Protein AF-0000000084723612 (afdb_homodimer)

pLDDT: mean 77.65, std 19.72, range [18.98, 98.19]

Structure (mmCIF, N/CA/C/O backbone):
data_AF-0000000084723612-model_v1
#
loop_
_entity.id
_entity.type
_entity.pdbx_description
1 polymer 'Transcriptional regulator, LysR family'
#
loop_
_atom_site.group_PDB
_atom_site.id
_atom_site.type_symbol
_atom_site.label_atom_id
_atom_site.label_alt_id
_atom_site.label_comp_id
_atom_site.label_asym_id
_atom_site.label_entity_id
_atom_site.label_seq_id
_atom_site.pdbx_PDB_ins_code
_atom_site.Cartn_x
_atom_site.Cartn_y
_atom_site.Cartn_z
_atom_site.occupancy
_atom_site.B_iso_or_equiv
_atom_site.auth_seq_id
_atom_site.auth_comp_id
_atom_site.auth_asym_id
_atom_site.auth_atom_id
_atom_site.pdbx_PDB_model_num
ATOM 1 N N . MET A 1 1 ? -15.656 -21.141 8.32 1 31.03 1 MET A N 1
ATOM 2 C CA . MET A 1 1 ? -15.977 -21.297 9.734 1 31.03 1 MET A CA 1
ATOM 3 C C . MET A 1 1 ? -16.844 -20.125 10.227 1 31.03 1 MET A C 1
ATOM 5 O O . MET A 1 1 ? -17.078 -20 11.422 1 31.03 1 MET A O 1
ATOM 9 N N . ASP A 1 2 ? -16.906 -19.328 9.391 1 34.5 2 ASP A N 1
ATOM 10 C CA . ASP A 1 2 ? -17.656 -18.125 9.789 1 34.5 2 ASP A CA 1
ATOM 11 C C . ASP A 1 2 ? -19.125 -18.453 10 1 34.5 2 ASP A C 1
ATOM 13 O O . ASP A 1 2 ? -19.969 -17.547 10.086 1 34.5 2 ASP A O 1
ATOM 17 N N . HIS A 1 3 ? -19.531 -19.703 9.625 1 41.72 3 HIS A N 1
ATOM 18 C CA . HIS A 1 3 ? -20.984 -19.734 9.727 1 41.72 3 HIS A CA 1
ATOM 19 C C . HIS A 1 3 ? -21.422 -19.938 11.172 1 41.72 3 HIS A C 1
ATOM 21 O O . HIS A 1 3 ? -21 -20.891 11.828 1 41.72 3 HIS A O 1
ATOM 27 N N . GLY A 1 4 ? -21.672 -19 11.992 1 46.34 4 GLY A N 1
ATOM 28 C CA . GLY A 1 4 ? -22.203 -18.797 13.336 1 46.34 4 GLY A CA 1
ATOM 29 C C . GLY A 1 4 ? -23.156 -19.906 13.773 1 46.34 4 GLY A C 1
ATOM 30 O O . GLY A 1 4 ? -23.406 -20.062 14.969 1 46.34 4 GLY A O 1
ATOM 31 N N . SER A 1 5 ? -23.891 -20.375 12.766 1 56.06 5 SER A N 1
ATOM 32 C CA . SER A 1 5 ? -24.812 -21.406 13.242 1 56.06 5 SER A CA 1
ATOM 33 C C . SER A 1 5 ? -24.609 -22.719 12.469 1 56.06 5 SER A C 1
ATOM 35 O O . SER A 1 5 ? -24.109 -22.703 11.352 1 56.06 5 SER A O 1
ATOM 37 N N . LEU A 1 6 ? -24.766 -23.875 13.117 1 58.19 6 LEU A N 1
ATOM 38 C CA . LEU A 1 6 ? -24.766 -25.203 12.516 1 58.19 6 LEU A CA 1
ATOM 39 C C . LEU A 1 6 ? -25.703 -25.266 11.32 1 58.19 6 LEU A C 1
ATOM 41 O O . LEU A 1 6 ? -25.438 -25.953 10.336 1 58.19 6 LEU A O 1
ATOM 45 N N . THR A 1 7 ? -26.609 -24.375 11.516 1 57.94 7 THR A N 1
ATOM 46 C CA . THR A 1 7 ? -27.578 -24.312 10.43 1 57.94 7 THR A CA 1
ATOM 47 C C . THR A 1 7 ? -26.969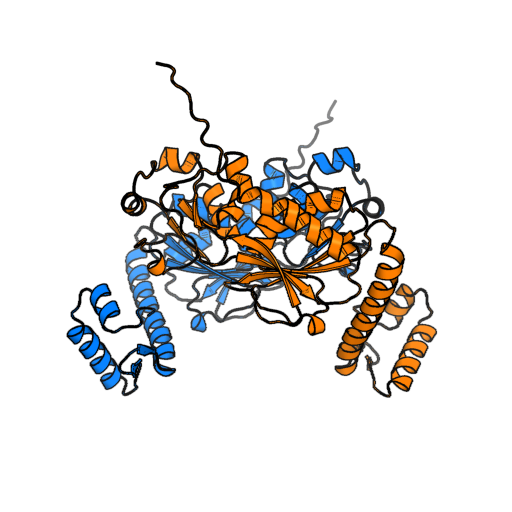 -23.688 9.188 1 57.94 7 THR A C 1
ATOM 49 O O . THR A 1 7 ? -27.172 -24.156 8.07 1 57.94 7 THR A O 1
ATOM 52 N N . ALA A 1 8 ? -26.266 -22.734 9.383 1 56.62 8 ALA A N 1
ATOM 53 C CA . ALA A 1 8 ? -25.641 -22.047 8.258 1 56.62 8 ALA A CA 1
ATOM 54 C C . ALA A 1 8 ? -24.562 -22.891 7.621 1 56.62 8 ALA A C 1
ATOM 56 O O . ALA A 1 8 ? -24.438 -22.953 6.395 1 56.62 8 ALA A O 1
ATOM 57 N N . ALA A 1 9 ? -23.828 -23.547 8.383 1 58.28 9 ALA A N 1
ATOM 58 C CA . ALA A 1 9 ? -22.812 -24.484 7.898 1 58.28 9 ALA A CA 1
ATOM 59 C C . ALA A 1 9 ? -23.453 -25.625 7.121 1 58.28 9 ALA A C 1
ATOM 61 O O . ALA A 1 9 ? -22.938 -26.047 6.078 1 58.28 9 ALA A O 1
ATOM 62 N N . ALA A 1 10 ? -24.531 -26.094 7.598 1 54.84 10 ALA A N 1
ATOM 63 C CA . ALA A 1 10 ? -25.25 -27.172 6.941 1 54.84 10 ALA A CA 1
ATOM 64 C C . ALA A 1 10 ? -25.734 -26.75 5.559 1 54.84 10 ALA A C 1
ATOM 66 O O . ALA A 1 10 ? -25.625 -27.516 4.59 1 54.84 10 ALA A O 1
ATOM 67 N N . ARG A 1 11 ? -26.141 -25.625 5.5 1 54.75 11 ARG A N 1
ATOM 68 C CA . ARG A 1 11 ? -26.625 -25.094 4.238 1 54.75 11 ARG A CA 1
ATOM 69 C C . ARG A 1 11 ? -25.5 -24.938 3.227 1 54.75 11 ARG A C 1
ATOM 71 O O . ARG A 1 11 ? -25.672 -25.25 2.047 1 54.75 11 ARG A O 1
ATOM 78 N N . LEU A 1 12 ? -24.422 -24.672 3.762 1 50.75 12 LEU A N 1
ATOM 79 C CA . LEU A 1 12 ? -23.266 -24.453 2.9 1 50.75 12 LEU A CA 1
ATOM 80 C C . LEU A 1 12 ? -22.703 -25.766 2.389 1 50.75 12 LEU A C 1
ATOM 82 O O . LEU A 1 12 ? -22.203 -25.844 1.268 1 50.75 12 LEU A O 1
ATOM 86 N N . LEU A 1 13 ? -22.891 -26.734 3.145 1 52.38 13 LEU A N 1
ATOM 87 C CA . LEU A 1 13 ? -22.344 -28.047 2.828 1 52.38 13 LEU A CA 1
ATOM 88 C C . LEU A 1 13 ? -23.391 -28.906 2.121 1 52.38 13 LEU A C 1
ATOM 90 O O . LEU A 1 13 ? -23.109 -30.031 1.696 1 52.38 13 LEU A O 1
ATOM 94 N N . GLY A 1 14 ? -24.578 -28.156 1.972 1 54.78 14 GLY A N 1
ATOM 95 C CA . GLY A 1 14 ? -25.672 -28.922 1.388 1 54.78 14 GLY A CA 1
ATOM 96 C C . GLY A 1 14 ? -26.078 -30.109 2.23 1 54.78 14 GLY A C 1
ATOM 97 O O . GLY A 1 14 ? -26.484 -31.141 1.695 1 54.78 14 GLY A O 1
ATOM 98 N N . GLU A 1 15 ? -25.828 -29.984 3.377 1 56.5 15 GLU A N 1
ATOM 99 C CA . GLU A 1 15 ? -26.203 -31.031 4.312 1 56.5 15 GLU A CA 1
ATOM 100 C C . GLU A 1 15 ? -27.219 -30.531 5.332 1 56.5 15 GLU A C 1
ATOM 102 O O . GLU A 1 15 ? -27.5 -29.344 5.402 1 56.5 15 GLU A O 1
ATOM 107 N N . THR A 1 16 ? -28.016 -31.375 5.859 1 59.84 16 THR A N 1
ATOM 108 C CA . THR A 1 16 ? -28.969 -31.016 6.906 1 59.84 16 THR A CA 1
ATOM 109 C C . THR A 1 16 ? -28.234 -30.609 8.18 1 59.84 16 THR A C 1
ATOM 111 O O . THR A 1 16 ? -27.094 -31.016 8.406 1 59.84 16 THR A O 1
ATOM 114 N N . LYS A 1 17 ? -28.75 -29.703 8.914 1 64.5 17 LYS A N 1
ATOM 115 C CA . LYS A 1 17 ? -28.203 -29.328 10.211 1 64.5 17 LYS A CA 1
ATOM 116 C C . LYS A 1 17 ? -27.875 -30.562 11.047 1 64.5 17 LYS A C 1
ATOM 118 O O . LYS A 1 17 ? -26.844 -30.609 11.734 1 64.5 17 LYS A O 1
ATOM 123 N N . GLY A 1 18 ? -28.719 -31.438 11.016 1 66.62 18 GLY A N 1
ATOM 124 C CA . GLY A 1 18 ? -28.484 -32.688 11.719 1 66.62 18 GLY A CA 1
ATOM 125 C C . GLY A 1 18 ? -27.25 -33.438 11.219 1 66.62 18 GLY A C 1
ATOM 126 O O . GLY A 1 18 ? -26.469 -33.938 12.016 1 66.62 18 GLY A O 1
ATOM 127 N N . SER A 1 19 ? -27.078 -33.438 9.992 1 59.12 19 SER A N 1
ATOM 128 C CA . SER A 1 19 ? -25.938 -34.125 9.406 1 59.12 19 SER A CA 1
ATOM 129 C C . SER A 1 19 ? -24.625 -33.406 9.742 1 59.12 19 SER A C 1
ATOM 131 O O . SER A 1 19 ? -23.641 -34.031 10.102 1 59.12 19 SER A O 1
ATOM 133 N N . VAL A 1 20 ? -24.688 -32.156 9.648 1 63.53 20 VAL A N 1
ATOM 134 C CA . VAL A 1 20 ? -23.5 -31.375 9.977 1 63.53 20 VAL A CA 1
ATOM 135 C C . VAL A 1 20 ? -23.203 -31.484 11.469 1 63.53 20 VAL A C 1
ATOM 137 O O . VAL A 1 20 ? -22.047 -31.609 11.867 1 63.53 20 VAL A O 1
ATOM 140 N N . SER A 1 21 ? -24.203 -31.391 12.188 1 66.12 21 SER A N 1
ATOM 141 C CA . SER A 1 21 ? -24.047 -31.547 13.633 1 66.12 21 SER A CA 1
ATOM 142 C C . SER A 1 21 ? -23.531 -32.938 13.992 1 66.12 21 SER A C 1
ATOM 144 O O . SER A 1 21 ? -22.641 -33.062 14.844 1 66.12 21 SER A O 1
ATOM 146 N N . ARG A 1 22 ? -24.031 -33.906 13.344 1 63.03 22 ARG A N 1
ATOM 147 C CA . ARG A 1 22 ? -23.578 -35.281 13.586 1 63.03 22 ARG A CA 1
ATOM 148 C C . ARG A 1 22 ? -22.125 -35.469 13.133 1 63.03 22 ARG A C 1
ATOM 150 O O . ARG A 1 22 ? -21.344 -36.094 13.82 1 63.03 22 ARG A O 1
ATOM 157 N N . ARG A 1 23 ? -21.812 -34.906 12.039 1 61.91 23 ARG A N 1
ATOM 158 C CA . ARG A 1 23 ? -20.438 -34.969 11.539 1 61.91 23 ARG A CA 1
ATOM 159 C C . ARG A 1 23 ? -19.469 -34.25 12.477 1 61.91 23 ARG A C 1
ATOM 161 O O . ARG A 1 23 ? -18.375 -34.75 12.734 1 61.91 23 ARG A O 1
ATOM 168 N N . LEU A 1 24 ? -19.969 -33.156 12.883 1 65.12 24 LEU A N 1
ATOM 169 C CA . LEU A 1 24 ? -19.156 -32.406 13.844 1 65.12 24 LEU A CA 1
ATOM 170 C C . LEU A 1 24 ? -19.031 -33.188 15.148 1 65.12 24 LEU A C 1
ATOM 172 O O . LEU A 1 24 ? -17.938 -33.25 15.727 1 65.12 24 LEU A O 1
ATOM 176 N N . ALA A 1 25 ? -20.125 -33.625 15.578 1 66.69 25 ALA A N 1
ATOM 177 C CA . ALA A 1 25 ? -20.125 -34.438 16.797 1 66.69 25 ALA A CA 1
ATOM 178 C C . ALA A 1 25 ? -19.25 -35.656 16.625 1 66.69 25 ALA A C 1
ATOM 180 O O . ALA A 1 25 ? -18.5 -36.031 17.547 1 66.69 25 ALA A O 1
ATOM 181 N N . ARG A 1 26 ? -19.359 -36.344 15.531 1 58.44 26 ARG A N 1
ATOM 182 C CA . ARG A 1 26 ? -18.516 -37.5 15.258 1 58.44 26 ARG A CA 1
ATOM 183 C C . ARG A 1 26 ? -17.047 -37.125 15.227 1 58.44 26 ARG A C 1
ATOM 185 O O . ARG A 1 26 ? -16.188 -37.844 15.758 1 58.44 26 ARG A O 1
ATOM 192 N N . LEU A 1 27 ? -16.797 -36.031 14.633 1 60.03 27 LEU A N 1
ATOM 193 C CA . LEU A 1 27 ? -15.422 -35.531 14.586 1 60.03 27 LEU A CA 1
ATOM 194 C C . LEU A 1 27 ? -14.914 -35.188 15.984 1 60.03 27 LEU A C 1
ATOM 196 O O . LEU A 1 27 ? -13.789 -35.531 16.344 1 60.03 27 LEU A O 1
ATOM 200 N N . GLU A 1 28 ? -15.781 -34.531 16.703 1 64.06 28 GLU A N 1
ATOM 201 C CA . GLU A 1 28 ? -15.414 -34.188 18.078 1 64.06 28 GLU A CA 1
ATOM 202 C C . GLU A 1 28 ? -15.242 -35.438 18.922 1 64.06 28 GLU A C 1
ATOM 204 O O . GLU A 1 28 ? -14.328 -35.5 19.75 1 64.06 28 GLU A O 1
ATOM 209 N N . SER A 1 29 ? -16.109 -36.375 18.688 1 62.06 29 SER A N 1
ATOM 210 C CA . SER A 1 29 ? -15.992 -37.656 19.375 1 62.06 29 SER A CA 1
ATOM 211 C C . SER A 1 29 ? -14.727 -38.406 18.969 1 62.06 29 SER A C 1
ATOM 213 O O . SER A 1 29 ? -14.047 -39 19.812 1 62.06 29 SER A O 1
ATOM 215 N N . HIS A 1 30 ? -14.438 -38.344 17.766 1 56.78 30 HIS A N 1
ATOM 216 C CA . HIS A 1 30 ? -13.227 -39 17.297 1 56.78 30 HIS A CA 1
ATOM 217 C C . HIS A 1 30 ? -11.977 -38.312 17.844 1 56.78 30 HIS A C 1
ATOM 219 O O . HIS A 1 30 ? -11.008 -39 18.219 1 56.78 30 HIS A O 1
ATOM 225 N N . LEU A 1 31 ? -12.109 -37.031 18 1 57.97 31 LEU A N 1
ATOM 226 C CA . LEU A 1 31 ? -10.969 -36.25 18.422 1 57.97 31 LEU A CA 1
ATOM 227 C C . LEU A 1 31 ? -10.945 -36.125 19.953 1 57.97 31 LEU A C 1
ATOM 229 O O . LEU A 1 31 ? -9.938 -35.688 20.516 1 57.97 31 LEU A O 1
ATOM 233 N N . GLN A 1 32 ? -12.047 -36.562 20.484 1 62.72 32 GLN A N 1
ATOM 234 C CA . GLN A 1 32 ? -12.258 -36.469 21.922 1 62.72 32 GLN A CA 1
ATOM 235 C C . GLN A 1 32 ? -12.055 -35.062 22.453 1 62.72 32 GLN A C 1
ATOM 237 O O . GLN A 1 32 ? -11.523 -34.875 23.547 1 62.72 32 GLN A O 1
ATOM 242 N N . VAL A 1 33 ? -12.258 -34.156 21.609 1 64.88 33 VAL A N 1
ATOM 243 C CA . VAL A 1 33 ? -12.227 -32.75 22 1 64.88 33 VAL A CA 1
ATOM 244 C C . VAL A 1 33 ? -13.414 -32 21.391 1 64.88 33 VAL A C 1
ATOM 246 O O . VAL A 1 33 ? -13.867 -32.344 20.297 1 64.88 33 VAL A O 1
ATOM 249 N N . ALA A 1 34 ? -13.906 -31.031 22.125 1 69.81 34 ALA A N 1
ATOM 250 C CA . ALA A 1 34 ? -14.969 -30.172 21.594 1 69.81 34 ALA A CA 1
ATOM 251 C C . ALA A 1 34 ? -14.398 -29.094 20.688 1 69.81 34 ALA A C 1
ATOM 253 O O . ALA A 1 34 ? -13.477 -28.359 21.078 1 69.81 34 ALA A O 1
ATOM 254 N N . LEU A 1 35 ? -14.828 -29.109 19.469 1 63.88 35 LEU A N 1
ATOM 255 C CA . LEU A 1 35 ? -14.344 -28.141 18.5 1 63.88 35 LEU A CA 1
ATOM 256 C C . LEU A 1 35 ? -15.219 -26.891 18.5 1 63.88 35 LEU A C 1
ATOM 258 O O . LEU A 1 35 ? -14.781 -25.828 18.078 1 63.88 35 LEU A O 1
ATOM 262 N N . VAL A 1 36 ? -16.484 -27.094 18.953 1 66.94 36 VAL A N 1
ATOM 263 C CA . VAL A 1 36 ? -17.422 -25.969 19 1 66.94 36 VAL A CA 1
ATOM 264 C C . VAL A 1 36 ? -18.156 -25.969 20.344 1 66.94 36 VAL A C 1
ATOM 266 O O . VAL A 1 36 ? -18.375 -27.016 20.938 1 66.94 36 VAL A O 1
ATOM 269 N N . ARG A 1 37 ? -18.234 -24.719 20.922 1 68.75 37 ARG A N 1
ATOM 270 C CA . ARG A 1 37 ? -19.109 -24.547 22.078 1 68.75 37 ARG A CA 1
ATOM 271 C C . ARG A 1 37 ? -20.516 -24.156 21.641 1 68.75 37 ARG A C 1
ATOM 273 O O . ARG A 1 37 ? -20.703 -23.234 20.828 1 68.75 37 ARG A O 1
ATOM 280 N N . ARG A 1 38 ? -21.375 -25.062 21.938 1 57.56 38 ARG A N 1
ATOM 281 C CA . ARG A 1 38 ? -22.766 -24.828 21.562 1 57.56 38 ARG A CA 1
ATOM 282 C C . ARG A 1 38 ? -23.516 -24.094 22.672 1 57.56 38 ARG A C 1
ATOM 284 O O . ARG A 1 38 ? -23.391 -24.438 23.844 1 57.56 38 ARG A O 1
ATOM 291 N N . SER A 1 39 ? -23.734 -22.859 22.484 1 56.78 39 SER A N 1
ATOM 292 C CA . SER A 1 39 ? -24.75 -22.203 23.297 1 56.78 39 SER A CA 1
ATOM 293 C C . SER A 1 39 ? -26.047 -22.047 22.516 1 56.78 39 SER A C 1
ATOM 295 O O . SER A 1 39 ? -26.062 -22.141 21.281 1 56.78 39 SER A O 1
ATOM 297 N N . PRO A 1 40 ? -27.25 -22.094 23.172 1 54.41 40 PRO A N 1
ATOM 298 C CA . PRO A 1 40 ? -28.547 -22 22.5 1 54.41 40 PRO A CA 1
ATOM 299 C C . PRO A 1 40 ? -28.578 -20.984 21.375 1 54.41 40 PRO A C 1
ATOM 301 O O . PRO A 1 40 ? -29.328 -21.125 20.406 1 54.41 40 PRO A O 1
ATOM 304 N N . ARG A 1 41 ? -27.781 -20 21.453 1 50.94 41 ARG A N 1
ATOM 305 C CA . ARG A 1 41 ? -27.906 -18.922 20.484 1 50.94 41 ARG A CA 1
ATOM 306 C C . ARG A 1 41 ? -26.688 -18.875 19.547 1 50.94 41 ARG A C 1
ATOM 308 O O . ARG A 1 41 ? -26.734 -18.266 18.484 1 50.94 41 ARG A O 1
ATOM 315 N N . LEU A 1 42 ? -25.578 -19.406 19.891 1 54.28 42 LEU A N 1
ATOM 316 C CA . LEU A 1 42 ? -24.391 -19.203 19.047 1 54.28 42 LEU A CA 1
ATOM 317 C C . LEU A 1 42 ? -23.469 -20.422 19.109 1 54.28 42 LEU A C 1
ATOM 319 O O . LEU A 1 42 ? -23.266 -21 20.172 1 54.28 42 LEU A O 1
ATOM 323 N N . VAL A 1 43 ? -23.125 -20.938 17.938 1 59.25 43 VAL A N 1
ATOM 324 C CA . VAL A 1 43 ? -22.062 -21.938 17.844 1 59.25 43 VAL A CA 1
ATOM 325 C C . VAL A 1 43 ? -20.719 -21.25 17.641 1 59.25 43 VAL A C 1
ATOM 327 O O . VAL A 1 43 ? -20.516 -20.531 16.656 1 59.25 43 VAL A O 1
ATOM 330 N N . GLN A 1 44 ? -19.875 -21.281 18.688 1 64.25 44 GLN A N 1
ATOM 331 C CA . GLN A 1 44 ? -18.547 -20.672 18.641 1 64.25 44 GLN A CA 1
ATOM 332 C C . GLN A 1 44 ? -17.453 -21.734 18.688 1 64.25 44 GLN A C 1
ATOM 334 O O . GLN A 1 44 ? -17.594 -22.734 19.391 1 64.25 44 GLN A O 1
ATOM 339 N N . PRO A 1 45 ? -16.422 -21.547 17.828 1 64.88 45 PRO A N 1
ATOM 340 C CA . PRO A 1 45 ? -15.312 -22.5 17.938 1 64.88 45 PRO A CA 1
ATOM 341 C C . PRO A 1 45 ? -14.602 -22.422 19.297 1 64.88 45 PRO A C 1
ATOM 343 O O . PRO A 1 45 ? -14.477 -21.328 19.859 1 64.88 45 PRO A O 1
ATOM 346 N N . THR A 1 46 ? -14.281 -23.594 19.844 1 64.5 46 THR A N 1
ATOM 347 C CA . THR A 1 46 ? -13.391 -23.656 21 1 64.5 46 THR A CA 1
ATOM 348 C C . THR A 1 46 ? -11.953 -23.328 20.594 1 64.5 46 THR A C 1
ATOM 350 O O . THR A 1 46 ? -11.656 -23.203 19.406 1 64.5 46 THR A O 1
ATOM 353 N N . GLU A 1 47 ? -11.086 -23.141 21.516 1 58.47 47 GLU A N 1
ATOM 354 C CA . GLU A 1 47 ? -9.664 -22.984 21.219 1 58.47 47 GLU A CA 1
ATOM 355 C C . GLU A 1 47 ? -9.133 -24.172 20.422 1 58.47 47 GLU A C 1
ATOM 357 O O . GLU A 1 47 ? -8.359 -23.984 19.469 1 58.47 47 GLU A O 1
ATOM 362 N N . ASP A 1 48 ? -9.562 -25.312 20.766 1 57.94 48 ASP A N 1
ATOM 363 C CA . ASP A 1 48 ? -9.195 -26.531 20.062 1 57.94 48 ASP A CA 1
ATOM 364 C C . ASP A 1 48 ? -9.805 -26.562 18.672 1 57.94 48 ASP A C 1
ATOM 366 O O . ASP A 1 48 ? -9.188 -27.062 17.719 1 57.94 48 ASP A O 1
ATOM 370 N N . GLY A 1 49 ? -10.945 -26.016 18.625 1 57 49 GLY A N 1
ATOM 371 C CA . GLY A 1 49 ? -11.609 -25.922 17.328 1 57 49 GLY A CA 1
ATOM 372 C C . GLY A 1 49 ? -10.883 -25.016 16.344 1 57 49 GLY A C 1
ATOM 373 O O . GLY A 1 49 ? -10.734 -25.359 15.172 1 57 49 GLY A O 1
ATOM 374 N N . VAL A 1 50 ? -10.555 -24.047 16.906 1 55.62 50 VAL A N 1
ATOM 375 C CA . VAL A 1 50 ? -9.789 -23.125 16.078 1 55.62 50 VAL A CA 1
ATOM 376 C C . VAL A 1 50 ? -8.477 -23.781 15.648 1 55.62 50 VAL A C 1
ATOM 378 O O . VAL A 1 50 ? -8.094 -23.703 14.484 1 55.62 50 VAL A O 1
ATOM 381 N N . LEU A 1 51 ? -7.871 -24.438 16.562 1 53.22 51 LEU A N 1
ATOM 382 C CA . LEU A 1 51 ? -6.633 -25.156 16.281 1 53.22 51 LEU A CA 1
ATOM 383 C C . LEU A 1 51 ? -6.871 -26.281 15.281 1 53.22 51 LEU A C 1
ATOM 385 O O . LEU A 1 51 ? -6.082 -26.453 14.344 1 53.22 51 LEU A O 1
ATOM 389 N N . TYR A 1 52 ? -7.902 -27 15.57 1 55 52 TYR A N 1
ATOM 390 C CA . TYR A 1 52 ? -8.234 -28.125 14.688 1 55 52 TYR A CA 1
ATOM 391 C C . TYR A 1 52 ? -8.555 -27.625 13.281 1 55 52 TYR A C 1
ATOM 393 O O . TYR A 1 52 ? -8.094 -28.203 12.297 1 55 52 TYR A O 1
ATOM 401 N N . ARG A 1 53 ? -9.352 -26.641 13.242 1 54.59 53 ARG A N 1
ATOM 402 C CA . ARG A 1 53 ? -9.68 -26.062 11.945 1 54.59 53 ARG A CA 1
ATOM 403 C C . ARG A 1 53 ? -8.422 -25.609 11.219 1 54.59 53 ARG A C 1
ATOM 405 O O . ARG A 1 53 ? -8.281 -25.828 10.008 1 54.59 53 ARG A O 1
ATOM 412 N N . ARG A 1 54 ? -7.664 -25.078 11.953 1 51.16 54 ARG A N 1
ATOM 413 C CA . ARG A 1 54 ? -6.387 -24.656 11.383 1 51.16 54 ARG A CA 1
ATOM 414 C C . ARG A 1 54 ? -5.582 -25.859 10.898 1 51.16 54 ARG A C 1
ATOM 416 O O . ARG A 1 54 ? -5.059 -25.844 9.781 1 51.16 54 ARG A O 1
ATOM 423 N N . ARG A 1 55 ? -5.551 -26.828 11.734 1 49.94 55 ARG A N 1
ATOM 424 C CA . ARG A 1 55 ? -4.77 -28.016 11.422 1 49.94 55 ARG A CA 1
ATOM 425 C C . ARG A 1 55 ? -5.41 -28.797 10.281 1 49.94 55 ARG A C 1
ATOM 427 O O . ARG A 1 55 ? -4.711 -29.297 9.398 1 49.94 55 ARG A O 1
ATOM 434 N N . VAL A 1 56 ? -6.695 -28.984 10.383 1 52.03 56 VAL A N 1
ATOM 435 C CA . VAL A 1 56 ? -7.402 -29.688 9.328 1 52.03 56 VAL A CA 1
ATOM 436 C C . VAL A 1 56 ? -7.309 -28.906 8.016 1 52.03 56 VAL A C 1
ATOM 438 O O . VAL A 1 56 ? -7.117 -29.5 6.949 1 52.03 56 VAL A O 1
ATOM 441 N N . GLY A 1 57 ? -7.559 -27.641 8.172 1 49.88 57 GLY A N 1
ATOM 442 C CA . GLY A 1 57 ? -7.328 -26.828 6.984 1 49.88 57 GLY A CA 1
ATOM 443 C C . GLY A 1 57 ? -5.957 -27.047 6.371 1 49.88 57 GLY A C 1
ATOM 444 O O . GLY A 1 57 ? -5.832 -27.188 5.152 1 49.88 57 GLY A O 1
ATOM 445 N N . GLN A 1 58 ? -5.082 -27.219 7.27 1 48.28 58 GLN A N 1
ATOM 446 C CA . GLN A 1 58 ? -3.725 -27.516 6.824 1 48.28 58 GLN A CA 1
ATOM 447 C C . GLN A 1 58 ? -3.645 -28.891 6.168 1 48.28 58 GLN A C 1
ATOM 449 O O . GLN A 1 58 ? -2.986 -29.047 5.137 1 48.28 58 GLN A O 1
ATOM 454 N N . ALA A 1 59 ? -4.195 -29.781 6.867 1 49.34 59 ALA A N 1
ATOM 455 C CA . ALA A 1 59 ? -4.176 -31.156 6.344 1 49.34 59 ALA A CA 1
ATOM 456 C C . ALA A 1 59 ? -4.891 -31.234 4.996 1 49.34 59 ALA A C 1
ATOM 458 O O . ALA A 1 59 ? -4.402 -31.875 4.066 1 49.34 59 ALA A O 1
ATOM 459 N N . LEU A 1 60 ? -5.996 -30.594 4.961 1 48.62 60 LEU A N 1
ATOM 460 C CA . LEU A 1 60 ? -6.734 -30.609 3.699 1 48.62 60 LEU A CA 1
ATOM 461 C C . LEU A 1 60 ? -5.961 -29.875 2.607 1 48.62 60 LEU A C 1
ATOM 463 O O . LEU A 1 60 ? -5.957 -30.312 1.451 1 48.62 60 LEU A O 1
ATOM 467 N N . GLU A 1 61 ? -5.402 -28.844 2.982 1 48.78 61 GLU A N 1
ATOM 468 C CA . GLU A 1 61 ? -4.543 -28.141 2.033 1 48.78 61 GLU A CA 1
ATOM 469 C C . GLU A 1 61 ? -3.363 -29.016 1.607 1 48.78 61 GLU A C 1
ATOM 471 O O . GLU A 1 61 ? -2.973 -29 0.438 1 48.78 61 GLU A O 1
ATOM 476 N N . LEU A 1 62 ? -2.854 -29.703 2.582 1 49.56 62 LEU A N 1
ATOM 477 C CA . LEU A 1 62 ? -1.778 -30.641 2.268 1 49.56 62 LEU A CA 1
ATOM 478 C C . LEU A 1 62 ? -2.264 -31.719 1.312 1 49.56 62 LEU A C 1
ATOM 480 O O . LEU A 1 62 ? -1.546 -32.094 0.385 1 49.56 62 LEU A O 1
ATOM 484 N N . LEU A 1 63 ? -3.385 -32.219 1.581 1 47.09 63 LEU A N 1
ATOM 485 C CA . LEU A 1 63 ? -3.955 -33.219 0.693 1 47.09 63 LEU A CA 1
ATOM 486 C C . LEU A 1 63 ? -4.211 -32.656 -0.694 1 47.09 63 LEU A C 1
ATOM 488 O O . LEU A 1 63 ? -3.934 -33.312 -1.704 1 47.09 63 LEU A O 1
ATOM 492 N N . ASP A 1 64 ? -4.793 -31.516 -0.688 1 48.91 64 ASP A N 1
ATOM 493 C CA . ASP A 1 64 ? -5.023 -30.859 -1.971 1 48.91 64 ASP A CA 1
ATOM 494 C C . ASP A 1 64 ? -3.709 -30.609 -2.709 1 48.91 64 ASP A C 1
ATOM 496 O O . ASP A 1 64 ? -3.625 -30.812 -3.922 1 48.91 64 ASP A O 1
ATOM 500 N N . ASN A 1 65 ? -2.824 -30.25 -1.929 1 50.16 65 ASN A N 1
ATOM 501 C CA . ASN A 1 65 ? -1.504 -30.031 -2.51 1 50.16 65 ASN A CA 1
ATOM 502 C C . ASN A 1 65 ? -0.913 -31.328 -3.051 1 50.16 65 ASN A C 1
ATOM 504 O O . ASN A 1 65 ? -0.304 -31.344 -4.125 1 50.16 65 ASN A O 1
ATOM 508 N N . ALA A 1 66 ? -1.04 -32.281 -2.277 1 47.78 66 ALA A N 1
ATOM 509 C CA . ALA A 1 66 ? -0.554 -33.594 -2.711 1 47.78 66 ALA A CA 1
ATOM 510 C C . ALA A 1 66 ? -1.286 -34.062 -3.965 1 47.78 66 ALA A C 1
ATOM 512 O O . ALA A 1 66 ? -0.667 -34.594 -4.895 1 47.78 66 ALA A O 1
ATOM 513 N N . THR A 1 67 ? -2.568 -33.938 -3.877 1 46.22 67 THR A N 1
ATOM 514 C CA . THR A 1 67 ? -3.373 -34.312 -5.027 1 46.22 67 THR A CA 1
ATOM 515 C C . THR A 1 67 ? -3.033 -33.469 -6.246 1 46.22 67 THR A C 1
ATOM 517 O O . THR A 1 67 ? -2.926 -33.969 -7.359 1 46.22 67 THR A O 1
ATOM 520 N N . SER A 1 68 ? -2.969 -32.156 -6 1 49.62 68 SER A N 1
ATOM 521 C CA . SER A 1 68 ? -2.637 -31.25 -7.098 1 49.62 68 SER A CA 1
ATOM 522 C C . SER A 1 68 ? -1.262 -31.562 -7.676 1 49.62 68 SER A C 1
ATOM 524 O O . SER A 1 68 ? -1.068 -31.516 -8.891 1 49.62 68 SER A O 1
ATOM 526 N N . ALA A 1 69 ? -0.383 -31.844 -6.82 1 49.38 69 ALA A N 1
ATOM 527 C CA . ALA A 1 69 ? 0.958 -32.188 -7.277 1 49.38 69 ALA A CA 1
ATOM 528 C C . ALA A 1 69 ? 0.926 -33.438 -8.164 1 49.38 69 ALA A C 1
ATOM 530 O O . ALA A 1 69 ? 1.664 -33.531 -9.148 1 49.38 69 ALA A O 1
ATOM 531 N N . LEU A 1 70 ? 0.17 -34.312 -7.766 1 45.81 70 LEU A N 1
ATOM 532 C CA . LEU A 1 70 ? 0.05 -35.531 -8.555 1 45.81 70 LEU A CA 1
ATOM 533 C C . LEU A 1 70 ? -0.625 -35.25 -9.891 1 45.81 70 LEU A C 1
ATOM 535 O O . LEU A 1 70 ? -0.249 -35.844 -10.914 1 45.81 70 LEU A O 1
ATOM 539 N N . HIS A 1 71 ? -1.673 -34.5 -9.773 1 46.41 71 HIS A N 1
ATOM 540 C CA . HIS A 1 71 ? -2.359 -34.188 -11.023 1 46.41 71 HIS A CA 1
ATOM 541 C C . HIS A 1 71 ? -1.529 -33.25 -11.883 1 46.41 71 HIS A C 1
ATOM 543 O O . HIS A 1 71 ? -1.594 -33.312 -13.117 1 46.41 71 HIS A O 1
ATOM 549 N N . GLU A 1 72 ? -0.814 -32.281 -11.273 1 49.06 72 GLU A N 1
ATOM 550 C CA . GLU A 1 72 ? -0.135 -31.172 -11.953 1 49.06 72 GLU A CA 1
ATOM 551 C C . GLU A 1 72 ? 1.153 -31.641 -12.625 1 49.06 72 GLU A C 1
ATOM 553 O O . GLU A 1 72 ? 1.787 -30.891 -13.367 1 49.06 72 GLU A O 1
ATOM 558 N N . ALA A 1 73 ? 1.732 -32.719 -12.25 1 46.97 73 ALA A N 1
ATOM 559 C CA . ALA A 1 73 ? 2.92 -33.125 -13.008 1 46.97 73 ALA A CA 1
ATOM 560 C C . ALA A 1 73 ? 2.74 -32.812 -14.492 1 46.97 73 ALA A C 1
ATOM 562 O O . ALA A 1 73 ? 3.668 -32.344 -15.156 1 46.97 73 ALA A O 1
ATOM 563 N N . ARG A 1 74 ? 1.833 -33.469 -15.203 1 48.38 74 ARG A N 1
ATOM 564 C CA . ARG A 1 74 ? 1.694 -33.25 -16.641 1 48.38 74 ARG A CA 1
ATOM 565 C C . ARG A 1 74 ? 0.742 -32.125 -16.953 1 48.38 74 ARG A C 1
ATOM 567 O O . ARG A 1 74 ? 0.545 -31.766 -18.125 1 48.38 74 ARG A O 1
ATOM 574 N N . GLY A 1 75 ? 0.021 -31.391 -15.977 1 58.19 75 GLY A N 1
ATOM 575 C CA . GLY A 1 75 ? -1.143 -30.609 -16.375 1 58.19 75 GLY A CA 1
ATOM 576 C C . GLY A 1 75 ? -1.015 -29.141 -16.031 1 58.19 75 GLY A C 1
ATOM 577 O O . GLY A 1 75 ? 0.059 -28.672 -15.641 1 58.19 75 GLY A O 1
ATOM 578 N N . HIS A 1 76 ? -2.104 -28.219 -16.328 1 76 76 HIS A N 1
ATOM 579 C CA . HIS A 1 76 ? -2.336 -26.781 -16.219 1 76 76 HIS A CA 1
ATOM 580 C C . HIS A 1 76 ? -2.439 -26.359 -14.758 1 76 76 HIS A C 1
ATOM 582 O O . HIS A 1 76 ? -3.176 -26.953 -13.977 1 76 76 HIS A O 1
ATOM 588 N N . PRO A 1 77 ? -1.423 -25.516 -14.203 1 87.38 77 PRO A N 1
ATOM 589 C CA . PRO A 1 77 ? -1.474 -25.016 -12.82 1 87.38 77 PRO A CA 1
ATOM 590 C C . PRO A 1 77 ? -2.867 -24.547 -12.414 1 87.38 77 PRO A C 1
ATOM 592 O O . PRO A 1 77 ? -3.541 -23.859 -13.188 1 87.38 77 PRO A O 1
ATOM 595 N N . ARG A 1 78 ? -3.311 -25.078 -11.266 1 87.81 78 ARG A N 1
ATOM 596 C CA . ARG A 1 78 ? -4.605 -24.672 -10.727 1 87.81 78 ARG A CA 1
ATOM 597 C C . ARG A 1 78 ? -4.582 -24.641 -9.203 1 87.81 78 ARG A C 1
ATOM 599 O O . ARG A 1 78 ? -3.715 -25.266 -8.578 1 87.81 78 ARG A O 1
ATOM 606 N N . GLY A 1 79 ? -5.535 -23.844 -8.641 1 90.19 79 GLY A N 1
ATOM 607 C CA . GLY A 1 79 ? -5.672 -23.812 -7.195 1 90.19 79 GLY A CA 1
ATOM 608 C C . GLY A 1 79 ? -5.219 -22.5 -6.582 1 90.19 79 GLY A C 1
ATOM 609 O O . GLY A 1 79 ? -4.961 -21.531 -7.297 1 90.19 79 GLY A O 1
ATOM 610 N N . ARG A 1 80 ? -5.156 -22.531 -5.203 1 91.75 80 ARG A N 1
ATOM 611 C CA . ARG A 1 80 ? -4.883 -21.297 -4.465 1 91.75 80 ARG A CA 1
ATOM 612 C C . ARG A 1 80 ? -3.418 -21.234 -4.047 1 91.75 80 ARG A C 1
ATOM 614 O O . ARG A 1 80 ? -2.84 -22.234 -3.613 1 91.75 80 ARG A O 1
ATOM 621 N N . ILE A 1 81 ? -2.832 -20.094 -4.293 1 94.88 81 ILE A N 1
ATOM 622 C CA . ILE A 1 81 ? -1.534 -19.781 -3.709 1 94.88 81 ILE A CA 1
ATOM 623 C C . ILE A 1 81 ? -1.715 -18.797 -2.559 1 94.88 81 ILE A C 1
ATOM 625 O O . ILE A 1 81 ? -2.258 -17.703 -2.748 1 94.88 81 ILE A O 1
ATOM 629 N N . ARG A 1 82 ? -1.334 -19.25 -1.381 1 95.38 82 ARG A N 1
ATOM 630 C CA . ARG A 1 82 ? -1.31 -18.328 -0.239 1 95.38 82 ARG A CA 1
ATOM 631 C C . ARG A 1 82 ? 0.07 -17.703 -0.067 1 95.38 82 ARG A C 1
ATOM 633 O O . ARG A 1 82 ? 1.052 -18.406 0.174 1 95.38 82 ARG A O 1
ATOM 640 N N . LEU A 1 83 ? 0.106 -16.375 -0.177 1 96.81 83 LEU A N 1
ATOM 641 C CA . LEU A 1 83 ? 1.367 -15.641 -0.292 1 96.81 83 LEU A CA 1
ATOM 642 C C . LEU A 1 83 ? 1.426 -14.492 0.706 1 96.81 83 LEU A C 1
ATOM 644 O O . LEU A 1 83 ? 0.419 -13.82 0.947 1 96.81 83 LEU A O 1
ATOM 648 N N . THR A 1 84 ? 2.611 -14.312 1.365 1 96.31 84 THR A N 1
ATOM 649 C CA . THR A 1 84 ? 2.82 -13.141 2.207 1 96.31 84 THR A CA 1
ATOM 650 C C . THR A 1 84 ? 3.92 -12.25 1.634 1 96.31 84 THR A C 1
ATOM 652 O O . THR A 1 84 ? 4.875 -12.742 1.032 1 96.31 84 THR A O 1
ATOM 655 N N . ALA A 1 85 ? 3.758 -10.984 1.771 1 95 85 ALA A N 1
ATOM 656 C CA . ALA A 1 85 ? 4.711 -9.977 1.308 1 95 85 ALA A CA 1
ATOM 657 C C . ALA A 1 85 ? 4.504 -8.656 2.035 1 95 85 ALA A C 1
ATOM 659 O O . ALA A 1 85 ? 3.432 -8.398 2.588 1 95 85 ALA A O 1
ATOM 660 N N . PRO A 1 86 ? 5.617 -7.832 2.043 1 93.25 86 PRO A N 1
ATOM 661 C CA . PRO A 1 86 ? 5.375 -6.445 2.451 1 93.25 86 PRO A CA 1
ATOM 662 C C . PRO A 1 86 ? 4.371 -5.734 1.546 1 93.25 86 PRO A C 1
ATOM 664 O O . PRO A 1 86 ? 4.367 -5.949 0.332 1 93.25 86 PRO A O 1
ATOM 667 N N . PRO A 1 87 ? 3.537 -4.832 2.143 1 92.5 87 PRO A N 1
ATOM 668 C CA . PRO A 1 87 ? 2.506 -4.16 1.352 1 92.5 87 PRO A CA 1
ATOM 669 C C . PRO A 1 87 ? 3.08 -3.387 0.167 1 92.5 87 PRO A C 1
ATOM 671 O O . PRO A 1 87 ? 2.514 -3.42 -0.929 1 92.5 87 PRO A O 1
ATOM 674 N N . ASP A 1 88 ? 4.168 -2.709 0.375 1 92.12 88 ASP A N 1
ATOM 675 C CA . ASP A 1 88 ? 4.703 -1.886 -0.705 1 92.12 88 ASP A CA 1
ATOM 676 C C . ASP A 1 88 ? 5.227 -2.752 -1.849 1 92.12 88 ASP A C 1
ATOM 678 O O . ASP A 1 88 ? 5.059 -2.408 -3.021 1 92.12 88 ASP A O 1
ATOM 682 N N . ILE A 1 89 ? 5.777 -3.926 -1.564 1 92.19 89 ILE A N 1
ATOM 683 C CA . ILE A 1 89 ? 6.207 -4.887 -2.576 1 92.19 89 ILE A CA 1
ATOM 684 C C . ILE A 1 89 ? 4.992 -5.426 -3.328 1 92.19 89 ILE A C 1
ATOM 686 O O . ILE A 1 89 ? 5.008 -5.523 -4.559 1 92.19 89 ILE A O 1
ATOM 690 N N . ALA A 1 90 ? 4.016 -5.742 -2.613 1 93.5 90 ALA A N 1
ATOM 691 C CA . ALA A 1 90 ? 2.801 -6.289 -3.213 1 93.5 90 ALA A CA 1
ATOM 692 C C . ALA A 1 90 ? 2.174 -5.293 -4.184 1 93.5 90 ALA A C 1
ATOM 694 O O . ALA A 1 90 ? 1.828 -5.648 -5.312 1 93.5 90 ALA A O 1
ATOM 695 N N . ASN A 1 91 ? 2.084 -4.082 -3.787 1 91.31 91 ASN A N 1
ATOM 696 C CA . ASN A 1 91 ? 1.394 -3.057 -4.562 1 91.31 91 ASN A CA 1
ATOM 697 C C . ASN A 1 91 ? 2.186 -2.67 -5.809 1 91.31 91 ASN A C 1
ATOM 699 O O . ASN A 1 91 ? 1.602 -2.406 -6.863 1 91.31 91 ASN A O 1
ATOM 703 N N . THR A 1 92 ? 3.471 -2.711 -5.73 1 89.56 92 THR A N 1
ATOM 704 C CA . THR A 1 92 ? 4.27 -2.135 -6.805 1 89.56 92 THR A CA 1
ATOM 705 C C . THR A 1 92 ? 4.824 -3.229 -7.715 1 89.56 92 THR A C 1
ATOM 707 O O . THR A 1 92 ? 5 -3.014 -8.914 1 89.56 92 THR A O 1
ATOM 710 N N . LEU A 1 93 ? 5.086 -4.391 -7.156 1 89.44 93 LEU A N 1
ATOM 711 C CA . LEU A 1 93 ? 5.773 -5.414 -7.938 1 89.44 93 LEU A CA 1
ATOM 712 C C . LEU A 1 93 ? 4.871 -6.621 -8.164 1 89.44 93 LEU A C 1
ATOM 714 O O . LEU A 1 93 ? 4.75 -7.109 -9.289 1 89.44 93 LEU A O 1
ATOM 718 N N . LEU A 1 94 ? 4.215 -7.008 -7.148 1 91.88 94 LEU A N 1
ATOM 719 C CA . LEU A 1 94 ? 3.449 -8.25 -7.223 1 91.88 94 LEU A CA 1
ATOM 720 C C . LEU A 1 94 ? 2.17 -8.055 -8.031 1 91.88 94 LEU A C 1
ATOM 722 O O . LEU A 1 94 ? 1.778 -8.93 -8.805 1 91.88 94 LEU A O 1
ATOM 726 N N . ALA A 1 95 ? 1.48 -6.949 -7.852 1 91.44 95 ALA A N 1
ATOM 727 C CA . ALA A 1 95 ? 0.191 -6.723 -8.5 1 91.44 95 ALA A CA 1
ATOM 728 C C . ALA A 1 95 ? 0.32 -6.793 -10.016 1 91.44 95 ALA A C 1
ATOM 730 O O . ALA A 1 95 ? -0.355 -7.594 -10.672 1 91.44 95 ALA A O 1
ATOM 731 N N . PRO A 1 96 ? 1.251 -6.051 -10.633 1 87.25 96 PRO A N 1
ATOM 732 C CA . PRO A 1 96 ? 1.389 -6.16 -12.094 1 87.25 96 PRO A CA 1
ATOM 733 C C . PRO A 1 96 ? 1.85 -7.547 -12.539 1 87.25 96 PRO A C 1
ATOM 735 O O . PRO A 1 96 ? 1.414 -8.039 -13.578 1 87.25 96 PRO A O 1
ATOM 738 N N . ALA A 1 97 ? 2.719 -8.117 -11.781 1 89.31 97 ALA A N 1
ATOM 739 C CA . ALA A 1 97 ? 3.207 -9.453 -12.125 1 89.31 97 ALA A CA 1
ATOM 740 C C . ALA A 1 97 ? 2.074 -10.477 -12.102 1 89.31 97 ALA A C 1
ATOM 742 O O . ALA A 1 97 ? 1.945 -11.289 -13.016 1 89.31 97 ALA A O 1
ATOM 743 N N . PHE A 1 98 ? 1.29 -10.375 -11.086 1 91.38 98 PHE A N 1
ATOM 744 C CA . PHE A 1 98 ? 0.216 -11.352 -10.953 1 91.38 98 PHE A CA 1
ATOM 745 C C . PHE A 1 98 ? -0.846 -11.133 -12.023 1 91.38 98 PHE A C 1
ATOM 747 O O . PHE A 1 98 ? -1.467 -12.086 -12.5 1 91.38 98 PHE A O 1
ATOM 754 N N . ALA A 1 99 ? -1.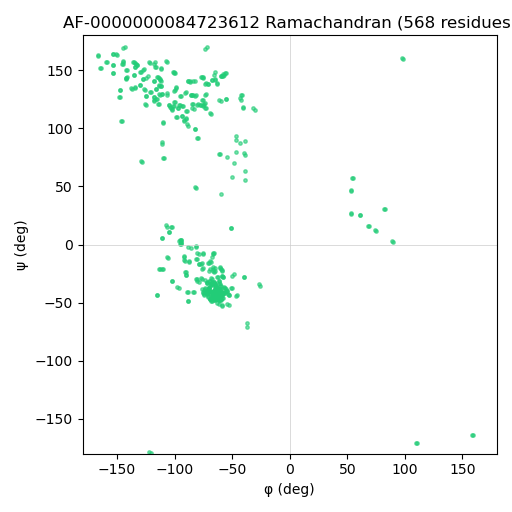124 -9.898 -12.344 1 89.44 99 ALA A N 1
ATOM 755 C CA . ALA A 1 99 ? -2.068 -9.625 -13.422 1 89.44 99 ALA A CA 1
ATOM 756 C C . ALA A 1 99 ? -1.673 -10.367 -14.695 1 89.44 99 ALA A C 1
ATOM 758 O O . ALA A 1 99 ? -2.516 -10.992 -15.344 1 89.44 99 ALA A O 1
ATOM 759 N N . ARG A 1 100 ? -0.429 -10.336 -14.992 1 89.06 100 ARG A N 1
ATOM 760 C CA . ARG A 1 100 ? 0.072 -11.023 -16.172 1 89.06 100 ARG A CA 1
ATOM 761 C C . ARG A 1 100 ? 0.048 -12.539 -15.992 1 89.06 100 ARG A C 1
ATOM 763 O O . ARG A 1 100 ? -0.325 -13.273 -16.906 1 89.06 100 ARG A O 1
ATOM 770 N N . PHE A 1 101 ? 0.44 -12.984 -14.828 1 92.38 101 PHE A N 1
ATOM 771 C CA . PHE A 1 101 ? 0.439 -14.406 -14.508 1 92.38 101 PHE A CA 1
ATOM 772 C C . PHE A 1 101 ? -0.963 -14.992 -14.641 1 92.38 101 PHE A C 1
ATOM 774 O O . PHE A 1 101 ? -1.136 -16.094 -15.172 1 92.38 101 PHE A O 1
ATOM 781 N N . GLY A 1 102 ? -1.946 -14.258 -14.141 1 87.81 102 GLY A N 1
ATOM 782 C CA . GLY A 1 102 ? -3.336 -14.688 -14.164 1 87.81 102 GLY A CA 1
ATOM 783 C C . GLY A 1 102 ? -3.889 -14.852 -15.562 1 87.81 102 GLY A C 1
ATOM 784 O O . GLY A 1 102 ? -4.848 -15.594 -15.781 1 87.81 102 GLY A O 1
ATOM 785 N N . GLU A 1 103 ? -3.365 -14.133 -16.469 1 83.56 103 GLU A N 1
ATOM 786 C CA . GLU A 1 103 ? -3.783 -14.258 -17.859 1 83.56 103 GLU A CA 1
ATOM 787 C C . GLU A 1 103 ? -3.434 -15.641 -18.422 1 83.56 103 GLU A C 1
ATOM 789 O O . GLU A 1 103 ? -4.207 -16.219 -19.172 1 83.56 103 GLU A O 1
ATOM 794 N N . THR A 1 104 ? -2.285 -16.156 -18.016 1 85.38 104 THR A N 1
ATOM 795 C CA . THR A 1 104 ? -1.788 -17.422 -18.516 1 85.38 104 THR A CA 1
ATOM 796 C C . THR A 1 104 ? -2.283 -18.578 -17.656 1 85.38 104 THR A C 1
ATOM 798 O O . THR A 1 104 ? -2.4 -19.703 -18.141 1 85.38 104 THR A O 1
ATOM 801 N N . HIS A 1 105 ? -2.553 -18.234 -16.453 1 91.19 105 HIS A N 1
ATOM 802 C CA . HIS A 1 105 ? -3 -19.266 -15.523 1 91.19 105 HIS A CA 1
ATOM 803 C C . HIS A 1 105 ? -4.285 -18.844 -14.812 1 91.19 105 HIS A C 1
ATOM 805 O O . HIS A 1 105 ? -4.297 -18.656 -13.594 1 91.19 105 HIS A O 1
ATOM 811 N N . PRO A 1 106 ? -5.344 -18.844 -15.539 1 87.06 106 PRO A N 1
ATOM 812 C CA . PRO A 1 106 ? -6.598 -18.297 -15.023 1 87.06 106 PRO A CA 1
ATOM 813 C C . PRO A 1 106 ? -7.199 -19.156 -13.914 1 87.06 106 PRO A C 1
ATOM 815 O O . PRO A 1 106 ? -8.094 -18.703 -13.195 1 87.06 106 PRO A O 1
ATOM 818 N N . GLU A 1 107 ? -6.738 -20.359 -13.734 1 88.75 107 GLU A N 1
ATOM 819 C CA . GLU A 1 107 ? -7.324 -21.25 -12.734 1 88.75 107 GLU A CA 1
ATOM 820 C C . GLU A 1 107 ? -6.57 -21.172 -11.414 1 88.75 107 GLU A C 1
ATOM 822 O O . GLU A 1 107 ? -6.906 -21.859 -10.453 1 88.75 107 GLU A O 1
ATOM 827 N N . VAL A 1 108 ? -5.578 -20.328 -11.375 1 92.25 108 VAL A N 1
ATOM 828 C CA . VAL A 1 108 ? -4.836 -20.094 -10.141 1 92.25 108 VAL A CA 1
ATOM 829 C C . VAL A 1 108 ? -5.406 -18.891 -9.406 1 92.25 108 VAL A C 1
ATOM 831 O O . VAL A 1 108 ? -5.633 -17.844 -10.016 1 92.25 108 VAL A O 1
ATOM 834 N N . SER A 1 109 ? -5.734 -19.062 -8.141 1 92.44 109 SER A N 1
ATOM 835 C CA . SER A 1 109 ? -6.188 -17.969 -7.293 1 92.44 109 SER A CA 1
ATOM 836 C C . SER A 1 109 ? -5.113 -17.562 -6.289 1 92.44 109 SER A C 1
ATOM 838 O O . SER A 1 109 ? -4.18 -18.328 -6.035 1 92.44 109 SER A O 1
ATOM 840 N N . LEU A 1 110 ? -5.238 -16.328 -5.828 1 94.19 110 LEU A N 1
ATOM 841 C CA . LEU A 1 110 ? -4.23 -15.773 -4.934 1 94.19 110 LEU A CA 1
ATOM 842 C C . LEU A 1 110 ? -4.867 -15.273 -3.641 1 94.19 110 LEU A C 1
ATOM 844 O O . LEU A 1 110 ? -5.895 -14.594 -3.674 1 94.19 110 LEU A O 1
ATOM 848 N N . GLU A 1 111 ? -4.344 -15.703 -2.533 1 94.06 111 GLU A N 1
ATOM 849 C CA . GLU A 1 111 ? -4.66 -15.148 -1.222 1 94.06 111 GLU A CA 1
ATOM 850 C C . GLU A 1 111 ? -3.436 -14.508 -0.583 1 94.06 111 GLU A C 1
ATOM 852 O O . GLU A 1 111 ? -2.418 -15.164 -0.368 1 94.06 111 GLU A O 1
ATOM 857 N N . LEU A 1 112 ? -3.596 -13.25 -0.212 1 95.19 112 LEU A N 1
ATOM 858 C CA . LEU A 1 112 ? -2.436 -12.5 0.251 1 95.19 112 LEU A CA 1
ATOM 859 C C . LEU A 1 112 ? -2.594 -12.102 1.714 1 95.19 112 LEU A C 1
ATOM 861 O O . LEU A 1 112 ? -3.658 -11.625 2.121 1 95.19 112 LEU A O 1
ATOM 865 N N . LEU A 1 113 ? -1.554 -12.312 2.441 1 93.12 113 LEU A N 1
ATOM 866 C CA . LEU A 1 113 ? -1.361 -11.742 3.77 1 93.12 113 LEU A CA 1
ATOM 867 C C . LEU A 1 113 ? -0.256 -10.695 3.756 1 93.12 113 LEU A C 1
ATOM 869 O O . LEU A 1 113 ? 0.93 -11.031 3.785 1 93.12 113 LEU A O 1
ATOM 873 N N . LEU A 1 114 ? -0.659 -9.492 3.812 1 92.69 114 LEU A N 1
ATOM 874 C CA . LEU A 1 114 ? 0.314 -8.422 3.637 1 92.69 114 LEU A CA 1
ATOM 875 C C . LEU A 1 114 ? 0.793 -7.895 4.984 1 92.69 114 LEU A C 1
ATOM 877 O O . LEU A 1 114 ? -0.007 -7.402 5.785 1 92.69 114 LEU A O 1
ATOM 881 N N . THR A 1 115 ? 2.064 -8.047 5.211 1 90.69 115 THR A N 1
ATOM 882 C CA . THR A 1 115 ? 2.684 -7.605 6.457 1 90.69 115 THR A CA 1
ATOM 883 C C . THR A 1 115 ? 4.203 -7.559 6.316 1 90.69 115 THR A C 1
ATOM 885 O O . THR A 1 115 ? 4.781 -8.297 5.52 1 90.69 115 THR A O 1
ATOM 888 N N . ASP A 1 116 ? 4.781 -6.703 7.074 1 88.38 116 ASP A N 1
ATOM 889 C CA . ASP A 1 116 ? 6.242 -6.66 7.125 1 88.38 116 ASP A CA 1
ATOM 890 C C . ASP A 1 116 ? 6.789 -7.734 8.062 1 88.38 116 ASP A C 1
ATOM 892 O O . ASP A 1 116 ? 7.984 -8.031 8.047 1 88.38 116 ASP A O 1
ATOM 896 N N . GLN A 1 117 ? 5.953 -8.273 8.789 1 87.75 117 GLN A N 1
ATOM 897 C CA . GLN A 1 117 ? 6.359 -9.289 9.758 1 87.75 117 GLN A CA 1
ATOM 898 C C . GLN A 1 117 ? 6.656 -10.617 9.07 1 87.75 117 GLN A C 1
ATOM 900 O O . GLN A 1 117 ? 5.984 -10.984 8.102 1 87.75 117 GLN A O 1
ATOM 905 N N . GLU A 1 118 ? 7.656 -11.258 9.633 1 89.06 118 GLU A N 1
ATOM 906 C CA . GLU A 1 118 ? 7.898 -12.625 9.18 1 89.06 118 GLU A CA 1
ATOM 907 C C . GLU A 1 118 ? 6.902 -13.594 9.805 1 89.06 118 GLU A C 1
ATOM 909 O O . GLU A 1 118 ? 6.832 -13.719 11.031 1 89.06 118 GLU A O 1
ATOM 914 N N . LEU A 1 119 ? 6.195 -14.219 8.93 1 90.12 119 LEU A N 1
ATOM 915 C 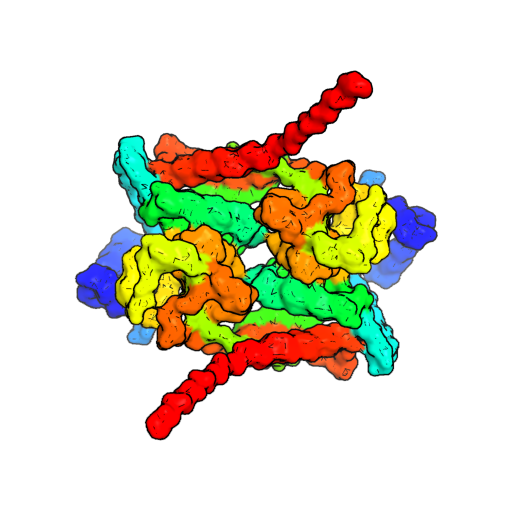CA . LEU A 1 119 ? 5.184 -15.156 9.398 1 90.12 119 LEU A CA 1
ATOM 916 C C . LEU A 1 119 ? 5.688 -16.594 9.289 1 90.12 119 LEU A C 1
ATOM 918 O O . LEU A 1 119 ? 6.441 -16.922 8.375 1 90.12 119 LEU A O 1
ATOM 922 N N . ASP A 1 120 ? 5.203 -17.391 10.211 1 89.56 120 ASP A N 1
ATOM 923 C CA . ASP A 1 120 ? 5.5 -18.812 10.164 1 89.56 120 ASP A CA 1
ATOM 924 C C . ASP A 1 120 ? 4.719 -19.5 9.047 1 89.56 120 ASP A C 1
ATOM 926 O O . ASP A 1 120 ? 3.496 -19.359 8.961 1 89.56 120 ASP A O 1
ATOM 930 N N . PHE A 1 121 ? 5.402 -20.203 8.258 1 90 121 PHE A N 1
ATOM 931 C CA . PHE A 1 121 ? 4.805 -20.844 7.09 1 90 121 PHE A CA 1
ATOM 932 C C . PHE A 1 121 ? 3.725 -21.828 7.504 1 90 121 PHE A C 1
ATOM 934 O O . PHE A 1 121 ? 2.609 -21.797 6.98 1 90 121 PHE A O 1
ATOM 941 N N . ALA A 1 122 ? 4.121 -22.672 8.422 1 86 122 ALA A N 1
ATOM 942 C CA . ALA A 1 122 ? 3.195 -23.719 8.828 1 86 122 ALA A CA 1
ATOM 943 C C . ALA A 1 122 ? 1.992 -23.141 9.562 1 86 122 ALA A C 1
ATOM 945 O O . ALA A 1 122 ? 0.845 -23.469 9.25 1 86 122 ALA A O 1
ATOM 946 N N . ALA A 1 123 ? 2.26 -22.188 10.406 1 88.38 123 ALA A N 1
ATOM 947 C CA . ALA A 1 123 ? 1.21 -21.609 11.242 1 88.38 123 ALA A CA 1
ATOM 948 C C . ALA A 1 123 ? 0.204 -20.828 10.398 1 88.38 123 ALA A C 1
ATOM 950 O O . ALA A 1 123 ? -0.983 -20.781 10.727 1 88.38 123 ALA A O 1
ATOM 951 N N . HIS A 1 124 ? 0.714 -20.297 9.289 1 91.56 124 HIS A N 1
ATOM 952 C CA . HIS A 1 124 ? -0.149 -19.438 8.477 1 91.56 124 HIS A CA 1
ATOM 953 C C . HIS A 1 124 ? -0.489 -20.125 7.148 1 91.56 124 HIS A C 1
ATOM 955 O O . HIS A 1 124 ? -1.072 -19.5 6.258 1 91.56 124 HIS A O 1
ATOM 961 N N . GLN A 1 125 ? -0.094 -21.375 6.949 1 90.75 125 GLN A N 1
ATOM 962 C CA . GLN A 1 125 ? -0.361 -22.156 5.746 1 90.75 125 GLN A CA 1
ATOM 963 C C . GLN A 1 125 ? 0.098 -21.406 4.492 1 90.75 125 GLN A C 1
ATOM 965 O O . GLN A 1 125 ? -0.641 -21.328 3.512 1 90.75 125 GLN A O 1
ATOM 970 N N . LEU A 1 126 ? 1.269 -20.922 4.621 1 94 126 LEU A N 1
ATOM 971 C CA . LEU A 1 126 ? 1.832 -20.141 3.52 1 94 126 LEU A CA 1
ATOM 972 C C . LEU A 1 126 ? 2.461 -21.062 2.479 1 94 126 LEU A C 1
ATOM 974 O O . LEU A 1 126 ? 3.086 -22.078 2.83 1 94 126 LEU A O 1
ATOM 978 N N . ASP A 1 127 ? 2.246 -20.656 1.213 1 94 127 ASP A N 1
ATOM 979 C CA . ASP A 1 127 ? 2.92 -21.344 0.111 1 94 127 ASP A CA 1
ATOM 980 C C . ASP A 1 127 ? 4.176 -20.578 -0.315 1 94 127 ASP A C 1
ATOM 982 O O . ASP A 1 127 ? 5.176 -21.188 -0.7 1 94 127 ASP A O 1
ATOM 986 N N . ILE A 1 128 ? 4.094 -19.281 -0.279 1 96 128 ILE A N 1
ATOM 987 C CA . ILE A 1 128 ? 5.18 -18.438 -0.762 1 96 128 ILE A CA 1
ATOM 988 C C . ILE A 1 128 ? 5.316 -17.203 0.135 1 96 128 ILE A C 1
ATOM 990 O O . ILE A 1 128 ? 4.32 -16.672 0.628 1 96 128 ILE A O 1
ATOM 994 N N . ALA A 1 129 ? 6.547 -16.797 0.353 1 95.94 129 ALA A N 1
ATOM 995 C CA . ALA A 1 129 ? 6.824 -15.508 0.978 1 95.94 129 ALA A CA 1
ATOM 996 C C . ALA A 1 129 ? 7.77 -14.672 0.117 1 95.94 129 ALA A C 1
ATOM 998 O O . ALA A 1 129 ? 8.734 -15.195 -0.446 1 95.94 129 ALA A O 1
ATOM 999 N N . LEU A 1 130 ? 7.43 -13.438 -0.073 1 94.81 130 LEU A N 1
ATOM 1000 C CA . LEU A 1 130 ? 8.359 -12.453 -0.613 1 94.81 130 LEU A CA 1
ATOM 1001 C C . LEU A 1 130 ? 8.953 -11.602 0.501 1 94.81 130 LEU A C 1
ATOM 1003 O O . LEU A 1 130 ? 8.219 -10.969 1.267 1 94.81 130 LEU A O 1
ATOM 1007 N N . ARG A 1 131 ? 10.305 -11.633 0.554 1 93.56 131 ARG A N 1
ATOM 1008 C CA . ARG A 1 131 ? 10.953 -10.93 1.657 1 93.56 131 ARG A CA 1
ATOM 1009 C C . ARG A 1 131 ? 12.234 -10.25 1.193 1 93.56 131 ARG A C 1
ATOM 1011 O O . ARG A 1 131 ? 12.961 -10.789 0.356 1 93.56 131 ARG A O 1
ATOM 1018 N N . LEU A 1 132 ? 12.414 -9.117 1.78 1 90.88 132 LEU A N 1
ATOM 1019 C CA . LEU A 1 132 ? 13.703 -8.453 1.635 1 90.88 132 LEU A CA 1
ATOM 1020 C C . LEU A 1 132 ? 14.695 -8.961 2.68 1 90.88 132 LEU A C 1
ATOM 1022 O O . LEU A 1 132 ? 14.367 -9.031 3.865 1 90.88 132 LEU A O 1
ATOM 1026 N N . SER A 1 133 ? 15.836 -9.359 2.24 1 90.44 133 SER A N 1
ATOM 1027 C CA . SER A 1 133 ? 16.844 -9.867 3.156 1 90.44 133 SER A CA 1
ATOM 1028 C C . SER A 1 133 ? 18.25 -9.664 2.602 1 90.44 133 SER A C 1
ATOM 1030 O O . SER A 1 133 ? 18.453 -9.656 1.386 1 90.44 133 SER A O 1
ATOM 1032 N N . PRO A 1 134 ? 19.219 -9.438 3.561 1 88 134 PRO A N 1
ATOM 1033 C CA . PRO A 1 134 ? 20.609 -9.367 3.096 1 88 134 PRO A CA 1
ATOM 1034 C C . PRO A 1 134 ? 21.125 -10.703 2.561 1 88 134 PRO A C 1
ATOM 1036 O O . PRO A 1 134 ? 21.969 -10.727 1.662 1 88 134 PRO A O 1
ATOM 1039 N N . ALA A 1 135 ? 20.797 -11.781 3.197 1 77.94 135 ALA A N 1
ATOM 1040 C CA . ALA A 1 135 ? 21.203 -13.117 2.787 1 77.94 135 ALA A CA 1
ATOM 1041 C C . ALA A 1 135 ? 20.078 -14.125 3.014 1 77.94 135 ALA A C 1
ATOM 1043 O O . ALA A 1 135 ? 19.188 -13.898 3.832 1 77.94 135 ALA A O 1
ATOM 1044 N N . PRO A 1 136 ? 20.234 -15.094 2.066 1 67.88 136 PRO A N 1
ATOM 1045 C CA . PRO A 1 136 ? 19.234 -16.125 2.369 1 67.88 136 PRO A CA 1
ATOM 1046 C C . PRO A 1 136 ? 19.438 -16.75 3.75 1 67.88 136 PRO A C 1
ATOM 1048 O O . PRO A 1 136 ? 20.578 -16.891 4.211 1 67.88 136 PRO A O 1
ATOM 1051 N N . ARG A 1 137 ? 18.391 -16.672 4.488 1 65.19 137 ARG A N 1
ATOM 1052 C CA . ARG A 1 137 ? 18.547 -17.312 5.785 1 65.19 137 ARG A CA 1
ATOM 1053 C C . ARG A 1 137 ? 18.531 -18.828 5.652 1 65.19 137 ARG A C 1
ATOM 1055 O O . ARG A 1 137 ? 17.906 -19.375 4.727 1 65.19 137 ARG A O 1
ATOM 1062 N N . ASP A 1 138 ? 19.422 -19.484 6.375 1 60.78 138 ASP A N 1
ATOM 1063 C CA . ASP A 1 138 ? 19.453 -20.938 6.465 1 60.78 138 ASP A CA 1
ATOM 1064 C C . ASP A 1 138 ? 18.156 -21.484 7.055 1 60.78 138 ASP A C 1
ATOM 1066 O O . ASP A 1 138 ? 17.984 -21.5 8.273 1 60.78 138 ASP A O 1
ATOM 1070 N N . SER A 1 139 ? 17.078 -21.531 6.207 1 68.38 139 SER A N 1
ATOM 1071 C CA . SER A 1 139 ? 15.797 -22.016 6.734 1 68.38 139 SER A CA 1
ATOM 1072 C C . SER A 1 139 ? 15.305 -23.219 5.945 1 68.38 139 SER A C 1
ATOM 1074 O O . SER A 1 139 ? 15.953 -23.672 4.992 1 68.38 139 SER A O 1
ATOM 1076 N N . SER A 1 140 ? 14.5 -24.031 6.477 1 82.12 140 SER A N 1
ATOM 1077 C CA . SER A 1 140 ? 13.773 -25.109 5.812 1 82.12 140 SER A CA 1
ATOM 1078 C C . SER A 1 140 ? 13.047 -24.609 4.57 1 82.12 140 SER A C 1
ATOM 1080 O O . SER A 1 140 ? 12.375 -25.375 3.879 1 82.12 140 SER A O 1
ATOM 1082 N N . LEU A 1 141 ? 13.477 -23.422 4.215 1 87.94 141 LEU A N 1
ATOM 1083 C CA . LEU A 1 141 ? 12.852 -22.812 3.045 1 87.94 141 LEU A CA 1
ATOM 1084 C C . LEU A 1 141 ? 13.836 -22.703 1.893 1 87.94 141 LEU A C 1
ATOM 1086 O O . LEU A 1 141 ? 15.047 -22.562 2.115 1 87.94 141 LEU A O 1
ATOM 1090 N N . ILE A 1 142 ? 13.352 -22.906 0.733 1 90.94 142 ILE A N 1
ATOM 1091 C CA . ILE A 1 142 ? 14.109 -22.625 -0.478 1 90.94 142 ILE A CA 1
ATOM 1092 C C . ILE A 1 142 ? 13.961 -21.141 -0.843 1 90.94 142 ILE A C 1
ATOM 1094 O O . ILE A 1 142 ? 12.844 -20.625 -0.913 1 90.94 142 ILE A O 1
ATOM 1098 N N . ALA A 1 143 ? 15.094 -20.547 -1.045 1 92.81 143 ALA A N 1
ATOM 1099 C CA . ALA A 1 143 ? 15.094 -19.125 -1.365 1 92.81 143 ALA A CA 1
ATOM 1100 C C . ALA A 1 143 ? 15.578 -18.875 -2.793 1 92.81 143 ALA A C 1
ATOM 1102 O O . ALA A 1 143 ? 16.609 -19.422 -3.209 1 92.81 143 ALA A O 1
ATOM 1103 N N . HIS A 1 144 ? 14.797 -18.109 -3.541 1 92.12 144 HIS A N 1
ATOM 1104 C CA . HIS A 1 144 ? 15.18 -17.656 -4.871 1 92.12 144 HIS A CA 1
ATOM 1105 C C . HIS A 1 144 ? 15.352 -16.141 -4.902 1 92.12 144 HIS A C 1
ATOM 1107 O O . HIS A 1 144 ? 14.422 -15.391 -4.586 1 92.12 144 HIS A O 1
ATOM 1113 N N . ARG A 1 145 ? 16.531 -15.734 -5.262 1 91.94 145 ARG A N 1
ATOM 1114 C CA . ARG A 1 145 ? 16.781 -14.305 -5.379 1 91.94 145 ARG A CA 1
ATOM 1115 C C . ARG A 1 145 ? 16.125 -13.734 -6.629 1 91.94 145 ARG A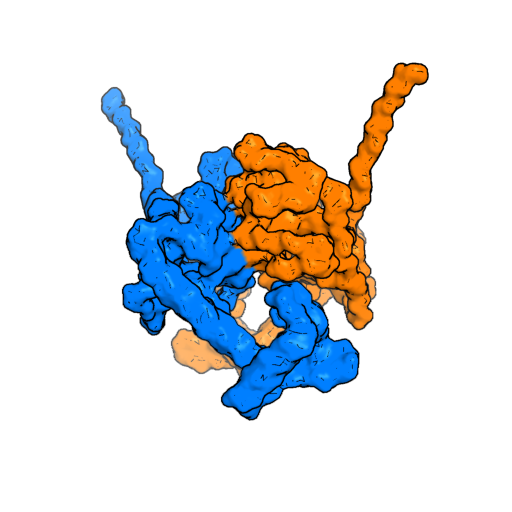 C 1
ATOM 1117 O O . ARG A 1 145 ? 16.375 -14.195 -7.742 1 91.94 145 ARG A O 1
ATOM 1124 N N . LEU A 1 146 ? 15.273 -12.797 -6.426 1 92.62 146 LEU A N 1
ATOM 1125 C CA . LEU A 1 146 ? 14.586 -12.195 -7.562 1 92.62 146 LEU A CA 1
ATOM 1126 C C . LEU A 1 146 ? 15.383 -11.023 -8.133 1 92.62 146 LEU A C 1
ATOM 1128 O O . LEU A 1 146 ? 15.586 -10.938 -9.344 1 92.62 146 LEU A O 1
ATOM 1132 N N . PHE A 1 147 ? 15.859 -10.078 -7.293 1 88.25 147 PHE A N 1
ATOM 1133 C CA . PHE A 1 147 ? 16.703 -8.969 -7.707 1 88.25 147 PHE A CA 1
ATOM 1134 C C . PHE A 1 147 ? 17.328 -8.273 -6.496 1 88.25 147 PHE A C 1
ATOM 1136 O O . PHE A 1 147 ? 16.875 -8.469 -5.367 1 88.25 147 PHE A O 1
ATOM 1143 N N . ASP A 1 148 ? 18.344 -7.527 -6.785 1 90.12 148 ASP A N 1
ATOM 1144 C CA . ASP A 1 148 ? 18.984 -6.707 -5.77 1 90.12 148 ASP A CA 1
ATOM 1145 C C . ASP A 1 148 ? 18.297 -5.352 -5.637 1 90.12 148 ASP A C 1
ATOM 1147 O O . ASP A 1 148 ? 17.938 -4.734 -6.637 1 90.12 148 ASP A O 1
ATOM 1151 N N . VAL A 1 149 ? 18.234 -5 -4.395 1 90.31 149 VAL A N 1
ATOM 1152 C CA . VAL A 1 149 ? 17.562 -3.729 -4.148 1 90.31 149 VAL A CA 1
ATOM 1153 C C . VAL A 1 149 ? 18.547 -2.576 -4.32 1 90.31 149 VAL A C 1
ATOM 1155 O O . VAL A 1 149 ? 19.578 -2.529 -3.645 1 90.31 149 VAL A O 1
ATOM 1158 N N . ARG A 1 150 ? 18.219 -1.725 -5.211 1 91.69 150 ARG A N 1
ATOM 1159 C CA . ARG A 1 150 ? 18.953 -0.486 -5.441 1 91.69 150 ARG A CA 1
ATOM 1160 C C . ARG A 1 150 ? 18.078 0.732 -5.18 1 91.69 150 ARG A C 1
ATOM 1162 O O . ARG A 1 150 ? 16.969 0.817 -5.688 1 91.69 150 ARG A O 1
ATOM 1169 N N . LEU A 1 151 ? 18.609 1.588 -4.344 1 92.69 151 LEU A N 1
ATOM 1170 C CA . LEU A 1 151 ? 17.906 2.832 -4.078 1 92.69 151 LEU A CA 1
ATOM 1171 C C . LEU A 1 151 ? 18.312 3.912 -5.074 1 92.69 151 LEU A C 1
ATOM 1173 O O . LEU A 1 151 ? 19.484 4.023 -5.434 1 92.69 151 LEU A O 1
ATOM 1177 N N . GLY A 1 152 ? 17.344 4.68 -5.488 1 93.75 152 GLY A N 1
ATOM 1178 C CA . GLY A 1 152 ? 17.578 5.816 -6.363 1 93.75 152 GLY A CA 1
ATOM 1179 C C . GLY A 1 152 ? 16.578 6.934 -6.176 1 93.75 152 GLY A C 1
ATOM 1180 O O . GLY A 1 152 ? 15.547 6.742 -5.527 1 93.75 152 GLY A O 1
ATOM 1181 N N . PHE A 1 153 ? 16.984 8.094 -6.719 1 96.06 153 PHE A N 1
ATOM 1182 C CA . PHE A 1 153 ? 16.109 9.258 -6.668 1 96.06 153 PHE A CA 1
ATOM 1183 C C . PHE A 1 153 ? 15.227 9.32 -7.902 1 96.06 153 PHE A C 1
ATOM 1185 O O . PHE A 1 153 ? 15.703 9.156 -9.023 1 96.06 153 PHE A O 1
ATOM 1192 N N . VAL A 1 154 ? 13.922 9.508 -7.652 1 97.81 154 VAL A N 1
ATOM 1193 C CA . VAL A 1 154 ? 12.984 9.664 -8.758 1 97.81 154 VAL A CA 1
ATOM 1194 C C . VAL A 1 154 ? 12.039 10.828 -8.477 1 97.81 154 VAL A C 1
ATOM 1196 O O . VAL A 1 154 ? 11.797 11.172 -7.32 1 97.81 154 VAL A O 1
ATOM 1199 N N . ALA A 1 155 ? 11.555 11.43 -9.508 1 98.19 155 ALA A N 1
ATOM 1200 C CA . ALA A 1 155 ? 10.578 12.508 -9.414 1 98.19 155 ALA A CA 1
ATOM 1201 C C . ALA A 1 155 ? 9.727 12.586 -10.68 1 98.19 155 ALA A C 1
ATOM 1203 O O . ALA A 1 155 ? 10.109 12.07 -11.727 1 98.19 155 ALA A O 1
ATOM 1204 N N . ALA A 1 156 ? 8.516 13.141 -10.461 1 97.38 156 ALA A N 1
ATOM 1205 C CA . ALA A 1 156 ? 7.703 13.445 -11.641 1 97.38 156 ALA A CA 1
ATOM 1206 C C . ALA A 1 156 ? 8.336 14.562 -12.469 1 97.38 156 ALA A C 1
ATOM 1208 O O . ALA A 1 156 ? 8.859 15.531 -11.914 1 97.38 156 ALA A O 1
ATOM 1209 N N . PRO A 1 157 ? 8.273 14.461 -13.797 1 97.19 157 PRO A N 1
ATOM 1210 C CA . PRO A 1 157 ? 8.797 15.531 -14.648 1 97.19 157 PRO A CA 1
ATOM 1211 C C . PRO A 1 157 ? 8.203 16.906 -14.312 1 97.19 157 PRO A C 1
ATOM 1213 O O . PRO A 1 157 ? 8.922 17.906 -14.305 1 97.19 157 PRO A O 1
ATOM 1216 N N . ALA A 1 158 ? 6.98 16.922 -14.047 1 93.62 158 ALA A N 1
ATOM 1217 C CA . ALA A 1 158 ? 6.301 18.172 -13.734 1 93.62 158 ALA A CA 1
ATOM 1218 C C . ALA A 1 158 ? 6.906 18.828 -12.5 1 93.62 158 ALA A C 1
ATOM 1220 O O . ALA A 1 158 ? 6.996 20.062 -12.43 1 93.62 158 ALA A O 1
ATOM 1221 N N . TYR A 1 159 ? 7.266 18.047 -11.562 1 95.75 159 TYR A N 1
ATOM 1222 C CA . TYR A 1 159 ? 7.906 18.594 -10.375 1 95.75 159 TYR A CA 1
ATOM 1223 C C . TYR A 1 159 ? 9.227 19.25 -10.719 1 95.75 159 TYR A C 1
ATOM 1225 O O . TYR A 1 159 ? 9.516 20.359 -10.258 1 95.75 159 TYR A O 1
ATOM 1233 N N . LEU A 1 160 ? 9.992 18.578 -11.492 1 96.5 160 LEU A N 1
ATOM 1234 C CA . LEU A 1 160 ? 11.312 19.094 -11.859 1 96.5 160 LEU A CA 1
ATOM 1235 C C . LEU A 1 160 ? 11.195 20.359 -12.703 1 96.5 160 LEU A C 1
ATOM 1237 O O . LEU A 1 160 ? 12.031 21.25 -12.602 1 96.5 160 LEU A O 1
ATOM 1241 N N . THR A 1 161 ? 10.148 20.406 -13.523 1 95.12 161 THR A N 1
ATOM 1242 C CA . THR A 1 161 ? 9.898 21.609 -14.32 1 95.12 161 THR A CA 1
ATOM 1243 C C . THR A 1 161 ? 9.617 22.797 -13.422 1 95.12 161 THR A C 1
ATOM 1245 O O . THR A 1 161 ? 10.086 23.906 -13.688 1 95.12 161 THR A O 1
ATOM 1248 N N . ARG A 1 162 ? 8.953 22.594 -12.375 1 92.31 162 ARG A N 1
ATOM 1249 C CA . ARG A 1 162 ? 8.547 23.656 -11.469 1 92.31 162 ARG A CA 1
ATOM 1250 C C . ARG A 1 162 ? 9.672 24 -10.492 1 92.31 162 ARG A C 1
ATOM 1252 O O . ARG A 1 162 ? 9.945 25.172 -10.234 1 92.31 162 ARG A O 1
ATOM 1259 N N . ALA A 1 163 ? 10.352 22.969 -10.008 1 94 163 ALA A N 1
ATOM 1260 C CA . ALA A 1 163 ? 11.25 23.172 -8.875 1 94 163 ALA A CA 1
ATOM 1261 C C . ALA A 1 163 ? 12.711 23.125 -9.32 1 94 163 ALA A C 1
ATOM 1263 O O . ALA A 1 163 ? 13.609 23.453 -8.547 1 94 163 ALA A O 1
ATOM 1264 N N . GLY A 1 164 ? 12.977 22.703 -10.555 1 94.88 164 GLY A N 1
ATOM 1265 C CA . GLY A 1 164 ? 14.336 22.594 -11.055 1 94.88 164 GLY A CA 1
ATOM 1266 C C . GLY A 1 164 ? 14.891 21.188 -10.969 1 94.88 164 GLY A C 1
ATOM 1267 O O . GLY A 1 164 ? 14.375 20.359 -10.219 1 94.88 164 GLY A O 1
ATOM 1268 N N . ASN A 1 165 ? 15.922 20.922 -11.734 1 94.94 165 ASN A N 1
ATOM 1269 C CA . ASN A 1 165 ? 16.578 19.625 -11.773 1 94.94 165 ASN A CA 1
ATOM 1270 C C . ASN A 1 165 ? 17.891 19.641 -10.977 1 94.94 165 ASN A C 1
ATOM 1272 O O . ASN A 1 165 ? 18.828 20.344 -11.336 1 94.94 165 ASN A O 1
ATOM 1276 N N . PRO A 1 166 ? 17.906 18.859 -9.969 1 95.44 166 PRO A N 1
ATOM 1277 C CA . PRO A 1 166 ? 19.172 18.797 -9.227 1 95.44 166 PRO A CA 1
ATOM 1278 C C . PRO A 1 166 ? 20.312 18.219 -10.055 1 95.44 166 PRO A C 1
ATOM 1280 O O . PRO A 1 166 ? 20.109 17.25 -10.805 1 95.44 166 PRO A O 1
ATOM 1283 N N . ARG A 1 167 ? 21.5 18.781 -9.875 1 93.06 167 ARG A N 1
ATOM 1284 C CA . ARG A 1 167 ? 22.672 18.312 -10.617 1 93.06 167 ARG A CA 1
ATOM 1285 C C . ARG A 1 167 ? 23.656 17.609 -9.695 1 93.06 167 ARG A C 1
ATOM 1287 O O . ARG A 1 167 ? 24.547 16.891 -10.164 1 93.06 167 ARG A O 1
ATOM 1294 N N . GLN A 1 168 ? 23.562 17.891 -8.453 1 91.31 168 GLN A N 1
ATOM 1295 C CA . GLN A 1 168 ? 24.375 17.25 -7.422 1 91.31 168 GLN A CA 1
ATOM 1296 C C . GLN A 1 168 ? 23.578 17.031 -6.141 1 91.31 168 GLN A C 1
ATOM 1298 O O . GLN A 1 168 ? 22.484 17.594 -5.984 1 91.31 168 GLN A O 1
ATOM 1303 N N . LEU A 1 169 ? 24.094 16.328 -5.258 1 90.19 169 LEU A N 1
ATOM 1304 C CA . LEU A 1 169 ? 23.391 15.922 -4.039 1 90.19 169 LEU A CA 1
ATOM 1305 C C . LEU A 1 169 ? 23.031 17.141 -3.195 1 90.19 169 LEU A C 1
ATOM 1307 O O . LEU A 1 169 ? 21.953 17.188 -2.594 1 90.19 169 LEU A O 1
ATOM 1311 N N . THR A 1 170 ? 23.875 18.125 -3.125 1 88.62 170 THR A N 1
ATOM 1312 C CA . THR A 1 170 ? 23.656 19.297 -2.297 1 88.62 170 THR A CA 1
ATOM 1313 C C . THR A 1 170 ? 22.469 20.109 -2.811 1 88.62 170 THR A C 1
ATOM 1315 O O . THR A 1 170 ? 21.828 20.844 -2.051 1 88.62 170 THR A O 1
ATOM 1318 N N . ASP A 1 171 ? 22.172 19.906 -4.094 1 92.5 171 ASP A N 1
ATOM 1319 C CA . ASP A 1 171 ? 21.031 20.609 -4.676 1 92.5 171 ASP A CA 1
ATOM 1320 C C . ASP A 1 171 ? 19.719 20.125 -4.059 1 92.5 171 ASP A C 1
ATOM 1322 O O . ASP A 1 171 ? 18.719 20.828 -4.105 1 92.5 171 ASP A O 1
ATOM 1326 N N . LEU A 1 172 ? 19.719 18.938 -3.438 1 92.75 172 LEU A N 1
ATOM 1327 C CA . LEU A 1 172 ? 18.5 18.344 -2.891 1 92.75 172 LEU A CA 1
ATOM 1328 C C . LEU A 1 172 ? 18.031 19.109 -1.659 1 92.75 172 LEU A C 1
ATOM 1330 O O . LEU A 1 172 ? 16.875 18.969 -1.249 1 92.75 172 LEU A O 1
ATOM 1334 N N . THR A 1 173 ? 18.859 19.906 -1.088 1 87.69 173 THR A N 1
ATOM 1335 C CA . THR A 1 173 ? 18.5 20.688 0.096 1 87.69 173 THR A CA 1
ATOM 1336 C C . THR A 1 173 ? 17.406 21.703 -0.236 1 87.69 173 THR A C 1
ATOM 1338 O O . THR A 1 173 ? 16.688 22.156 0.652 1 87.69 173 THR A O 1
ATOM 1341 N N . ALA A 1 174 ? 17.312 22.047 -1.525 1 88.94 174 ALA A N 1
ATOM 1342 C CA . ALA A 1 174 ? 16.344 23.031 -1.969 1 88.94 174 ALA A CA 1
ATOM 1343 C C . ALA A 1 174 ? 15.055 22.344 -2.447 1 88.94 174 ALA A C 1
ATOM 1345 O O . ALA A 1 174 ? 14.148 23.016 -2.953 1 88.94 174 ALA A O 1
ATOM 1346 N N . HIS A 1 175 ? 15.016 21.047 -2.305 1 93 175 HIS A N 1
ATOM 1347 C CA . HIS A 1 175 ? 13.883 20.281 -2.814 1 93 175 HIS A CA 1
ATOM 1348 C C . HIS A 1 175 ? 13.148 19.562 -1.685 1 93 175 HIS A C 1
ATOM 1350 O O . HIS A 1 175 ? 13.695 19.391 -0.592 1 93 175 HIS A O 1
ATOM 1356 N N . HIS A 1 176 ? 11.883 19.281 -1.946 1 93.5 176 HIS A N 1
ATOM 1357 C CA . HIS A 1 176 ? 11.156 18.344 -1.088 1 93.5 176 HIS A CA 1
ATOM 1358 C C . HIS A 1 176 ? 11.625 16.922 -1.316 1 93.5 176 HIS A C 1
ATOM 1360 O O . HIS A 1 176 ? 11.484 16.391 -2.42 1 93.5 176 HIS A O 1
ATOM 1366 N N . VAL A 1 177 ? 12.172 16.359 -0.245 1 94.25 177 VAL A N 1
ATOM 1367 C CA . VAL A 1 177 ? 12.711 15.008 -0.367 1 94.25 177 VAL A CA 1
ATOM 1368 C C . VAL A 1 177 ? 11.844 14.031 0.421 1 94.25 177 VAL A C 1
ATOM 1370 O O . VAL A 1 177 ? 11.469 14.312 1.562 1 94.25 177 VAL A O 1
ATOM 1373 N N . LEU A 1 178 ? 11.461 12.977 -0.232 1 95.81 178 LEU A N 1
ATOM 1374 C CA . LEU A 1 178 ? 10.641 11.906 0.32 1 95.81 178 LEU A CA 1
ATOM 1375 C C . LEU A 1 178 ? 11.484 10.672 0.618 1 95.81 178 LEU A C 1
ATOM 1377 O O . LEU A 1 178 ? 12.086 10.094 -0.289 1 95.81 178 LEU A O 1
ATOM 1381 N N . MET A 1 179 ? 11.5 10.258 1.875 1 93.06 179 MET A N 1
ATOM 1382 C CA . MET A 1 179 ? 12.445 9.203 2.217 1 93.06 179 MET A CA 1
ATOM 1383 C C . MET A 1 179 ? 11.781 8.148 3.096 1 93.06 179 MET A C 1
ATOM 1385 O O . MET A 1 179 ? 10.773 8.422 3.744 1 93.06 179 MET A O 1
ATOM 1389 N N . MET A 1 180 ? 12.352 6.965 3.08 1 88.5 180 MET A N 1
ATOM 1390 C CA . MET A 1 180 ? 11.82 5.855 3.869 1 88.5 180 MET A CA 1
ATOM 1391 C C . MET A 1 180 ? 12.258 5.965 5.324 1 88.5 180 MET A C 1
ATOM 1393 O O . MET A 1 180 ? 11.562 5.488 6.223 1 88.5 180 MET A O 1
ATOM 1397 N N . ARG A 1 181 ? 13.398 6.512 5.566 1 81.56 181 ARG A N 1
ATOM 1398 C CA . ARG A 1 181 ? 13.938 6.676 6.91 1 81.56 181 ARG A CA 1
ATOM 1399 C C . ARG A 1 181 ? 14.508 8.078 7.105 1 81.56 181 ARG A C 1
ATOM 1401 O O . ARG A 1 181 ? 14.906 8.727 6.137 1 81.56 181 ARG A O 1
ATOM 1408 N N . HIS A 1 182 ? 14.508 8.383 8.367 1 70.31 182 HIS A N 1
ATOM 1409 C CA . HIS A 1 182 ? 15.055 9.695 8.695 1 70.31 182 HIS A CA 1
ATOM 1410 C C . HIS A 1 182 ? 16.562 9.734 8.453 1 70.31 182 HIS A C 1
ATOM 1412 O O . HIS A 1 182 ? 17.078 10.688 7.863 1 70.31 182 HIS A O 1
ATOM 1418 N N . ASP A 1 183 ? 17.078 8.719 8.961 1 64.75 183 ASP A N 1
ATOM 1419 C CA . ASP A 1 183 ? 18.531 8.727 8.945 1 64.75 183 ASP A CA 1
ATOM 1420 C C . ASP A 1 183 ? 19.078 8.047 7.688 1 64.75 183 ASP A C 1
ATOM 1422 O O . ASP A 1 183 ? 18.906 6.836 7.516 1 64.75 183 ASP A O 1
ATOM 1426 N N . THR A 1 184 ? 19.531 8.914 6.883 1 67.19 184 THR A N 1
ATOM 1427 C CA . THR A 1 184 ? 20.141 8.406 5.66 1 67.19 184 THR A CA 1
ATOM 1428 C C . THR A 1 184 ? 21.672 8.539 5.715 1 67.19 184 THR A C 1
ATOM 1430 O O . THR A 1 184 ? 22.328 8.547 4.68 1 67.19 184 THR A O 1
ATOM 1433 N N . SER A 1 185 ? 22.078 8.75 6.852 1 66.94 185 SER A N 1
ATOM 1434 C CA . SER A 1 185 ? 23.516 8.914 7.012 1 66.94 185 SER A CA 1
ATOM 1435 C C . SER A 1 185 ? 24.266 7.695 6.496 1 66.94 185 SER A C 1
ATOM 1437 O O . SER A 1 185 ? 25.359 7.828 5.926 1 66.94 185 SER A O 1
ATOM 1439 N N . ALA A 1 186 ? 23.641 6.68 6.754 1 65.88 186 ALA A N 1
ATOM 1440 C CA . ALA A 1 186 ? 24.281 5.445 6.293 1 65.88 186 ALA A CA 1
ATOM 1441 C C . ALA A 1 186 ? 24.453 5.453 4.777 1 65.88 186 ALA A C 1
ATOM 1443 O O . ALA A 1 186 ? 25.297 4.742 4.238 1 65.88 186 ALA A O 1
ATOM 1444 N N . LEU A 1 187 ? 23.672 6.285 4.289 1 67.81 187 LEU A N 1
ATOM 1445 C CA . LEU A 1 187 ? 23.75 6.383 2.836 1 67.81 187 LEU A CA 1
ATOM 1446 C C . LEU A 1 187 ? 24.672 7.523 2.414 1 67.81 187 LEU A C 1
ATOM 1448 O O . LEU A 1 187 ? 24.812 7.809 1.222 1 67.81 187 LEU A O 1
ATOM 1452 N N . GLY A 1 188 ? 25.266 8.141 3.391 1 67.94 188 GLY A N 1
ATOM 1453 C CA . GLY A 1 188 ? 26.125 9.273 3.105 1 67.94 188 GLY A CA 1
ATOM 1454 C C . GLY A 1 188 ? 25.375 10.531 2.729 1 67.94 188 GLY A C 1
ATOM 1455 O O . GLY A 1 188 ? 25.922 11.445 2.123 1 67.94 188 GLY A O 1
ATOM 1456 N N . LEU A 1 189 ? 24.109 10.391 2.992 1 70.06 189 LEU A N 1
ATOM 1457 C CA . LEU A 1 189 ? 23.266 11.523 2.627 1 70.06 189 LEU A CA 1
ATOM 1458 C C . LEU A 1 189 ? 22.828 12.289 3.865 1 70.06 189 LEU A C 1
ATOM 1460 O O . LEU A 1 189 ? 22.625 11.703 4.93 1 70.06 189 LEU A O 1
ATOM 1464 N N . HIS A 1 190 ? 22.984 13.633 3.9 1 77.06 190 HIS A N 1
ATOM 1465 C CA . HIS A 1 190 ? 22.469 14.492 4.957 1 77.06 190 HIS A CA 1
ATOM 1466 C C . HIS A 1 190 ? 21.312 15.367 4.445 1 77.06 190 HIS A C 1
ATOM 1468 O O . HIS A 1 190 ? 21.531 16.516 4.074 1 77.06 190 HIS A O 1
ATOM 1474 N N . LEU A 1 191 ? 20.219 14.688 4.301 1 81.5 191 LEU A N 1
ATOM 1475 C CA . LEU A 1 191 ? 19.047 15.367 3.764 1 81.5 191 LEU A CA 1
ATOM 1476 C C . LEU A 1 191 ? 17.953 15.484 4.828 1 81.5 191 LEU A C 1
ATOM 1478 O O . LEU A 1 191 ? 17.828 14.617 5.691 1 81.5 191 LEU A O 1
ATOM 1482 N N . THR A 1 192 ? 17.344 16.578 4.789 1 81.88 192 THR A N 1
ATOM 1483 C CA . THR A 1 192 ? 16.141 16.75 5.617 1 81.88 192 THR A CA 1
ATOM 1484 C C . THR A 1 192 ? 14.883 16.406 4.828 1 81.88 192 THR A C 1
ATOM 1486 O O . THR A 1 192 ? 14.492 17.141 3.924 1 81.88 192 THR A O 1
ATOM 1489 N N . PRO A 1 193 ? 14.297 15.32 5.223 1 89.31 193 PRO A N 1
ATOM 1490 C CA . PRO A 1 193 ? 13.141 14.898 4.426 1 89.31 193 PRO A CA 1
ATOM 1491 C C . PRO A 1 193 ? 11.883 15.719 4.734 1 89.31 193 PRO A C 1
ATOM 1493 O O . PRO A 1 193 ? 11.672 16.125 5.879 1 89.31 193 PRO A O 1
ATOM 1496 N N . SER A 1 194 ? 11.086 15.961 3.686 1 90.75 194 SER A N 1
ATOM 1497 C CA . SER A 1 194 ? 9.75 16.547 3.83 1 90.75 194 SER A CA 1
ATOM 1498 C C . SER A 1 194 ? 8.727 15.484 4.227 1 90.75 194 SER A C 1
ATOM 1500 O O . SER A 1 194 ? 7.699 15.805 4.828 1 90.75 194 SER A O 1
ATOM 1502 N N . VAL A 1 195 ? 8.984 14.258 3.801 1 93.44 195 VAL A N 1
ATOM 1503 C CA . VAL A 1 195 ? 8.133 13.125 4.141 1 93.44 195 VAL A CA 1
ATOM 1504 C C . VAL A 1 195 ? 9 11.914 4.504 1 93.44 195 VAL A C 1
ATOM 1506 O O . VAL A 1 195 ? 10 11.641 3.836 1 93.44 195 VAL A O 1
ATOM 1509 N N . VAL A 1 196 ? 8.609 11.289 5.602 1 93.06 196 VAL A N 1
ATOM 1510 C CA . VAL A 1 196 ? 9.234 10.023 5.973 1 93.06 196 VAL A CA 1
ATOM 1511 C C . VAL A 1 196 ? 8.164 8.953 6.156 1 93.06 196 VAL A C 1
ATOM 1513 O O . VAL A 1 196 ? 7.215 9.141 6.922 1 93.06 196 VAL A O 1
ATOM 1516 N N . ALA A 1 197 ? 8.25 7.914 5.395 1 93.69 197 ALA A N 1
ATOM 1517 C CA . ALA A 1 197 ? 7.363 6.762 5.504 1 93.69 197 ALA A CA 1
ATOM 1518 C C . ALA A 1 197 ? 8.094 5.473 5.145 1 93.69 197 ALA A C 1
ATOM 1520 O O . ALA A 1 197 ? 8.781 5.406 4.121 1 93.69 197 ALA A O 1
ATOM 1521 N N . GLU A 1 198 ? 7.938 4.418 5.992 1 89.75 198 GLU A N 1
ATOM 1522 C CA . GLU A 1 198 ? 8.562 3.133 5.676 1 89.75 198 GLU A CA 1
ATOM 1523 C C . GLU A 1 198 ? 7.707 2.338 4.688 1 89.75 198 GLU A C 1
ATOM 1525 O O . GLU A 1 198 ? 7.402 1.168 4.93 1 89.75 198 GLU A O 1
ATOM 1530 N N . ASP A 1 199 ? 7.324 2.922 3.684 1 93.38 199 ASP A N 1
ATOM 1531 C CA . ASP A 1 199 ? 6.508 2.342 2.619 1 93.38 199 ASP A CA 1
ATOM 1532 C C . ASP A 1 199 ? 6.879 2.936 1.261 1 93.38 199 ASP A C 1
ATOM 1534 O O . ASP A 1 199 ? 6.484 4.059 0.941 1 93.38 199 ASP A O 1
ATOM 1538 N N . GLY A 1 200 ? 7.555 2.143 0.49 1 93.62 200 GLY A N 1
ATOM 1539 C CA . GLY A 1 200 ? 8.039 2.613 -0.798 1 93.62 200 GLY A CA 1
ATOM 1540 C C . GLY A 1 200 ? 6.926 2.93 -1.777 1 93.62 200 GLY A C 1
ATOM 1541 O O . GLY A 1 200 ? 7.07 3.811 -2.627 1 93.62 200 GLY A O 1
ATOM 1542 N N . ALA A 1 201 ? 5.863 2.193 -1.668 1 93.56 201 ALA A N 1
ATOM 1543 C CA . ALA A 1 201 ? 4.727 2.449 -2.551 1 93.56 201 ALA A CA 1
ATOM 1544 C C . ALA A 1 201 ? 4.109 3.816 -2.268 1 93.56 201 ALA A C 1
ATOM 1546 O O . ALA A 1 201 ? 3.727 4.535 -3.193 1 93.56 201 ALA A O 1
ATOM 1547 N N . PHE A 1 202 ? 4.02 4.176 -1.013 1 94.38 202 PHE A N 1
ATOM 1548 C CA . PHE A 1 202 ? 3.51 5.488 -0.629 1 94.38 202 PHE A CA 1
ATOM 1549 C C . PHE A 1 202 ? 4.395 6.594 -1.187 1 94.38 202 PHE A C 1
ATOM 1551 O O . PHE A 1 202 ? 3.898 7.555 -1.778 1 94.38 202 PHE A O 1
ATOM 1558 N N . LEU A 1 203 ? 5.652 6.418 -1.018 1 96.19 203 LEU A N 1
ATOM 1559 C CA . LEU A 1 203 ? 6.598 7.414 -1.507 1 96.19 203 LEU A CA 1
ATOM 1560 C C . LEU A 1 203 ? 6.52 7.539 -3.025 1 96.19 203 LEU A C 1
ATOM 1562 O O . LEU A 1 203 ? 6.594 8.648 -3.564 1 96.19 203 LEU A O 1
ATOM 1566 N N . CYS A 1 204 ? 6.398 6.402 -3.654 1 95.19 204 CYS A N 1
ATOM 1567 C CA . CYS A 1 204 ? 6.258 6.406 -5.105 1 95.19 204 CYS A CA 1
ATOM 1568 C C . CYS A 1 204 ? 5.012 7.176 -5.527 1 95.19 204 CYS A C 1
ATOM 1570 O O . CYS A 1 204 ? 5.062 7.988 -6.453 1 95.19 204 CYS A O 1
ATOM 1572 N N . SER A 1 205 ? 3.961 6.965 -4.824 1 92.56 205 SER A N 1
ATOM 1573 C CA . SER A 1 205 ? 2.707 7.652 -5.113 1 92.56 205 SER A CA 1
ATOM 1574 C C . SER A 1 205 ? 2.844 9.156 -4.926 1 92.56 205 SER A C 1
ATOM 1576 O O . SER A 1 205 ? 2.322 9.938 -5.723 1 92.56 205 SER A O 1
ATOM 1578 N N . LEU A 1 206 ? 3.508 9.555 -3.91 1 94.81 206 LEU A N 1
ATOM 1579 C CA . LEU A 1 206 ? 3.744 10.969 -3.662 1 94.81 206 LEU A CA 1
ATOM 1580 C C . LEU A 1 206 ? 4.574 11.586 -4.781 1 94.81 206 LEU A C 1
ATOM 1582 O O . LEU A 1 206 ? 4.266 12.68 -5.258 1 94.81 206 LEU A O 1
ATOM 1586 N N . ALA A 1 207 ? 5.625 10.875 -5.16 1 96.38 207 ALA A N 1
ATOM 1587 C CA . ALA A 1 207 ? 6.477 11.367 -6.238 1 96.38 207 ALA A CA 1
ATOM 1588 C C . ALA A 1 207 ? 5.684 11.531 -7.531 1 96.38 207 ALA A C 1
ATOM 1590 O O . ALA A 1 207 ? 5.816 12.539 -8.227 1 96.38 207 ALA A O 1
ATOM 1591 N N . LEU A 1 208 ? 4.852 10.555 -7.801 1 92.69 208 LEU A N 1
ATOM 1592 C CA . LEU A 1 208 ? 4.016 10.586 -8.992 1 92.69 208 LEU A CA 1
ATOM 1593 C C . LEU A 1 208 ? 3.076 11.789 -8.969 1 92.69 208 LEU A C 1
ATOM 1595 O O . LEU A 1 208 ? 2.803 12.391 -10.008 1 92.69 208 LEU A O 1
ATOM 1599 N N . ALA A 1 209 ? 2.662 12.141 -7.805 1 90.44 209 ALA A N 1
ATOM 1600 C CA . ALA A 1 209 ? 1.731 13.25 -7.633 1 90.44 209 ALA A CA 1
ATOM 1601 C C . ALA A 1 209 ? 2.467 14.586 -7.656 1 90.44 209 ALA A C 1
ATOM 1603 O O . ALA A 1 209 ? 1.85 15.641 -7.5 1 90.44 209 ALA A O 1
ATOM 1604 N N . GLY A 1 210 ? 3.754 14.508 -7.793 1 92.62 210 GLY A N 1
ATOM 1605 C CA . GLY A 1 210 ? 4.539 15.727 -7.914 1 92.62 210 GLY A CA 1
ATOM 1606 C C . GLY A 1 210 ? 4.848 16.375 -6.574 1 92.62 210 GLY A C 1
ATOM 1607 O O . GLY A 1 210 ? 5.004 17.594 -6.488 1 92.62 210 GLY A O 1
ATOM 1608 N N . ALA A 1 211 ? 4.965 15.562 -5.566 1 94.19 211 ALA A N 1
ATOM 1609 C CA . ALA A 1 211 ? 5.125 16.109 -4.219 1 94.19 211 ALA A CA 1
ATOM 1610 C C . ALA A 1 211 ? 6.594 16.359 -3.9 1 94.19 211 ALA A C 1
ATOM 1612 O O . ALA A 1 211 ? 6.918 17.031 -2.924 1 94.19 211 ALA A O 1
ATOM 1613 N N . GLY A 1 212 ? 7.449 15.797 -4.723 1 96.44 212 GLY A N 1
ATOM 1614 C CA . GLY A 1 212 ? 8.867 15.953 -4.461 1 96.44 212 GLY A CA 1
ATOM 1615 C C . GLY A 1 212 ? 9.719 14.883 -5.125 1 96.44 212 GLY A C 1
ATOM 1616 O O . GLY A 1 212 ? 9.289 14.25 -6.086 1 96.44 212 GLY A O 1
ATOM 1617 N N . ILE A 1 213 ? 10.984 14.812 -4.617 1 96.75 213 ILE A N 1
ATOM 1618 C CA . ILE A 1 213 ? 11.961 13.82 -5.07 1 96.75 213 ILE A CA 1
ATOM 1619 C C . ILE A 1 213 ? 12.039 12.68 -4.066 1 96.75 213 ILE A C 1
ATOM 1621 O O . ILE A 1 213 ? 12.398 12.891 -2.902 1 96.75 213 ILE A O 1
ATOM 1625 N N . ALA A 1 214 ? 11.719 11.484 -4.547 1 97 214 ALA A N 1
ATOM 1626 C CA . ALA A 1 214 ? 11.68 10.336 -3.648 1 97 214 ALA A CA 1
ATOM 1627 C C . ALA A 1 214 ? 12.961 9.516 -3.75 1 97 214 ALA A C 1
ATOM 1629 O O . ALA A 1 214 ? 13.492 9.305 -4.848 1 97 214 ALA A O 1
ATOM 1630 N N . LEU A 1 215 ? 13.5 9.141 -2.596 1 94.94 215 LEU A N 1
ATOM 1631 C CA . LEU A 1 215 ? 14.523 8.102 -2.514 1 94.94 215 LEU A CA 1
ATOM 1632 C C . LEU A 1 215 ? 13.906 6.758 -2.146 1 94.94 215 LEU A C 1
ATOM 1634 O O . LEU A 1 215 ? 13.43 6.57 -1.022 1 94.94 215 LEU A O 1
ATOM 1638 N N . LEU A 1 216 ? 13.891 5.848 -3.113 1 93.94 216 LEU A N 1
ATOM 1639 C CA . LEU A 1 216 ? 13.219 4.57 -2.9 1 93.94 216 LEU A CA 1
ATOM 1640 C C . LEU A 1 216 ? 13.828 3.48 -3.773 1 93.94 216 LEU A C 1
ATOM 1642 O O . LEU A 1 216 ? 14.625 3.771 -4.668 1 93.94 216 LEU A O 1
ATOM 1646 N N . PRO A 1 217 ? 13.539 2.17 -3.441 1 92.94 217 PRO A N 1
ATOM 1647 C CA . PRO A 1 217 ? 13.969 1.112 -4.359 1 92.94 217 PRO A CA 1
ATOM 1648 C C . PRO A 1 217 ? 13.453 1.316 -5.781 1 92.94 217 PRO A C 1
ATOM 1650 O O . PRO A 1 217 ? 12.242 1.418 -5.992 1 92.94 217 PRO A O 1
ATOM 1653 N N . LEU A 1 218 ? 14.344 1.324 -6.688 1 93.62 218 LEU A N 1
ATOM 1654 C CA . LEU A 1 218 ? 14.023 1.675 -8.07 1 93.62 218 LEU A CA 1
ATOM 1655 C C . LEU A 1 218 ? 13.016 0.695 -8.656 1 93.62 218 LEU A C 1
ATOM 1657 O O . LEU A 1 218 ? 12.188 1.076 -9.484 1 93.62 218 LEU A O 1
ATOM 1661 N N . ALA A 1 219 ? 13.047 -0.507 -8.234 1 91.25 219 ALA A N 1
ATOM 1662 C CA . ALA A 1 219 ? 12.117 -1.52 -8.727 1 91.25 219 ALA A CA 1
ATOM 1663 C C . ALA A 1 219 ? 10.672 -1.109 -8.477 1 91.25 219 ALA A C 1
ATOM 1665 O O . ALA A 1 219 ? 9.773 -1.486 -9.227 1 91.25 219 ALA A O 1
ATOM 1666 N N . MET A 1 220 ? 10.445 -0.309 -7.457 1 92.56 220 MET A N 1
ATOM 1667 C CA . MET A 1 220 ? 9.094 0.121 -7.098 1 92.56 220 MET A CA 1
ATOM 1668 C C . MET A 1 220 ? 8.617 1.239 -8.016 1 92.56 220 MET A C 1
ATOM 1670 O O . MET A 1 220 ? 7.426 1.555 -8.055 1 92.56 220 MET A O 1
ATOM 1674 N N . ALA A 1 221 ? 9.5 1.83 -8.68 1 94.38 221 ALA A N 1
ATOM 1675 C CA . ALA A 1 221 ? 9.18 2.947 -9.562 1 94.38 221 ALA A CA 1
ATOM 1676 C C . ALA A 1 221 ? 9.227 2.52 -11.023 1 94.38 221 ALA A C 1
ATOM 1678 O O . ALA A 1 221 ? 9.133 3.357 -11.93 1 94.38 221 ALA A O 1
ATOM 1679 N N . ASP A 1 222 ? 9.312 1.277 -11.289 1 89.81 222 ASP A N 1
ATOM 1680 C CA . ASP A 1 222 ? 9.562 0.753 -12.625 1 89.81 222 ASP A CA 1
ATOM 1681 C C . ASP A 1 222 ? 8.469 1.188 -13.594 1 89.81 222 ASP A C 1
ATOM 1683 O O . ASP A 1 222 ? 8.758 1.664 -14.695 1 89.81 222 ASP A O 1
ATOM 1687 N N . ALA A 1 223 ? 7.27 1.04 -13.195 1 84.75 223 ALA A N 1
ATOM 1688 C CA . ALA A 1 223 ? 6.156 1.393 -14.07 1 84.75 223 ALA A CA 1
ATOM 1689 C C . ALA A 1 223 ? 6.188 2.877 -14.43 1 84.75 223 ALA A C 1
ATOM 1691 O O . ALA A 1 223 ? 6.055 3.244 -15.594 1 84.75 223 ALA A O 1
ATOM 1692 N N . GLY A 1 224 ? 6.387 3.68 -13.406 1 90.94 224 GLY A N 1
ATOM 1693 C CA . GLY A 1 224 ? 6.457 5.113 -13.641 1 90.94 224 GLY A CA 1
ATOM 1694 C C . GLY A 1 224 ? 7.637 5.52 -14.5 1 90.94 224 GLY A C 1
ATOM 1695 O O . GLY A 1 224 ? 7.52 6.41 -15.344 1 90.94 224 GLY A O 1
ATOM 1696 N N . LEU A 1 225 ? 8.734 4.852 -14.328 1 94.19 225 LEU A N 1
ATOM 1697 C CA . LEU A 1 225 ? 9.938 5.148 -15.102 1 94.19 225 LEU A CA 1
ATOM 1698 C C . LEU A 1 225 ? 9.773 4.711 -16.547 1 94.19 225 LEU A C 1
ATOM 1700 O O . LEU A 1 225 ? 10.141 5.445 -17.469 1 94.19 225 LEU A O 1
ATOM 1704 N N . SER A 1 226 ? 9.156 3.605 -16.75 1 89.69 226 SER A N 1
ATOM 1705 C CA . SER A 1 226 ? 8.945 3.068 -18.094 1 89.69 226 SER A CA 1
ATOM 1706 C C . SER A 1 226 ? 7.934 3.9 -18.859 1 89.69 226 SER A C 1
ATOM 1708 O O . SER A 1 226 ? 8.078 4.086 -20.078 1 89.69 226 SER A O 1
ATOM 1710 N N . GLN A 1 227 ? 6.984 4.473 -18.188 1 88.25 227 GLN A N 1
ATOM 1711 C CA . GLN A 1 227 ? 5.914 5.234 -18.812 1 88.25 227 GLN A CA 1
ATOM 1712 C C . GLN A 1 227 ? 6.277 6.715 -18.922 1 88.25 227 GLN A C 1
ATOM 1714 O O . GLN A 1 227 ? 5.57 7.488 -19.562 1 88.25 227 GLN A O 1
ATOM 1719 N N . GLY A 1 228 ? 7.309 7.059 -18.188 1 93.81 228 GLY A N 1
ATOM 1720 C CA . GLY A 1 228 ? 7.777 8.438 -18.25 1 93.81 228 GLY A CA 1
ATOM 1721 C C . GLY A 1 228 ? 7.098 9.344 -17.234 1 93.81 228 GLY A C 1
ATOM 1722 O O . GLY A 1 228 ? 7.332 10.555 -17.234 1 93.81 228 GLY A O 1
ATOM 1723 N N . SER A 1 229 ? 6.25 8.781 -16.438 1 94.31 229 SER A N 1
ATOM 1724 C CA . SER A 1 229 ? 5.594 9.578 -15.406 1 94.31 229 SER A CA 1
ATOM 1725 C C . SER A 1 229 ? 6.531 9.859 -14.242 1 94.31 229 SER A C 1
ATOM 1727 O O . SER A 1 229 ? 6.258 10.734 -13.414 1 94.31 229 SER A O 1
ATOM 1729 N N . LEU A 1 230 ? 7.605 9.109 -14.172 1 97.19 230 LEU A N 1
ATOM 1730 C CA . LEU A 1 230 ? 8.734 9.359 -13.281 1 97.19 230 LEU A CA 1
ATOM 1731 C C . LEU A 1 230 ? 10.047 9.383 -14.055 1 97.19 230 LEU A C 1
ATOM 1733 O O . LEU A 1 230 ? 10.156 8.75 -15.109 1 97.19 230 LEU A O 1
ATOM 1737 N N . VAL A 1 231 ? 10.969 10.148 -13.539 1 97.88 231 VAL A N 1
ATOM 1738 C CA . VAL A 1 231 ? 12.305 10.18 -14.133 1 97.88 231 VAL A CA 1
ATOM 1739 C C . VAL A 1 231 ? 13.359 10.047 -13.031 1 97.88 231 VAL A C 1
ATOM 1741 O O . VAL A 1 231 ? 13.102 10.383 -11.875 1 97.88 231 VAL A O 1
ATOM 1744 N N . ARG A 1 232 ? 14.531 9.531 -13.477 1 97.56 232 ARG A N 1
ATOM 1745 C CA . ARG A 1 232 ? 15.664 9.406 -12.562 1 97.56 232 ARG A CA 1
ATOM 1746 C C . ARG A 1 232 ? 16.234 10.781 -12.219 1 97.56 232 ARG A C 1
ATOM 1748 O O . ARG A 1 232 ? 16.344 11.648 -13.086 1 97.56 232 ARG A O 1
ATOM 1755 N N . VAL A 1 233 ? 16.547 10.945 -10.984 1 97.12 233 VAL A N 1
ATOM 1756 C CA . VAL A 1 233 ? 17.266 12.117 -10.492 1 97.12 233 VAL A CA 1
ATOM 1757 C C . VAL A 1 233 ? 18.609 11.68 -9.883 1 97.12 233 VAL A C 1
ATOM 1759 O O . VAL A 1 233 ? 18.656 10.773 -9.055 1 97.12 233 VAL A O 1
ATOM 1762 N N . LEU A 1 234 ? 19.719 12.289 -10.414 1 94.69 234 LEU A N 1
ATOM 1763 C CA . LEU A 1 234 ? 21.062 11.992 -9.922 1 94.69 234 LEU A CA 1
ATOM 1764 C C . LEU A 1 234 ? 21.328 10.5 -9.977 1 94.69 234 LEU A C 1
ATOM 1766 O O . LEU A 1 234 ? 21.703 9.898 -8.961 1 94.69 234 LEU A O 1
ATOM 1770 N N . PRO A 1 235 ? 21.219 9.883 -11.164 1 94.31 235 PRO A N 1
ATOM 1771 C CA . PRO A 1 235 ? 21.359 8.43 -11.273 1 94.31 235 PRO A CA 1
ATOM 1772 C C . PRO A 1 235 ? 22.719 7.93 -10.805 1 94.31 235 PRO A C 1
ATOM 1774 O O . PRO A 1 235 ? 22.844 6.773 -10.398 1 94.31 235 PRO A O 1
ATOM 1777 N N . ASP A 1 236 ? 23.688 8.766 -10.781 1 90.88 236 ASP A N 1
ATOM 1778 C CA . ASP A 1 236 ? 25.031 8.375 -10.352 1 90.88 236 ASP A CA 1
ATOM 1779 C C . ASP A 1 236 ? 25.109 8.219 -8.836 1 90.88 236 ASP A C 1
ATOM 1781 O O . ASP A 1 236 ? 26.094 7.695 -8.305 1 90.88 236 ASP A O 1
ATOM 1785 N N . GLN A 1 237 ? 24.062 8.594 -8.203 1 89.12 237 GLN A N 1
ATOM 1786 C CA . GLN A 1 237 ? 24.047 8.555 -6.746 1 89.12 237 GLN A CA 1
ATOM 1787 C C . GLN A 1 237 ? 23.25 7.352 -6.234 1 89.12 237 GLN A C 1
ATOM 1789 O O . GLN A 1 237 ? 22.953 7.262 -5.043 1 89.12 237 GLN A O 1
ATOM 1794 N N . ASP A 1 238 ? 22.984 6.426 -7.062 1 90.94 238 ASP A N 1
ATOM 1795 C CA . ASP A 1 238 ? 22.266 5.227 -6.645 1 90.94 238 ASP A CA 1
ATOM 1796 C C . ASP A 1 238 ? 23.016 4.5 -5.527 1 90.94 238 ASP A C 1
ATOM 1798 O O . ASP A 1 238 ? 24.25 4.516 -5.488 1 90.94 238 ASP A O 1
ATOM 1802 N N . VAL A 1 239 ? 22.188 3.922 -4.633 1 87.94 239 VAL A N 1
ATOM 1803 C CA . VAL A 1 239 ? 22.781 3.238 -3.482 1 87.94 239 VAL A CA 1
ATOM 1804 C C . VAL A 1 239 ? 22.359 1.771 -3.484 1 87.94 239 VAL A C 1
ATOM 1806 O O . VAL A 1 239 ? 21.172 1.458 -3.652 1 87.94 239 VAL A O 1
ATOM 1809 N N . ASP A 1 240 ? 23.312 0.925 -3.326 1 87 240 ASP A N 1
ATOM 1810 C CA . ASP A 1 240 ? 23.031 -0.49 -3.1 1 87 240 ASP A CA 1
ATOM 1811 C C . ASP A 1 240 ? 22.766 -0.765 -1.621 1 87 240 ASP A C 1
ATOM 1813 O O . ASP A 1 240 ? 23.625 -0.533 -0.772 1 87 240 ASP A O 1
ATOM 1817 N N . LEU A 1 241 ? 21.578 -1.228 -1.279 1 82.81 241 LEU A N 1
ATOM 1818 C CA . LEU A 1 241 ? 21.203 -1.454 0.111 1 82.81 241 LEU A CA 1
ATOM 1819 C C . LEU A 1 241 ? 21.766 -2.77 0.625 1 82.81 241 LEU A C 1
ATOM 1821 O O . LEU A 1 241 ? 21.719 -3.045 1.826 1 82.81 241 LEU A O 1
ATOM 1825 N N . GLY A 1 242 ? 22.344 -3.521 -0.263 1 86.5 242 GLY A N 1
ATOM 1826 C CA . GLY A 1 242 ? 22.812 -4.836 0.134 1 86.5 242 GLY A CA 1
ATOM 1827 C C . GLY A 1 242 ? 21.703 -5.805 0.468 1 86.5 242 GLY A C 1
ATOM 1828 O O . GLY A 1 242 ? 21.891 -6.73 1.258 1 86.5 242 GLY A O 1
ATOM 1829 N N . LEU A 1 243 ? 20.562 -5.477 0.068 1 90.44 243 LEU A N 1
ATOM 1830 C CA . LEU A 1 243 ? 19.406 -6.336 0.239 1 90.44 243 LEU A CA 1
ATOM 1831 C C . LEU A 1 243 ? 18.906 -6.867 -1.105 1 90.44 243 LEU A C 1
ATOM 1833 O O . LEU A 1 243 ? 19.109 -6.23 -2.141 1 90.44 243 LEU A O 1
ATOM 1837 N N . SER A 1 244 ? 18.344 -7.98 -1.011 1 91.88 244 SER A N 1
ATOM 1838 C CA . SER A 1 244 ? 17.688 -8.562 -2.178 1 91.88 244 SER A CA 1
ATOM 1839 C C . SER A 1 244 ? 16.266 -9.008 -1.847 1 91.88 244 SER A C 1
ATOM 1841 O O . SER A 1 244 ? 15.945 -9.281 -0.687 1 91.88 244 SER A O 1
ATOM 1843 N N . LEU A 1 245 ? 15.43 -8.914 -2.859 1 93.56 245 LEU A N 1
ATOM 1844 C CA . LEU A 1 245 ? 14.117 -9.531 -2.723 1 93.56 245 LEU A CA 1
ATOM 1845 C C . LEU A 1 245 ? 14.18 -11.023 -3.021 1 93.56 245 LEU A C 1
ATOM 1847 O O . LEU A 1 245 ? 14.711 -11.43 -4.062 1 93.56 245 LEU A O 1
ATOM 1851 N N . TYR A 1 246 ? 13.656 -11.773 -2.09 1 93.5 246 TYR A N 1
ATOM 1852 C CA . TYR A 1 246 ? 13.656 -13.219 -2.246 1 93.5 246 TYR A CA 1
ATOM 1853 C C . TYR A 1 246 ? 12.234 -13.766 -2.299 1 93.5 246 TYR A C 1
ATOM 1855 O O . TYR A 1 246 ? 11.336 -13.242 -1.627 1 93.5 246 TYR A O 1
ATOM 1863 N N . LEU A 1 247 ? 12.055 -14.719 -3.156 1 95.06 247 LEU A N 1
ATOM 1864 C CA . LEU A 1 247 ? 10.883 -15.586 -3.107 1 95.06 247 LEU A CA 1
ATOM 1865 C C . LEU A 1 247 ? 11.188 -16.875 -2.344 1 95.06 247 LEU A C 1
ATOM 1867 O O . LEU A 1 247 ? 12.094 -17.625 -2.715 1 95.06 247 LEU A O 1
ATOM 1871 N N . LEU A 1 248 ? 10.43 -17.094 -1.257 1 94.31 248 LEU A N 1
ATOM 1872 C CA . LEU A 1 248 ? 10.664 -18.25 -0.4 1 94.31 248 LEU A CA 1
ATOM 1873 C C . LEU A 1 248 ? 9.492 -19.219 -0.474 1 94.31 248 LEU A C 1
ATOM 1875 O O . LEU A 1 248 ? 8.336 -18.812 -0.525 1 94.31 248 LEU A O 1
ATOM 1879 N N . HIS A 1 249 ? 9.758 -20.453 -0.555 1 93.62 249 HIS A N 1
ATOM 1880 C CA . HIS A 1 249 ? 8.75 -21.484 -0.4 1 93.62 249 HIS A CA 1
ATOM 1881 C C . HIS A 1 249 ? 9.328 -22.719 0.281 1 93.62 249 HIS A C 1
ATOM 1883 O O . HIS A 1 249 ? 10.547 -22.906 0.305 1 93.62 249 HIS A O 1
ATOM 1889 N N . PRO A 1 250 ? 8.484 -23.5 0.933 1 88.69 250 PRO A N 1
ATOM 1890 C CA . PRO A 1 250 ? 8.984 -24.703 1.617 1 88.69 250 PRO A CA 1
ATOM 1891 C C . PRO A 1 250 ? 9.719 -25.656 0.677 1 88.69 250 PRO A C 1
ATOM 1893 O O . PRO A 1 250 ? 9.328 -25.797 -0.487 1 88.69 250 PRO A O 1
ATOM 1896 N N . ALA A 1 251 ? 10.734 -26.266 1.338 1 84.19 251 ALA A N 1
ATOM 1897 C CA . ALA A 1 251 ? 11.453 -27.312 0.617 1 84.19 251 ALA A CA 1
ATOM 1898 C C . ALA A 1 251 ? 10.711 -28.641 0.69 1 84.19 251 ALA A C 1
ATOM 1900 O O . ALA A 1 251 ? 10.578 -29.234 1.767 1 84.19 251 ALA A O 1
ATOM 1901 N N . THR A 1 252 ? 10.016 -28.922 -0.334 1 77.88 252 THR A N 1
ATOM 1902 C CA . THR A 1 252 ? 9.312 -30.203 -0.387 1 77.88 252 THR A CA 1
ATOM 1903 C C . THR A 1 252 ? 9.641 -30.953 -1.68 1 77.88 252 THR A C 1
ATOM 1905 O O . THR A 1 252 ? 9.914 -30.328 -2.707 1 77.88 252 THR A O 1
ATOM 1908 N N . PRO A 1 253 ? 9.766 -32.219 -1.65 1 69.62 253 PRO A N 1
ATOM 1909 C CA . PRO A 1 253 ? 10.07 -33 -2.852 1 69.62 253 PRO A CA 1
ATOM 1910 C C . PRO A 1 253 ? 9.055 -32.781 -3.969 1 69.62 253 PRO A C 1
ATOM 1912 O O . PRO A 1 253 ? 9.406 -32.812 -5.148 1 69.62 253 PRO A O 1
ATOM 1915 N N . LEU A 1 254 ? 7.844 -32.656 -3.543 1 77.5 254 LEU A N 1
ATOM 1916 C CA . LEU A 1 254 ? 6.793 -32.438 -4.535 1 77.5 254 LEU A CA 1
ATOM 1917 C C . LEU A 1 254 ? 6.215 -31.047 -4.438 1 77.5 254 LEU A C 1
ATOM 1919 O O . LEU A 1 254 ? 5.223 -30.828 -3.738 1 77.5 254 LEU A O 1
ATOM 1923 N N . VAL A 1 255 ? 6.836 -30.156 -5.109 1 82.19 255 VAL A N 1
ATOM 1924 C CA . VAL A 1 255 ? 6.312 -28.797 -5.152 1 82.19 255 VAL A CA 1
ATOM 1925 C C . VAL A 1 255 ? 5.105 -28.734 -6.086 1 82.19 255 VAL A C 1
ATOM 1927 O O . VAL A 1 255 ? 5.195 -29.109 -7.254 1 82.19 255 VAL A O 1
ATOM 1930 N N . PRO A 1 256 ? 3.984 -28.266 -5.578 1 84.44 256 PRO A N 1
ATOM 1931 C CA . PRO A 1 256 ? 2.809 -28.172 -6.445 1 84.44 256 PRO A CA 1
ATOM 1932 C C . PRO A 1 256 ? 3.068 -27.344 -7.699 1 84.44 256 PRO A C 1
ATOM 1934 O O . PRO A 1 256 ? 3.83 -26.375 -7.656 1 84.44 256 PRO A O 1
ATOM 1937 N N . SER A 1 257 ? 2.457 -27.641 -8.82 1 86.69 257 SER A N 1
ATOM 1938 C CA . SER A 1 257 ? 2.684 -27 -10.109 1 86.69 257 SER A CA 1
ATOM 1939 C C . SER A 1 257 ? 2.385 -25.516 -10.055 1 86.69 257 SER A C 1
ATOM 1941 O O . SER A 1 257 ? 3.064 -24.719 -10.703 1 86.69 257 SER A O 1
ATOM 1943 N N . ARG A 1 258 ? 1.355 -25.141 -9.266 1 91.38 258 ARG A N 1
ATOM 1944 C CA . ARG A 1 258 ? 0.986 -23.734 -9.172 1 91.38 258 ARG A CA 1
ATOM 1945 C C . ARG A 1 258 ? 2.102 -22.922 -8.523 1 91.38 258 ARG A C 1
ATOM 1947 O O . ARG A 1 258 ? 2.34 -21.766 -8.906 1 91.38 258 ARG A O 1
ATOM 1954 N N . ILE A 1 259 ? 2.818 -23.5 -7.59 1 93.38 259 ILE A N 1
ATOM 1955 C CA . ILE A 1 259 ? 3.914 -22.812 -6.906 1 93.38 259 ILE A CA 1
ATOM 1956 C C . ILE A 1 259 ? 5.121 -22.719 -7.836 1 93.38 259 ILE A C 1
ATOM 1958 O O . ILE A 1 259 ? 5.742 -21.656 -7.945 1 93.38 259 ILE A O 1
ATOM 1962 N N . ARG A 1 260 ? 5.398 -23.781 -8.523 1 91.19 260 ARG A N 1
ATOM 1963 C CA . ARG A 1 260 ? 6.504 -23.797 -9.477 1 91.19 260 ARG A CA 1
ATOM 1964 C C . ARG A 1 260 ? 6.266 -22.797 -10.609 1 91.19 260 ARG A C 1
ATOM 1966 O O . ARG A 1 260 ? 7.164 -22.031 -10.969 1 91.19 260 ARG A O 1
ATOM 1973 N N . ALA A 1 261 ? 5.043 -22.844 -11.086 1 92.38 261 ALA A N 1
ATOM 1974 C CA . ALA A 1 261 ? 4.699 -21.938 -12.188 1 92.38 261 ALA A CA 1
ATOM 1975 C C . ALA A 1 261 ? 4.848 -20.484 -11.766 1 92.38 261 ALA A C 1
ATOM 1977 O O . ALA A 1 261 ? 5.387 -19.656 -12.516 1 92.38 261 ALA A O 1
ATOM 1978 N N . PHE A 1 262 ? 4.391 -20.188 -10.555 1 94.81 262 PHE A N 1
ATOM 1979 C CA . PHE A 1 262 ? 4.461 -18.812 -10.094 1 94.81 262 PHE A CA 1
ATOM 1980 C C . PHE A 1 262 ? 5.902 -18.406 -9.812 1 94.81 262 PHE A C 1
ATOM 1982 O O . PHE A 1 262 ? 6.328 -17.312 -10.18 1 94.81 262 PHE A O 1
ATOM 1989 N N . ARG A 1 263 ? 6.605 -19.266 -9.156 1 93.62 263 ARG A N 1
ATOM 1990 C CA . ARG A 1 263 ? 8.023 -19.031 -8.898 1 93.62 263 ARG A CA 1
ATOM 1991 C C . ARG A 1 263 ? 8.773 -18.75 -10.188 1 93.62 263 ARG A C 1
ATOM 1993 O O . ARG A 1 263 ? 9.484 -17.75 -10.289 1 93.62 263 ARG A O 1
ATOM 2000 N N . ASP A 1 264 ? 8.633 -19.594 -11.211 1 91.81 264 ASP A N 1
ATOM 2001 C CA . ASP A 1 264 ? 9.32 -19.438 -12.492 1 91.81 264 ASP A CA 1
ATOM 2002 C C . ASP A 1 264 ? 8.898 -18.156 -13.188 1 91.81 264 ASP A C 1
ATOM 2004 O O . ASP A 1 264 ? 9.734 -17.469 -13.781 1 91.81 264 ASP A O 1
ATOM 2008 N N . PHE A 1 265 ? 7.664 -17.828 -13.102 1 92.88 265 PHE A N 1
ATOM 2009 C CA . PHE A 1 265 ? 7.156 -16.594 -13.688 1 92.88 265 PHE A CA 1
ATOM 2010 C C . PHE A 1 265 ? 7.816 -15.383 -13.039 1 92.88 265 PHE A C 1
ATOM 2012 O O . PHE A 1 265 ? 8.273 -14.477 -13.742 1 92.88 265 PHE A O 1
ATOM 2019 N N . MET A 1 266 ? 7.875 -15.383 -11.734 1 94 266 MET A N 1
ATOM 2020 C CA . MET A 1 266 ? 8.477 -14.273 -11 1 94 266 MET A CA 1
ATOM 2021 C C . MET A 1 266 ? 9.961 -14.141 -11.328 1 94 266 MET A C 1
ATOM 2023 O O . MET A 1 266 ? 10.469 -13.031 -11.5 1 94 266 MET A O 1
ATOM 2027 N N . LEU A 1 267 ? 10.625 -15.242 -11.406 1 91.44 267 LEU A N 1
ATOM 2028 C CA . LEU A 1 267 ? 12.047 -15.242 -11.742 1 91.44 267 LEU A CA 1
ATOM 2029 C C . LEU A 1 267 ? 12.281 -14.664 -13.125 1 91.44 267 LEU A C 1
ATOM 2031 O O . LEU A 1 267 ? 13.203 -13.867 -13.32 1 91.44 267 LEU A O 1
ATOM 2035 N N . ASN A 1 268 ? 11.422 -14.953 -14.039 1 87.5 268 ASN A N 1
ATOM 2036 C CA . ASN A 1 268 ? 11.555 -14.469 -15.406 1 87.5 268 ASN A CA 1
ATOM 2037 C C . ASN A 1 268 ? 11.227 -12.977 -15.516 1 87.5 268 ASN A C 1
ATOM 2039 O O . ASN A 1 268 ? 11.875 -12.25 -16.266 1 87.5 268 ASN A O 1
ATOM 2043 N N . THR A 1 269 ? 10.234 -12.562 -14.742 1 84.44 269 THR A N 1
ATOM 2044 C CA . THR A 1 269 ? 9.766 -11.188 -14.805 1 84.44 269 THR A CA 1
ATOM 2045 C C . THR A 1 269 ? 10.734 -10.25 -14.094 1 84.44 269 THR A C 1
ATOM 2047 O O . THR A 1 269 ? 10.961 -9.125 -14.547 1 84.44 269 THR A O 1
ATOM 2050 N N . CYS A 1 270 ? 11.305 -10.641 -13 1 84.06 270 CYS A N 1
ATOM 2051 C CA . CYS A 1 270 ? 12.148 -9.773 -12.18 1 84.06 270 CYS A CA 1
ATOM 2052 C C . CYS A 1 270 ? 13.602 -9.852 -12.633 1 84.06 270 CYS A C 1
ATOM 2054 O O . CYS A 1 270 ? 14.359 -8.891 -12.453 1 84.06 270 CYS A O 1
ATOM 2056 N N . THR A 1 271 ? 14.219 -10.93 -12.984 1 62.59 271 THR A N 1
ATOM 2057 C CA . THR A 1 271 ? 15.609 -11.039 -13.43 1 62.59 271 THR A CA 1
ATOM 2058 C C . THR A 1 271 ? 15.844 -10.164 -14.656 1 62.59 271 THR A C 1
ATOM 2060 O O . THR A 1 271 ? 16.938 -9.633 -14.836 1 62.59 271 THR A O 1
ATOM 2063 N N . ARG A 1 272 ? 14.953 -9.867 -15.469 1 54.19 272 ARG A N 1
ATOM 2064 C CA . ARG A 1 272 ? 15.156 -8.992 -16.625 1 54.19 272 ARG A CA 1
ATOM 2065 C C . ARG A 1 272 ? 15.367 -7.547 -16.188 1 54.19 272 ARG A C 1
ATOM 2067 O O . ARG A 1 272 ? 15.828 -6.719 -16.969 1 54.19 272 ARG A O 1
ATOM 2074 N N . ARG A 1 273 ? 15 -7.156 -15.172 1 54 273 ARG A N 1
ATOM 2075 C CA . ARG A 1 273 ? 15.094 -5.777 -14.695 1 54 273 ARG A CA 1
ATOM 2076 C C . ARG A 1 273 ? 16.531 -5.41 -14.352 1 54 273 ARG A C 1
ATOM 2078 O O . ARG A 1 273 ? 16.891 -4.23 -14.352 1 54 273 ARG A O 1
ATOM 2085 N N . ASP A 1 274 ? 17.344 -6.25 -13.914 1 46.5 274 ASP A N 1
ATOM 2086 C CA . ASP A 1 274 ? 18.734 -5.961 -13.555 1 46.5 274 ASP A CA 1
ATOM 2087 C C . ASP A 1 274 ? 19.547 -5.582 -14.789 1 46.5 274 ASP A C 1
ATOM 2089 O O . ASP A 1 274 ? 20.766 -5.449 -14.711 1 46.5 274 ASP A O 1
ATOM 2093 N N . LEU A 1 275 ? 19.078 -5.656 -16.125 1 38.53 275 LEU A N 1
ATOM 2094 C CA . LEU A 1 275 ? 20.094 -5.336 -17.125 1 38.53 275 LEU A CA 1
ATOM 2095 C C . LEU A 1 275 ? 20.344 -3.834 -17.172 1 38.53 275 LEU A C 1
ATOM 2097 O O . LEU A 1 275 ? 19.406 -3.033 -17.172 1 38.53 275 LEU A O 1
ATOM 2101 N N . PRO A 1 276 ? 21.516 -3.436 -16.922 1 37.41 276 PRO A N 1
ATOM 2102 C CA . PRO A 1 276 ? 21.922 -2.051 -17.172 1 37.41 276 PRO A CA 1
ATOM 2103 C C . PRO A 1 276 ? 21.422 -1.525 -18.516 1 37.41 276 PRO A C 1
ATOM 2105 O O . PRO A 1 276 ? 21.188 -2.307 -19.438 1 37.41 276 PRO A O 1
ATOM 2108 N N . ALA A 1 277 ? 20.703 -0.413 -18.766 1 35.12 277 ALA A N 1
ATOM 2109 C CA . ALA A 1 277 ? 20.578 0.192 -20.078 1 35.12 277 ALA A CA 1
ATOM 2110 C C . ALA A 1 277 ? 21.844 -0.024 -20.906 1 35.12 277 ALA A C 1
ATOM 2112 O O . ALA A 1 277 ? 22.953 0.171 -20.406 1 35.12 277 ALA A O 1
ATOM 2113 N N . ALA A 1 278 ? 21.875 -0.716 -22.062 1 30.22 278 ALA A N 1
ATOM 2114 C CA . ALA A 1 278 ? 22.922 -0.694 -23.094 1 30.22 278 ALA A CA 1
ATOM 2115 C C . ALA A 1 278 ? 23.438 0.723 -23.312 1 30.22 278 ALA A C 1
ATOM 2117 O O . ALA A 1 278 ? 22.656 1.672 -23.406 1 30.22 278 ALA A O 1
ATOM 2118 N N . GLN A 1 279 ? 24.688 1.077 -23.078 1 30.67 279 GLN A N 1
ATOM 2119 C CA . GLN A 1 279 ? 25.547 2.127 -23.609 1 30.67 279 GLN A CA 1
ATOM 2120 C C . GLN A 1 279 ? 25.328 2.316 -25.109 1 30.67 279 GLN A C 1
ATOM 2122 O O . GLN A 1 279 ? 25.641 1.432 -25.906 1 30.67 279 GLN A O 1
ATOM 2127 N N . GLY A 1 280 ? 24.203 2.711 -25.703 1 30.72 280 GLY A N 1
ATOM 2128 C CA . GLY A 1 280 ? 24.344 3.232 -27.062 1 30.72 280 GLY A CA 1
ATOM 2129 C C . GLY A 1 280 ? 25.594 4.086 -27.234 1 30.72 280 GLY A C 1
ATOM 2130 O O . GLY A 1 280 ? 25.766 5.082 -26.531 1 30.72 280 GLY A O 1
ATOM 2131 N N . GLY A 1 281 ? 26.75 3.402 -27.609 1 27.44 281 GLY A N 1
ATOM 2132 C CA . GLY A 1 281 ? 28 3.84 -28.234 1 27.44 281 GLY A CA 1
ATOM 2133 C C . GLY A 1 281 ? 27.781 4.816 -29.375 1 27.44 281 GLY A C 1
ATOM 2134 O O . GLY A 1 281 ? 26.984 4.543 -30.281 1 27.44 281 GLY A O 1
ATOM 2135 N N . VAL A 1 282 ? 27.688 6.121 -29.141 1 27.16 282 VAL A N 1
ATOM 2136 C CA . VAL A 1 282 ? 27.969 7.129 -30.156 1 27.16 282 VAL A CA 1
ATOM 2137 C C . VAL A 1 282 ? 29.281 6.797 -30.875 1 27.16 282 VAL A C 1
ATOM 2139 O O . VAL A 1 282 ? 30.312 6.57 -30.219 1 27.16 282 VAL A O 1
ATOM 2142 N N . ASP A 1 283 ? 29.25 6.102 -31.969 1 27.66 283 ASP A N 1
ATOM 2143 C CA . ASP A 1 283 ? 30.281 6.098 -33 1 27.66 283 ASP A CA 1
ATOM 2144 C C . ASP A 1 283 ? 30.656 7.52 -33.406 1 27.66 283 ASP A C 1
ATOM 2146 O O . ASP A 1 283 ? 29.844 8.219 -34.031 1 27.66 283 ASP A O 1
ATOM 2150 N N . VAL A 1 284 ? 31.109 8.406 -32.562 1 23.3 284 VAL A N 1
ATOM 2151 C CA . VAL A 1 284 ? 31.75 9.594 -33.094 1 23.3 284 VAL A CA 1
ATOM 2152 C C . VAL A 1 284 ? 32.969 9.188 -33.938 1 23.3 284 VAL A C 1
ATOM 2154 O O . VAL A 1 284 ? 34.031 8.883 -33.406 1 23.3 284 VAL A O 1
ATOM 2157 N N . TYR A 1 285 ? 32.906 8.18 -34.781 1 22.88 285 TYR A N 1
ATOM 2158 C CA . TYR A 1 285 ? 33.938 8.156 -35.844 1 22.88 285 TYR A CA 1
ATOM 2159 C C . TYR A 1 285 ? 33.875 9.398 -36.688 1 22.88 285 TYR A C 1
ATOM 2161 O O . TYR A 1 285 ? 34.875 9.852 -37.25 1 22.88 285 TYR A O 1
ATOM 2169 N N . GLY A 1 286 ? 32.938 10.391 -37.031 1 22.28 286 GLY A N 1
ATOM 2170 C CA . GLY A 1 286 ? 33.594 11.336 -37.906 1 22.28 286 GLY A CA 1
ATOM 2171 C C . GLY A 1 286 ? 34.469 12.328 -37.188 1 22.28 286 GLY A C 1
ATOM 2172 O O . GLY A 1 286 ? 34.312 12.547 -36 1 22.28 286 GLY A O 1
ATOM 2173 N N . MET B 1 1 ? 19.5 9.398 17.609 1 30.92 1 MET B N 1
ATOM 2174 C CA . MET B 1 1 ? 20.062 8.438 18.547 1 30.92 1 MET B CA 1
ATOM 2175 C C . MET B 1 1 ? 20.953 7.43 17.828 1 30.92 1 MET B C 1
ATOM 2177 O O . MET B 1 1 ? 21.422 6.457 18.422 1 30.92 1 MET B O 1
ATOM 2181 N N . ASP B 1 2 ? 20.828 7.555 16.672 1 34.31 2 ASP B N 1
ATOM 2182 C CA . ASP B 1 2 ? 21.578 6.578 15.891 1 34.31 2 ASP B CA 1
ATOM 2183 C C . ASP B 1 2 ? 23.078 6.793 16.031 1 34.31 2 ASP B C 1
ATOM 2185 O O . ASP B 1 2 ? 23.859 6.238 15.25 1 34.31 2 ASP B O 1
ATOM 2189 N N . HIS B 1 3 ? 23.484 7.945 16.641 1 42.06 3 HIS B N 1
ATOM 2190 C CA . HIS B 1 3 ? 24.922 8.023 16.469 1 42.06 3 HIS B CA 1
ATOM 2191 C C . HIS B 1 3 ? 25.641 7.152 17.5 1 42.06 3 HIS B C 1
ATOM 2193 O O . HIS B 1 3 ? 25.422 7.293 18.703 1 42.06 3 HIS B O 1
ATOM 2199 N N . GLY B 1 4 ? 25.969 5.938 17.297 1 46.31 4 GLY B N 1
ATOM 2200 C CA . GLY B 1 4 ? 26.719 4.867 17.938 1 46.31 4 GLY B CA 1
ATOM 2201 C C . GLY B 1 4 ? 27.812 5.371 18.859 1 46.31 4 GLY B C 1
ATOM 2202 O O . GLY B 1 4 ? 28.281 4.633 19.734 1 46.31 4 GLY B O 1
ATOM 2203 N N . SER B 1 5 ? 28.375 6.492 18.438 1 55.97 5 SER B N 1
ATOM 2204 C CA . SER B 1 5 ? 29.438 6.926 19.344 1 55.97 5 SER B CA 1
ATOM 2205 C C . SER B 1 5 ? 29.203 8.344 19.828 1 55.97 5 SER B C 1
ATOM 2207 O O . SER B 1 5 ? 28.484 9.117 19.203 1 55.97 5 SER B O 1
ATOM 2209 N N . LEU B 1 6 ? 29.531 8.664 21.094 1 58.28 6 LEU B N 1
ATOM 2210 C CA . LEU B 1 6 ? 29.516 10 21.672 1 58.28 6 LEU B CA 1
ATOM 2211 C C . LEU B 1 6 ? 30.219 11 20.781 1 58.28 6 LEU B C 1
ATOM 2213 O O . LEU B 1 6 ? 29.812 12.164 20.703 1 58.28 6 LEU B O 1
ATOM 2217 N N . THR B 1 7 ? 31.062 10.352 20.078 1 57.97 7 THR B N 1
ATOM 2218 C CA . THR B 1 7 ? 31.812 11.203 19.156 1 57.97 7 THR B CA 1
ATOM 2219 C C . THR B 1 7 ? 30.938 11.641 17.984 1 57.97 7 THR B C 1
ATOM 2221 O O . THR B 1 7 ? 30.969 12.805 17.578 1 57.97 7 THR B O 1
ATOM 2224 N N . ALA B 1 8 ? 30.219 10.789 17.547 1 57 8 ALA B N 1
ATOM 2225 C CA . ALA B 1 8 ? 29.344 11.094 16.406 1 57 8 ALA B CA 1
ATOM 2226 C C . ALA B 1 8 ? 28.219 12.031 16.812 1 57 8 ALA B C 1
ATOM 2228 O O . ALA B 1 8 ? 27.875 12.953 16.078 1 57 8 ALA B O 1
ATOM 2229 N N . ALA B 1 9 ? 27.703 11.836 17.922 1 58.44 9 ALA B N 1
ATOM 2230 C CA . ALA B 1 9 ? 26.672 12.719 18.469 1 58.44 9 ALA B CA 1
ATOM 2231 C C . ALA B 1 9 ? 27.219 14.125 18.703 1 58.44 9 ALA B C 1
ATOM 2233 O O . ALA B 1 9 ? 26.547 15.117 18.422 1 58.44 9 ALA B O 1
ATOM 2234 N N . ALA B 1 10 ? 28.406 14.188 19.172 1 55 10 ALA B N 1
ATOM 2235 C CA . ALA B 1 10 ? 29.062 15.469 19.422 1 55 10 ALA B CA 1
ATOM 2236 C C . ALA B 1 10 ? 29.25 16.25 18.125 1 55 10 ALA B C 1
ATOM 2238 O O . ALA B 1 10 ? 29 17.453 18.078 1 55 10 ALA B O 1
ATOM 2239 N N . ARG B 1 11 ? 29.547 15.57 17.188 1 54.91 11 ARG B N 1
ATOM 2240 C CA . ARG B 1 11 ? 29.75 16.188 15.883 1 54.91 11 ARG B CA 1
ATOM 2241 C C . ARG B 1 11 ? 28.438 16.734 15.32 1 54.91 11 ARG B C 1
ATOM 2243 O O . ARG B 1 11 ? 28.406 17.828 14.758 1 54.91 11 ARG B O 1
ATOM 2250 N N . LEU B 1 12 ? 27.469 16.047 15.648 1 50.88 12 LEU B N 1
ATOM 2251 C CA . LEU B 1 12 ? 26.156 16.422 15.133 1 50.88 12 LEU B CA 1
ATOM 2252 C C . LEU B 1 12 ? 25.609 17.641 15.883 1 50.88 12 LEU B C 1
ATOM 2254 O O . LEU B 1 12 ? 24.906 18.469 15.297 1 50.88 12 LEU B O 1
ATOM 2258 N N . LEU B 1 13 ? 25.984 17.734 17.047 1 52.53 13 LEU B N 1
ATOM 2259 C CA . LEU B 1 13 ? 25.484 18.797 17.906 1 52.53 13 LEU B CA 1
ATOM 2260 C C . LEU B 1 13 ? 26.438 20 17.891 1 52.53 13 LEU B C 1
ATOM 2262 O O . LEU B 1 13 ? 26.141 21.031 18.5 1 52.53 13 LEU B O 1
ATOM 2266 N N . GLY B 1 14 ? 27.5 19.703 17.031 1 55.19 14 GLY B N 1
ATOM 2267 C CA . GLY B 1 14 ? 28.516 20.75 17.031 1 55.19 14 GLY B CA 1
ATOM 2268 C C . GLY B 1 14 ? 29.156 20.969 18.375 1 55.19 14 GLY B C 1
ATOM 2269 O O . GLY B 1 14 ? 29.516 22.094 18.734 1 55.19 14 GLY B O 1
ATOM 2270 N N . GLU B 1 15 ? 29.125 20.016 19.078 1 56.62 15 GLU B N 1
ATOM 2271 C CA . GLU B 1 15 ? 29.734 20.078 20.406 1 56.62 15 GLU B CA 1
ATOM 2272 C C . GLU B 1 15 ? 30.906 19.094 20.516 1 56.62 15 GLU B C 1
ATOM 2274 O O . GLU B 1 15 ? 31.109 18.266 19.609 1 56.62 15 GLU B O 1
ATOM 2279 N N . THR B 1 16 ? 31.859 19.344 21.328 1 59.97 16 THR B N 1
ATOM 2280 C CA . THR B 1 16 ? 32.969 18.406 21.562 1 59.97 16 THR B CA 1
ATOM 2281 C C . THR B 1 16 ? 32.438 17.125 22.219 1 59.97 16 THR B C 1
ATOM 2283 O O . THR B 1 16 ? 31.406 17.141 22.875 1 59.97 16 THR B O 1
ATOM 2286 N N . LYS B 1 17 ? 33.031 16.031 21.953 1 65.12 17 LYS B N 1
ATOM 2287 C CA . LYS B 1 17 ? 32.719 14.773 22.609 1 65.12 17 LYS B CA 1
ATOM 2288 C C . LYS B 1 17 ? 32.625 14.953 24.125 1 65.12 17 LYS B C 1
ATOM 2290 O O . LYS B 1 17 ? 31.766 14.383 24.781 1 65.12 17 LYS B O 1
ATOM 2295 N N . GLY B 1 18 ? 33.531 15.633 24.609 1 66.56 18 GLY B N 1
ATOM 2296 C CA . GLY B 1 18 ? 33.5 15.93 26.031 1 66.56 18 GLY B CA 1
ATOM 2297 C C . GLY B 1 18 ? 32.25 16.672 26.469 1 66.56 18 GLY B C 1
ATOM 2298 O O . GLY B 1 18 ? 31.688 16.359 27.516 1 66.56 18 GLY B O 1
ATOM 2299 N N . SER B 1 19 ? 31.875 17.578 25.719 1 59 19 SER B N 1
ATOM 2300 C CA . SER B 1 19 ? 30.672 18.359 26.047 1 59 19 SER B CA 1
ATOM 2301 C C . SER B 1 19 ? 29.422 17.5 25.969 1 59 19 SER B C 1
ATOM 2303 O O . SER B 1 19 ? 28.562 17.562 26.844 1 59 19 SER B O 1
ATOM 2305 N N . VAL B 1 20 ? 29.375 16.75 24.969 1 63.56 20 VAL B N 1
ATOM 2306 C CA . VAL B 1 20 ? 28.219 15.875 24.812 1 63.56 20 VAL B CA 1
ATOM 2307 C C . VAL B 1 20 ? 28.219 14.82 25.906 1 63.56 20 VAL B C 1
ATOM 2309 O O . VAL B 1 20 ? 27.172 14.5 26.484 1 63.56 20 VAL B O 1
ATOM 2312 N N . SER B 1 21 ? 29.312 14.32 26.156 1 66.12 21 SER B N 1
ATOM 2313 C CA . SER B 1 21 ? 29.453 13.344 27.219 1 66.12 21 SER B CA 1
ATOM 2314 C C . SER B 1 21 ? 29.109 13.953 28.578 1 66.12 21 SER B C 1
ATOM 2316 O O . SER B 1 21 ? 28.422 13.328 29.391 1 66.12 21 SER B O 1
ATOM 2318 N N . ARG B 1 22 ? 29.531 15.125 28.781 1 63.19 22 ARG B N 1
ATOM 2319 C CA . ARG B 1 22 ? 29.234 15.82 30.031 1 63.19 22 ARG B CA 1
ATOM 2320 C C . ARG B 1 22 ? 27.75 16.141 30.141 1 63.19 22 ARG B C 1
ATOM 2322 O O . ARG B 1 22 ? 27.156 16 31.219 1 63.19 22 ARG B O 1
ATOM 2329 N N . ARG B 1 23 ? 27.188 16.547 29.078 1 61.28 23 ARG B N 1
ATOM 2330 C CA . ARG B 1 23 ? 25.75 16.844 29.078 1 61.28 23 ARG B CA 1
ATOM 2331 C C . ARG B 1 23 ? 24.938 15.578 29.312 1 61.28 23 ARG B C 1
ATOM 2333 O O . ARG B 1 23 ? 23.938 15.609 30.031 1 61.28 23 ARG B O 1
ATOM 2340 N N . LEU B 1 24 ? 25.422 14.594 28.672 1 64.81 24 LEU B N 1
ATOM 2341 C CA . LEU B 1 24 ? 24.766 13.312 28.891 1 64.81 24 LEU B CA 1
ATOM 2342 C C . LEU B 1 24 ? 24.938 12.852 30.328 1 64.81 24 LEU B C 1
ATOM 2344 O O . LEU B 1 24 ? 23.984 12.367 30.953 1 64.81 24 LEU B O 1
ATOM 2348 N N . ALA B 1 25 ? 26.109 12.938 30.719 1 66.69 25 ALA B N 1
ATOM 2349 C CA . ALA B 1 25 ? 26.406 12.578 32.125 1 66.69 25 ALA B CA 1
ATOM 2350 C C . ALA B 1 25 ? 25.594 13.453 33.094 1 66.69 25 ALA B C 1
ATOM 2352 O O . ALA B 1 25 ? 25.078 12.953 34.094 1 66.69 25 ALA B O 1
ATOM 2353 N N . ARG B 1 26 ? 25.547 14.727 32.875 1 58.16 26 ARG B N 1
ATOM 2354 C CA . ARG B 1 26 ? 24.75 15.625 33.688 1 58.16 26 ARG B CA 1
ATOM 2355 C C . ARG B 1 26 ? 23.266 15.25 33.656 1 58.16 26 ARG B C 1
ATOM 2357 O O . ARG B 1 26 ? 22.594 15.258 34.688 1 58.16 26 ARG B O 1
ATOM 2364 N N . LEU B 1 27 ? 22.828 14.914 32.5 1 59.44 27 LEU B N 1
ATOM 2365 C CA . LEU B 1 27 ? 21.453 14.484 32.344 1 59.44 27 LEU B CA 1
ATOM 2366 C C . LEU B 1 27 ? 21.203 13.18 33.094 1 59.44 27 LEU B C 1
ATOM 2368 O O . LEU B 1 27 ? 20.188 13.039 33.781 1 59.44 27 LEU B O 1
ATOM 2372 N N . GLU B 1 28 ? 22.141 12.289 32.906 1 63.78 28 GLU B N 1
ATOM 2373 C CA . GLU B 1 28 ? 22.031 11.016 33.625 1 63.78 28 GLU B CA 1
ATOM 2374 C C . GLU B 1 28 ? 22.109 11.211 35.125 1 63.78 28 GLU B C 1
ATOM 2376 O O . GLU B 1 28 ? 21.375 10.57 35.875 1 63.78 28 GLU B O 1
ATOM 2381 N N . SER B 1 29 ? 22.969 12.102 35.5 1 61.94 29 SER B N 1
ATOM 2382 C CA . SER B 1 29 ? 23.078 12.445 36.938 1 61.94 29 SER B CA 1
ATOM 2383 C C . SER B 1 29 ? 21.812 13.117 37.438 1 61.94 29 SER B C 1
ATOM 2385 O O . SER B 1 29 ? 21.359 12.82 38.531 1 61.94 29 SER B O 1
ATOM 2387 N N . HIS B 1 30 ? 21.312 13.945 36.688 1 56.38 30 HIS B N 1
ATOM 2388 C CA . HIS B 1 30 ? 20.078 14.617 37.062 1 56.38 30 HIS B CA 1
ATOM 2389 C C . HIS B 1 30 ? 18.906 13.633 37.125 1 56.38 30 HIS B C 1
ATOM 2391 O O . HIS B 1 30 ? 18.078 13.711 38.031 1 56.38 30 HIS B O 1
ATOM 2397 N N . LEU B 1 31 ? 18.984 12.68 36.281 1 57.53 31 LEU B N 1
ATOM 2398 C CA . LEU B 1 31 ? 17.891 11.703 36.156 1 57.53 31 LEU B CA 1
ATOM 2399 C C . LEU B 1 31 ? 18.156 10.5 37.062 1 57.53 31 LEU B C 1
ATOM 2401 O O . LEU B 1 31 ? 17.25 9.703 37.312 1 57.53 31 LEU B O 1
ATOM 2405 N N . GLN B 1 32 ? 19.344 10.508 37.531 1 62.41 32 GLN B N 1
ATOM 2406 C CA . GLN B 1 32 ? 19.828 9.43 38.375 1 62.41 32 GLN B CA 1
ATOM 2407 C C . GLN B 1 32 ? 19.625 8.07 37.688 1 62.41 32 GLN B C 1
ATOM 2409 O O . GLN B 1 32 ? 19.297 7.086 38.375 1 62.41 32 GLN B O 1
ATOM 2414 N N . VAL B 1 33 ? 19.609 8.102 36.438 1 64.69 33 VAL B N 1
ATOM 2415 C CA . VAL B 1 33 ? 19.547 6.859 35.656 1 64.69 33 VAL B CA 1
ATOM 2416 C C . VAL B 1 33 ? 20.547 6.93 34.5 1 64.69 33 VAL B C 1
ATOM 2418 O O . VAL B 1 33 ? 20.812 8.008 33.969 1 64.69 33 VAL B O 1
ATOM 2421 N N . ALA B 1 34 ? 21.109 5.777 34.188 1 68.94 34 ALA B N 1
ATOM 2422 C CA . ALA B 1 34 ? 21.984 5.695 33 1 68.94 34 ALA B CA 1
ATOM 2423 C C . ALA B 1 34 ? 21.172 5.586 31.734 1 68.94 34 ALA B C 1
ATOM 2425 O O . ALA B 1 34 ? 20.297 4.723 31.609 1 68.94 34 ALA B O 1
ATOM 2426 N N . LEU B 1 35 ? 21.375 6.539 30.875 1 63.5 35 LEU B N 1
ATOM 2427 C CA . LEU B 1 35 ? 20.641 6.562 29.609 1 63.5 35 LEU B CA 1
ATOM 2428 C C . LEU B 1 35 ? 21.406 5.816 28.531 1 63.5 35 LEU B C 1
ATOM 2430 O O . LEU B 1 35 ? 20.812 5.359 27.547 1 63.5 35 LEU B O 1
ATOM 2434 N N . VAL B 1 36 ? 22.75 5.734 28.75 1 66.69 36 VAL B N 1
ATOM 2435 C CA . VAL B 1 36 ? 23.594 5.035 27.781 1 66.69 36 VAL B CA 1
ATOM 2436 C C . VAL B 1 36 ? 24.562 4.113 28.516 1 66.69 36 VAL B C 1
ATOM 2438 O O . VAL B 1 36 ? 24.969 4.402 29.641 1 66.69 36 VAL B O 1
ATOM 2441 N N . ARG B 1 37 ? 24.672 2.85 27.953 1 68.19 37 ARG B N 1
ATOM 2442 C CA . ARG B 1 37 ? 25.75 1.973 28.422 1 68.19 37 ARG B CA 1
ATOM 2443 C C . ARG B 1 37 ? 27.016 2.168 27.609 1 68.19 37 ARG B C 1
ATOM 2445 O O . ARG B 1 37 ? 26.969 2.182 26.375 1 68.19 37 ARG B O 1
ATOM 2452 N N . ARG B 1 38 ? 27.969 2.645 28.312 1 57.12 38 ARG B N 1
ATOM 2453 C CA . ARG B 1 38 ? 29.25 2.908 27.672 1 57.12 38 ARG B CA 1
ATOM 2454 C C . ARG B 1 38 ? 30.141 1.674 27.703 1 57.12 38 ARG B C 1
ATOM 2456 O O . ARG B 1 38 ? 30.281 1.024 28.734 1 57.12 38 ARG B O 1
ATOM 2463 N N . SER B 1 39 ? 30.219 1.006 26.641 1 56.44 39 SER B N 1
ATOM 2464 C CA . SER B 1 39 ? 31.344 0.073 26.484 1 56.44 39 SER B CA 1
ATOM 2465 C C . SER B 1 39 ? 32.438 0.665 25.625 1 56.44 39 SER B C 1
ATOM 2467 O O . SER B 1 39 ? 32.219 1.626 24.891 1 56.44 39 SER B O 1
ATOM 2469 N N . PRO B 1 40 ? 33.75 0.338 25.859 1 54.12 40 PRO B N 1
ATOM 2470 C CA . PRO B 1 40 ? 34.875 0.887 25.125 1 54.12 40 PRO B CA 1
ATOM 2471 C C . PRO B 1 40 ? 34.594 1.034 23.625 1 54.12 40 PRO B C 1
ATOM 2473 O O . PRO B 1 40 ? 35.156 1.924 22.984 1 54.12 40 PRO B O 1
ATOM 2476 N N . ARG B 1 41 ? 33.781 0.264 23.078 1 50.78 41 ARG B N 1
ATOM 2477 C CA . ARG B 1 41 ? 33.656 0.271 21.625 1 50.78 41 ARG B CA 1
ATOM 2478 C C . ARG B 1 41 ? 32.281 0.796 21.219 1 50.78 41 ARG B C 1
ATOM 2480 O O . ARG B 1 41 ? 32.062 1.178 20.062 1 50.78 41 ARG B O 1
ATOM 2487 N N . LEU B 1 42 ? 31.281 0.788 22.031 1 54.16 42 LEU B N 1
ATOM 2488 C CA . LEU B 1 42 ? 29.953 1.151 21.547 1 54.16 42 LEU B CA 1
ATOM 2489 C C . LEU B 1 42 ? 29.141 1.837 22.641 1 54.16 42 LEU B C 1
ATOM 2491 O O . LEU B 1 42 ? 29.203 1.425 23.812 1 54.16 42 LEU B O 1
ATOM 2495 N N . VAL B 1 43 ? 28.609 2.996 22.344 1 58.81 43 VAL B N 1
ATOM 2496 C CA . VAL B 1 43 ? 27.625 3.641 23.203 1 58.81 43 VAL B CA 1
ATOM 2497 C C . VAL B 1 43 ? 26.219 3.195 22.797 1 58.81 43 VAL B C 1
ATOM 2499 O O . VAL B 1 43 ? 25.781 3.428 21.672 1 58.81 43 VAL B O 1
ATOM 2502 N N . GLN B 1 44 ? 25.594 2.359 23.641 1 64.5 44 GLN B N 1
ATOM 2503 C CA . GLN B 1 44 ? 24.25 1.867 23.406 1 64.5 44 GLN B CA 1
ATOM 2504 C C . GLN B 1 44 ? 23.266 2.439 24.422 1 64.5 44 GLN B C 1
ATOM 2506 O O . GLN B 1 44 ? 23.594 2.596 25.594 1 64.5 44 GLN B O 1
ATOM 2511 N N . PRO B 1 45 ? 22.078 2.857 23.922 1 64.56 45 PRO B N 1
ATOM 2512 C CA . PRO B 1 45 ? 21.078 3.305 24.906 1 64.56 45 PRO B CA 1
ATOM 2513 C C . PRO B 1 45 ? 20.641 2.188 25.844 1 64.56 45 PRO B C 1
ATOM 2515 O O . PRO B 1 45 ? 20.547 1.027 25.422 1 64.56 45 PRO B O 1
ATOM 2518 N N . THR B 1 46 ? 20.5 2.537 27.125 1 64.25 46 THR B N 1
ATOM 2519 C CA . THR B 1 46 ? 19.875 1.64 28.078 1 64.25 46 THR B CA 1
ATOM 2520 C C . THR B 1 46 ? 18.359 1.58 27.844 1 64.25 46 THR B C 1
ATOM 2522 O O . THR B 1 46 ? 17.828 2.34 27.031 1 64.25 46 THR B O 1
ATOM 2525 N N . GLU B 1 47 ? 17.672 0.679 28.438 1 58.84 47 GLU B N 1
ATOM 2526 C CA . GLU B 1 47 ? 16.203 0.654 28.406 1 58.84 47 GLU B CA 1
ATOM 2527 C C . GLU B 1 47 ? 15.625 1.987 28.859 1 58.84 47 GLU B C 1
ATOM 2529 O O . GLU B 1 47 ? 14.672 2.492 28.266 1 58.84 47 GLU B O 1
ATOM 2534 N N . ASP B 1 48 ? 16.188 2.523 29.875 1 57.91 48 ASP B N 1
ATOM 2535 C CA . ASP B 1 48 ? 15.781 3.826 30.391 1 57.91 48 ASP B CA 1
ATOM 2536 C C . ASP B 1 48 ? 16.109 4.938 29.391 1 57.91 48 ASP B C 1
ATOM 2538 O O . ASP B 1 48 ? 15.359 5.906 29.266 1 57.91 48 ASP B O 1
ATOM 2542 N N . GLY B 1 49 ? 17.188 4.715 28.734 1 56.62 49 GLY B N 1
ATOM 2543 C CA . GLY B 1 49 ? 17.578 5.668 27.719 1 56.62 49 GLY B CA 1
ATOM 2544 C C . GLY B 1 49 ? 16.609 5.723 26.547 1 56.62 49 GLY B C 1
ATOM 2545 O O . GLY B 1 49 ? 16.25 6.805 26.078 1 56.62 49 GLY B O 1
ATOM 2546 N N . VAL B 1 50 ? 16.328 4.621 26.25 1 55.91 50 VAL B N 1
ATOM 2547 C CA . VAL B 1 50 ? 15.352 4.543 25.172 1 55.91 50 VAL B CA 1
ATOM 2548 C C . VAL B 1 50 ? 14.039 5.168 25.625 1 55.91 50 VAL B C 1
ATOM 2550 O O . VAL B 1 50 ? 13.43 5.945 24.875 1 55.91 50 VAL B O 1
ATOM 2553 N N . LEU B 1 51 ? 13.672 4.891 26.812 1 53.38 51 LEU B N 1
ATOM 2554 C CA . LEU B 1 51 ? 12.453 5.457 27.391 1 53.38 51 LEU B CA 1
ATOM 2555 C C . LEU B 1 51 ? 12.57 6.969 27.531 1 53.38 51 LEU B C 1
ATOM 2557 O O . LEU B 1 51 ? 11.633 7.703 27.203 1 53.38 51 LEU B O 1
ATOM 2561 N N . TYR B 1 52 ? 13.68 7.348 28.062 1 54.72 52 TYR B N 1
ATOM 2562 C CA . TYR B 1 52 ? 13.914 8.773 28.266 1 54.72 52 TYR B CA 1
ATOM 2563 C C . TYR B 1 52 ? 13.914 9.516 26.938 1 54.72 52 TYR B C 1
ATOM 2565 O O . TYR B 1 52 ? 13.312 10.586 26.797 1 54.72 52 TYR B O 1
ATOM 2573 N N . ARG B 1 53 ? 14.625 8.969 26.031 1 54.38 53 ARG B N 1
ATOM 2574 C CA . ARG B 1 53 ? 14.648 9.562 24.703 1 54.38 53 ARG B CA 1
ATOM 2575 C C . ARG B 1 53 ? 13.234 9.672 24.125 1 54.38 53 ARG B C 1
ATOM 2577 O O . ARG B 1 53 ? 12.883 10.695 23.531 1 54.38 53 ARG B O 1
ATOM 2584 N N . ARG B 1 54 ? 12.602 8.711 24.344 1 51.16 54 ARG B N 1
ATOM 2585 C CA . ARG B 1 54 ? 11.211 8.719 23.906 1 51.16 54 ARG B CA 1
ATOM 2586 C C . ARG B 1 54 ? 10.422 9.805 24.641 1 51.16 54 ARG B C 1
ATOM 2588 O O . ARG B 1 54 ? 9.688 10.57 24 1 51.16 54 ARG B O 1
ATOM 2595 N N . ARG B 1 55 ? 10.617 9.828 25.891 1 49.69 55 ARG B N 1
ATOM 2596 C CA . ARG B 1 55 ? 9.883 10.781 26.719 1 49.69 55 ARG B CA 1
ATOM 2597 C C . ARG B 1 55 ? 10.336 12.211 26.438 1 49.69 55 ARG B C 1
ATOM 2599 O O . ARG B 1 55 ? 9.523 13.125 26.359 1 49.69 55 ARG B O 1
ATOM 2606 N N . VAL B 1 56 ? 11.633 12.375 26.406 1 51.91 56 VAL B N 1
ATOM 2607 C CA . VAL B 1 56 ? 12.164 13.703 26.125 1 51.91 56 VAL B CA 1
ATOM 2608 C C . VAL B 1 56 ? 11.766 14.125 24.719 1 51.91 56 VAL B C 1
ATOM 2610 O O . VAL B 1 56 ? 11.406 15.289 24.484 1 51.91 56 VAL B O 1
ATOM 2613 N N . GLY B 1 57 ? 11.945 13.211 23.844 1 49.56 57 GLY B N 1
ATOM 2614 C CA . GLY B 1 57 ? 11.422 13.508 22.516 1 49.56 57 GLY B CA 1
ATOM 2615 C C . GLY B 1 57 ? 9.984 13.977 22.531 1 49.56 57 GLY B C 1
ATOM 2616 O O . GLY B 1 57 ? 9.633 14.953 21.859 1 49.56 57 GLY B O 1
ATOM 2617 N N . GLN B 1 58 ? 9.328 13.344 23.406 1 48.31 58 GLN B N 1
ATOM 2618 C CA . GLN B 1 58 ? 7.934 13.734 23.578 1 48.31 58 GLN B CA 1
ATOM 2619 C C . GLN B 1 58 ? 7.82 15.133 24.188 1 48.31 58 GLN B C 1
ATOM 2621 O O . GLN B 1 58 ? 6.988 15.93 23.75 1 48.31 58 GLN B O 1
ATOM 2626 N N . ALA B 1 59 ? 8.562 15.273 25.203 1 49.03 59 ALA B N 1
ATOM 2627 C CA . ALA B 1 59 ? 8.531 16.578 25.875 1 49.03 59 ALA B CA 1
ATOM 2628 C C . ALA B 1 59 ? 8.969 17.688 24.922 1 49.03 59 ALA B C 1
ATOM 2630 O O . ALA B 1 59 ? 8.352 18.75 24.875 1 49.03 59 ALA B O 1
ATOM 2631 N N . LEU B 1 60 ? 9.992 17.391 24.219 1 48.34 60 LEU B N 1
ATOM 2632 C CA . LEU B 1 60 ? 10.469 18.406 23.281 1 48.34 60 LEU B CA 1
ATOM 2633 C C . LEU B 1 60 ? 9.438 18.641 22.172 1 48.34 60 LEU B C 1
ATOM 2635 O O . LEU B 1 60 ? 9.242 19.766 21.734 1 48.34 60 LEU B O 1
ATOM 2639 N N . GLU B 1 61 ? 8.891 17.609 21.766 1 48.56 61 GLU B N 1
ATOM 2640 C CA . GLU B 1 61 ? 7.812 17.75 20.797 1 48.56 61 GLU B CA 1
ATOM 2641 C C . GLU B 1 61 ? 6.641 18.531 21.375 1 48.56 61 GLU B C 1
ATOM 2643 O O . GLU B 1 61 ? 6.027 19.359 20.688 1 48.56 61 GLU B O 1
ATOM 2648 N N . LEU B 1 62 ? 6.387 18.25 22.609 1 49.19 62 LEU B N 1
ATOM 2649 C CA . LEU B 1 62 ? 5.34 19 23.297 1 49.19 62 LEU B CA 1
ATOM 2650 C C . LEU B 1 62 ? 5.703 20.484 23.375 1 49.19 62 LEU B C 1
ATOM 2652 O O . LEU B 1 62 ? 4.848 21.344 23.188 1 49.19 62 LEU B O 1
ATOM 2656 N N . LEU B 1 63 ? 6.891 20.719 23.719 1 46.72 63 LEU B N 1
ATOM 2657 C CA . LEU B 1 63 ? 7.348 22.094 23.781 1 46.72 63 LEU B CA 1
ATOM 2658 C C . LEU B 1 63 ? 7.281 22.75 22.391 1 46.72 63 LEU B C 1
ATOM 2660 O O . LEU B 1 63 ? 6.859 23.906 22.266 1 46.72 63 LEU B O 1
ATOM 2664 N N . ASP B 1 64 ? 7.766 22.031 21.453 1 48.28 64 ASP B N 1
ATOM 2665 C CA . ASP B 1 64 ? 7.691 22.547 20.078 1 48.28 64 ASP B CA 1
ATOM 2666 C C . ASP B 1 64 ? 6.246 22.797 19.672 1 48.28 64 ASP B C 1
ATOM 2668 O O . ASP B 1 64 ? 5.941 23.812 19.047 1 48.28 64 ASP B O 1
ATOM 2672 N N . ASN B 1 65 ? 5.504 21.891 20.078 1 50.06 65 ASN B N 1
ATOM 2673 C CA . ASN B 1 65 ? 4.082 22.047 19.781 1 50.06 65 ASN B CA 1
ATOM 2674 C C . ASN B 1 65 ? 3.498 23.266 20.484 1 50.06 65 ASN B C 1
ATOM 2676 O O . ASN B 1 65 ? 2.693 24 19.906 1 50.06 65 ASN B O 1
ATOM 2680 N N . ALA B 1 66 ? 3.846 23.359 21.688 1 47.25 66 ALA B N 1
ATOM 2681 C CA . ALA B 1 66 ? 3.385 24.516 22.453 1 47.25 66 ALA B CA 1
ATOM 2682 C C . ALA B 1 66 ? 3.891 25.812 21.828 1 47.25 66 ALA B C 1
ATOM 2684 O O . ALA B 1 66 ? 3.143 26.797 21.719 1 47.25 66 ALA B O 1
ATOM 2685 N N . THR B 1 67 ? 5.152 25.781 21.531 1 45.75 67 THR B N 1
ATOM 2686 C CA . THR B 1 67 ? 5.742 26.969 20.922 1 45.75 67 THR B CA 1
ATOM 2687 C C . THR B 1 67 ? 5.109 27.25 19.562 1 45.75 67 THR B C 1
ATOM 2689 O O . THR B 1 67 ? 4.824 28.391 19.219 1 45.75 67 THR B O 1
ATOM 2692 N N . SER B 1 68 ? 4.996 26.172 18.781 1 49.19 68 SER B N 1
ATOM 2693 C CA . SER B 1 68 ? 4.395 26.328 17.453 1 49.19 68 SER B CA 1
ATOM 2694 C C . SER B 1 68 ? 2.959 26.844 17.562 1 49.19 68 SER B C 1
ATOM 2696 O O . SER B 1 68 ? 2.535 27.672 16.766 1 49.19 68 SER B O 1
ATOM 2698 N N . ALA B 1 69 ? 2.291 26.328 18.5 1 49.25 69 ALA B N 1
ATOM 2699 C CA . ALA B 1 69 ? 0.917 26.781 18.703 1 49.25 69 ALA B CA 1
ATOM 2700 C C . ALA B 1 69 ? 0.873 28.266 19.016 1 49.25 69 ALA B C 1
ATOM 2702 O O . ALA B 1 69 ? -0.033 28.969 18.578 1 49.25 69 ALA B O 1
ATOM 2703 N N . LEU B 1 70 ? 1.755 28.656 19.781 1 45.31 70 LEU B N 1
ATOM 2704 C CA . LEU B 1 70 ? 1.813 30.062 20.141 1 45.31 70 LEU B CA 1
ATOM 2705 C C . LEU B 1 70 ? 2.195 30.922 18.922 1 45.31 70 LEU B C 1
ATOM 2707 O O . LEU B 1 70 ? 1.675 32.031 18.75 1 45.31 70 LEU B O 1
ATOM 2711 N N . HIS B 1 71 ? 3.189 30.406 18.266 1 46.09 71 HIS B N 1
ATOM 2712 C CA . HIS B 1 71 ? 3.6 31.172 17.078 1 46.09 71 HIS B CA 1
ATOM 2713 C C . HIS B 1 71 ? 2.551 31.078 15.977 1 46.09 71 HIS B C 1
ATOM 2715 O O . HIS B 1 71 ? 2.393 32.031 15.195 1 46.09 71 HIS B O 1
ATOM 2721 N N . GLU B 1 72 ? 1.888 29.922 15.812 1 49.19 72 GLU B N 1
ATOM 2722 C CA . GLU B 1 72 ? 0.997 29.609 14.695 1 49.19 72 GLU B CA 1
ATOM 2723 C C . GLU B 1 72 ? -0.341 30.328 14.844 1 49.19 72 GLU B C 1
ATOM 2725 O O . GLU B 1 72 ? -1.173 30.297 13.938 1 49.19 72 GLU B O 1
ATOM 2730 N N . ALA B 1 73 ? -0.728 30.766 15.977 1 46.66 73 ALA B N 1
ATOM 2731 C CA . ALA B 1 73 ? -1.985 31.516 15.977 1 46.66 73 ALA B CA 1
ATOM 2732 C C . ALA B 1 73 ? -2.113 32.375 14.727 1 46.66 73 ALA B C 1
ATOM 2734 O O . ALA B 1 73 ? -3.188 32.438 14.125 1 46.66 73 ALA B O 1
ATOM 2735 N N . ARG B 1 74 ? -1.371 33.438 14.555 1 48.56 74 ARG B N 1
ATOM 2736 C CA . ARG B 1 74 ? -1.542 34.344 13.43 1 48.56 74 ARG B CA 1
ATOM 2737 C C . ARG B 1 74 ? -0.76 33.875 12.211 1 48.56 74 ARG B C 1
ATOM 2739 O O . ARG B 1 74 ? -0.835 34.469 11.141 1 48.56 74 ARG B O 1
ATOM 2746 N N . GLY B 1 75 ? 0.092 32.719 12.195 1 57.97 75 GLY B N 1
ATOM 2747 C CA . GLY B 1 75 ? 1.094 32.562 11.156 1 57.97 75 GLY B CA 1
ATOM 2748 C C . GLY B 1 75 ? 0.922 31.312 10.336 1 57.97 75 GLY B C 1
ATOM 2749 O O . GLY B 1 75 ? -0.081 30.609 10.477 1 57.97 75 GLY B O 1
ATOM 2750 N N . HIS B 1 76 ? 1.854 30.984 9.258 1 75.62 76 HIS B N 1
ATOM 2751 C CA . HIS B 1 76 ? 1.984 29.938 8.25 1 75.62 76 HIS B CA 1
ATOM 2752 C C . HIS B 1 76 ? 2.326 28.594 8.883 1 75.62 76 HIS B C 1
ATOM 2754 O O . HIS B 1 76 ? 3.244 28.516 9.703 1 75.62 76 HIS B O 1
ATOM 2760 N N . PRO B 1 77 ? 1.365 27.547 8.836 1 87.38 77 PRO B N 1
ATOM 2761 C CA . PRO B 1 77 ? 1.639 26.203 9.375 1 87.38 77 PRO B CA 1
ATOM 2762 C C . PRO B 1 77 ? 3.041 25.703 9.039 1 87.38 77 PRO B C 1
ATOM 2764 O O . PRO B 1 77 ? 3.498 25.859 7.902 1 87.38 77 PRO B O 1
ATOM 2767 N N . ARG B 1 78 ? 3.732 25.266 10.102 1 87.88 78 ARG B N 1
ATOM 2768 C CA . ARG B 1 78 ? 5.066 24.703 9.914 1 87.88 78 ARG B CA 1
ATOM 2769 C C . ARG B 1 78 ? 5.328 23.578 10.898 1 87.88 78 ARG B C 1
ATOM 2771 O O . ARG B 1 78 ? 4.648 23.469 11.922 1 87.88 78 ARG B O 1
ATOM 2778 N N . GLY B 1 79 ? 6.297 22.703 10.492 1 90.25 79 GLY B N 1
ATOM 2779 C CA . GLY B 1 79 ? 6.703 21.641 11.398 1 90.25 79 GLY B CA 1
ATOM 2780 C C . GLY B 1 79 ? 6.266 20.266 10.93 1 90.25 79 GLY B C 1
ATOM 2781 O O . GLY B 1 79 ? 5.809 20.109 9.797 1 90.25 79 GLY B O 1
ATOM 2782 N N . ARG B 1 80 ? 6.457 19.266 11.867 1 91.81 80 ARG B N 1
ATOM 2783 C CA . ARG B 1 80 ? 6.23 17.875 11.508 1 91.81 80 ARG B CA 1
ATOM 2784 C C . ARG B 1 80 ? 4.871 17.391 12.008 1 91.81 80 ARG B C 1
ATOM 2786 O O . ARG B 1 80 ? 4.469 17.703 13.133 1 91.81 80 ARG B O 1
ATOM 2793 N N . ILE B 1 81 ? 4.16 16.766 11.133 1 94.88 81 ILE B N 1
ATOM 2794 C CA . ILE B 1 81 ? 2.975 16.016 11.531 1 94.88 81 ILE B CA 1
ATOM 2795 C C . ILE B 1 81 ? 3.289 14.516 11.539 1 94.88 81 ILE B C 1
ATOM 2797 O O . ILE B 1 81 ? 3.697 13.953 10.516 1 94.88 81 ILE B O 1
ATOM 2801 N N . ARG B 1 82 ? 3.178 13.93 12.719 1 95.38 82 ARG B N 1
ATOM 2802 C CA . ARG B 1 82 ? 3.295 12.477 12.805 1 95.38 82 ARG B CA 1
ATOM 2803 C C . ARG B 1 82 ? 1.926 11.812 12.719 1 95.38 82 ARG B C 1
ATOM 2805 O O . ARG B 1 82 ? 1.068 12.031 13.578 1 95.38 82 ARG B O 1
ATOM 2812 N N . LEU B 1 83 ? 1.747 10.977 11.68 1 96.88 83 LEU B N 1
ATOM 2813 C CA . LEU B 1 83 ? 0.432 10.469 11.312 1 96.88 83 LEU B CA 1
ATOM 2814 C C . LEU B 1 83 ? 0.469 8.953 11.141 1 96.88 83 LEU B C 1
ATOM 2816 O O . LEU B 1 83 ? 1.442 8.406 10.617 1 96.88 83 LEU B O 1
ATOM 2820 N N . THR B 1 84 ? -0.576 8.242 11.672 1 96.38 84 THR B N 1
ATOM 2821 C CA . THR B 1 84 ? -0.717 6.816 11.406 1 96.38 84 THR B CA 1
ATOM 2822 C C . THR B 1 84 ? -1.976 6.539 10.586 1 96.38 84 THR B C 1
ATOM 2824 O O . THR B 1 84 ? -2.984 7.234 10.734 1 96.38 84 THR B O 1
ATOM 2827 N N . ALA B 1 85 ? -1.892 5.594 9.719 1 95.06 85 ALA B N 1
ATOM 2828 C CA . ALA B 1 85 ? -2.994 5.168 8.859 1 95.06 85 ALA B CA 1
ATOM 2829 C C . ALA B 1 85 ? -2.766 3.756 8.336 1 95.06 85 ALA B C 1
ATOM 2831 O O . ALA B 1 85 ? -1.631 3.271 8.312 1 95.06 85 ALA B O 1
ATOM 2832 N N . PRO B 1 86 ? -3.924 3.107 7.953 1 93.19 86 PRO B N 1
ATOM 2833 C CA . PRO B 1 86 ? -3.725 1.889 7.164 1 93.19 86 PRO B CA 1
ATOM 2834 C C . PRO B 1 86 ? -2.977 2.146 5.859 1 93.19 86 PRO B C 1
ATOM 2836 O O . PRO B 1 86 ? -3.182 3.182 5.219 1 93.19 86 PRO B O 1
ATOM 2839 N N . PRO B 1 87 ? -2.123 1.162 5.43 1 92.44 87 PRO B N 1
ATOM 2840 C CA . PRO B 1 87 ? -1.319 1.365 4.227 1 92.44 87 PRO B CA 1
ATOM 2841 C C . PRO B 1 87 ? -2.17 1.662 2.992 1 92.44 87 PRO B C 1
ATOM 2843 O O . PRO B 1 87 ? -1.819 2.531 2.189 1 92.44 87 PRO B O 1
ATOM 2846 N N . ASP B 1 88 ? -3.26 0.962 2.844 1 92.06 88 ASP B N 1
ATOM 2847 C CA . ASP B 1 88 ? -4.059 1.152 1.637 1 92.06 88 ASP B CA 1
ATOM 2848 C C . ASP B 1 88 ? -4.703 2.535 1.617 1 92.06 88 ASP B C 1
ATOM 2850 O O . ASP B 1 88 ? -4.781 3.174 0.566 1 92.06 88 ASP B O 1
ATOM 2854 N N . ILE B 1 89 ? -5.086 3.072 2.768 1 92.12 89 ILE B N 1
ATOM 2855 C CA . ILE B 1 89 ? -5.617 4.426 2.887 1 92.12 89 ILE B CA 1
ATOM 2856 C C . ILE B 1 89 ? -4.523 5.438 2.557 1 92.12 89 ILE B C 1
ATOM 2858 O O . ILE B 1 89 ? -4.758 6.402 1.821 1 92.12 89 ILE B O 1
ATOM 2862 N N . ALA B 1 90 ? -3.408 5.211 3.068 1 93.5 90 ALA B N 1
ATOM 2863 C CA . ALA B 1 90 ? -2.285 6.117 2.84 1 93.5 90 ALA B CA 1
ATOM 2864 C C . ALA B 1 90 ? -1.941 6.199 1.356 1 93.5 90 ALA B C 1
ATOM 2866 O O . ALA B 1 90 ? -1.785 7.297 0.81 1 93.5 90 ALA B O 1
ATOM 2867 N N . ASN B 1 91 ? -1.885 5.102 0.716 1 91.25 91 ASN B N 1
ATOM 2868 C CA . ASN B 1 91 ? -1.44 5.027 -0.671 1 91.25 91 ASN B CA 1
ATOM 2869 C C . ASN B 1 91 ? -2.482 5.609 -1.624 1 91.25 91 ASN B C 1
ATOM 2871 O O . ASN B 1 91 ? -2.133 6.246 -2.619 1 91.25 91 ASN B O 1
ATOM 2875 N N . THR B 1 92 ? -3.723 5.469 -1.299 1 89.62 92 THR B N 1
ATOM 2876 C CA . THR B 1 92 ? -4.758 5.793 -2.275 1 89.62 92 THR B CA 1
ATOM 2877 C C . THR B 1 92 ? -5.379 7.152 -1.973 1 89.62 92 THR B C 1
ATOM 2879 O O . THR B 1 92 ? -5.801 7.863 -2.887 1 89.62 92 THR B O 1
ATOM 2882 N N . LEU B 1 93 ? -5.43 7.516 -0.707 1 89.44 93 LEU B N 1
ATOM 2883 C CA . LEU B 1 93 ? -6.168 8.719 -0.344 1 89.44 93 LEU B CA 1
ATOM 2884 C C . LEU B 1 93 ? -5.23 9.781 0.216 1 89.44 93 LEU B C 1
ATOM 2886 O O . LEU B 1 93 ? -5.285 10.945 -0.195 1 89.44 93 LEU B O 1
ATOM 2890 N N . LEU B 1 94 ? -4.355 9.359 1.046 1 91.88 94 LEU B N 1
ATOM 2891 C CA . LEU B 1 94 ? -3.52 10.32 1.759 1 91.88 94 LEU B CA 1
ATOM 2892 C C . LEU B 1 94 ? -2.439 10.883 0.843 1 91.88 94 LEU B C 1
ATOM 2894 O O . LEU B 1 94 ? -2.127 12.078 0.904 1 91.88 94 LEU B O 1
ATOM 2898 N N . ALA B 1 95 ? -1.831 10.062 0.025 1 91.38 95 ALA B N 1
ATOM 2899 C CA . ALA B 1 95 ? -0.71 10.484 -0.81 1 91.38 95 ALA B CA 1
ATOM 2900 C C . ALA B 1 95 ? -1.118 11.625 -1.733 1 91.38 95 ALA B C 1
ATOM 2902 O O . ALA B 1 95 ? -0.511 12.703 -1.707 1 91.38 95 ALA B O 1
ATOM 2903 N N . PRO B 1 96 ? -2.193 11.5 -2.51 1 87.25 96 PRO B N 1
ATOM 2904 C CA . PRO B 1 96 ? -2.594 12.625 -3.359 1 87.25 96 PRO B CA 1
ATOM 2905 C C . PRO B 1 96 ? -3.014 13.852 -2.555 1 87.25 96 PRO B C 1
ATOM 2907 O O . PRO B 1 96 ? -2.74 14.984 -2.963 1 87.25 96 PRO B O 1
ATOM 2910 N N . ALA B 1 97 ? -3.674 13.617 -1.481 1 89.31 97 ALA B N 1
ATOM 2911 C CA . ALA B 1 97 ? -4.105 14.734 -0.643 1 89.31 97 ALA B CA 1
ATOM 2912 C C . ALA B 1 97 ? -2.906 15.508 -0.095 1 89.31 97 ALA B C 1
ATOM 2914 O O . ALA B 1 97 ? -2.885 16.734 -0.125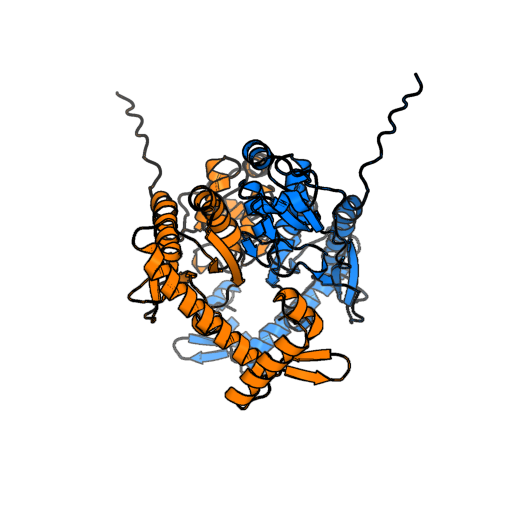 1 89.31 97 ALA B O 1
ATOM 2915 N N . PHE B 1 98 ? -1.955 14.758 0.346 1 91.38 98 PHE B N 1
ATOM 2916 C CA . PHE B 1 98 ? -0.799 15.422 0.94 1 91.38 98 PHE B CA 1
ATOM 2917 C C . PHE B 1 98 ? 0.021 16.141 -0.125 1 91.38 98 PHE B C 1
ATOM 2919 O O . PHE B 1 98 ? 0.62 17.188 0.143 1 91.38 98 PHE B O 1
ATOM 2926 N N . ALA B 1 99 ? 0.128 15.555 -1.273 1 89.31 99 ALA B N 1
ATOM 2927 C CA . ALA B 1 99 ? 0.827 16.234 -2.363 1 89.31 99 ALA B CA 1
ATOM 2928 C C . ALA B 1 99 ? 0.265 17.641 -2.59 1 89.31 99 ALA B C 1
ATOM 2930 O O . ALA B 1 99 ? 1.021 18.594 -2.715 1 89.31 99 ALA B O 1
ATOM 2931 N N . ARG B 1 100 ? -1.005 17.734 -2.572 1 89.06 100 ARG B N 1
ATOM 2932 C CA . ARG B 1 100 ? -1.662 19.016 -2.762 1 89.06 100 ARG B CA 1
ATOM 2933 C C . ARG B 1 100 ? -1.479 19.922 -1.54 1 89.06 100 ARG B C 1
ATOM 2935 O O . ARG B 1 100 ? -1.225 21.109 -1.674 1 89.06 100 ARG B O 1
ATOM 2942 N N . PHE B 1 101 ? -1.614 19.328 -0.371 1 92.31 101 PHE B N 1
ATOM 2943 C CA . PHE B 1 101 ? -1.438 20.062 0.875 1 92.31 101 PHE B CA 1
ATOM 2944 C C . PHE B 1 101 ? -0.043 20.672 0.95 1 92.31 101 PHE B C 1
ATOM 2946 O O . PHE B 1 101 ? 0.118 21.828 1.376 1 92.31 101 PHE B O 1
ATOM 2953 N N . GLY B 1 102 ? 0.95 19.891 0.567 1 87.69 102 GLY B N 1
ATOM 2954 C CA . GLY B 1 102 ? 2.342 20.312 0.607 1 87.69 102 GLY B CA 1
ATOM 2955 C C . GLY B 1 102 ? 2.637 21.5 -0.303 1 87.69 102 GLY B C 1
ATOM 2956 O O . GLY B 1 102 ? 3.596 22.234 -0.079 1 87.69 102 GLY B O 1
ATOM 2957 N N . GLU B 1 103 ? 1.904 21.625 -1.329 1 83.44 103 GLU B N 1
ATOM 2958 C CA . GLU B 1 103 ? 2.064 22.766 -2.229 1 83.44 103 GLU B CA 1
ATOM 2959 C C . GLU B 1 103 ? 1.73 24.078 -1.521 1 83.44 103 GLU B C 1
ATOM 2961 O O . GLU B 1 103 ? 2.393 25.094 -1.741 1 83.44 103 GLU B O 1
ATOM 2966 N N . THR B 1 104 ? 0.726 24.031 -0.667 1 85.38 104 THR B N 1
ATOM 2967 C CA . THR B 1 104 ? 0.247 25.219 0.017 1 85.38 104 THR B CA 1
ATOM 2968 C C . THR B 1 104 ? 0.99 25.422 1.335 1 85.38 104 THR B C 1
ATOM 2970 O O . THR B 1 104 ? 1.108 26.547 1.82 1 85.38 104 THR B O 1
ATOM 2973 N N . HIS B 1 105 ? 1.445 24.344 1.831 1 91.19 105 HIS B N 1
ATOM 2974 C CA . HIS B 1 105 ? 2.143 24.391 3.111 1 91.19 105 HIS B CA 1
ATOM 2975 C C . HIS B 1 105 ? 3.498 23.703 3.027 1 91.19 105 HIS B C 1
ATOM 2977 O O . HIS B 1 105 ? 3.725 22.688 3.693 1 91.19 105 HIS B O 1
ATOM 2983 N N . PRO B 1 106 ? 4.387 24.328 2.342 1 87 106 PRO B N 1
ATOM 2984 C CA . PRO B 1 106 ? 5.668 23.688 2.049 1 87 106 PRO B CA 1
ATOM 2985 C C . PRO B 1 106 ? 6.539 23.5 3.291 1 87 106 PRO B C 1
ATOM 2987 O O . PRO B 1 106 ? 7.516 22.75 3.266 1 87 106 PRO B O 1
ATOM 2990 N N . GLU B 1 107 ? 6.219 24.156 4.371 1 88.62 107 GLU B N 1
ATOM 2991 C CA . GLU B 1 107 ? 7.055 24.078 5.566 1 88.62 107 GLU B CA 1
ATOM 2992 C C . GLU B 1 107 ? 6.559 23 6.52 1 88.62 107 GLU B C 1
ATOM 2994 O O . GLU B 1 107 ? 7.125 22.812 7.598 1 88.62 107 GLU B O 1
ATOM 2999 N N . VAL B 1 108 ? 5.527 22.312 6.113 1 92.25 108 VAL B N 1
ATOM 3000 C CA . VAL B 1 108 ? 5.016 21.203 6.902 1 92.25 108 VAL B CA 1
ATOM 3001 C C . VAL B 1 108 ? 5.613 19.891 6.391 1 92.25 108 VAL B C 1
ATOM 3003 O O . VAL B 1 108 ? 5.637 19.641 5.184 1 92.25 108 VAL B O 1
ATOM 3006 N N . SER B 1 109 ? 6.184 19.109 7.297 1 92.38 109 SER B N 1
ATOM 3007 C CA . SER B 1 109 ? 6.695 17.781 6.965 1 92.38 109 SER B CA 1
ATOM 3008 C C . SER B 1 109 ? 5.805 16.688 7.535 1 92.38 109 SER B C 1
ATOM 3010 O O . SER B 1 109 ? 5 16.938 8.438 1 92.38 109 SER B O 1
ATOM 3012 N N . LEU B 1 110 ? 5.914 15.523 6.918 1 94.12 110 LEU B N 1
ATOM 3013 C CA . LEU B 1 110 ? 5.051 14.406 7.289 1 94.12 110 LEU B CA 1
ATOM 3014 C C . LEU B 1 110 ? 5.879 13.18 7.652 1 94.12 110 LEU B C 1
ATOM 3016 O O . LEU B 1 110 ? 6.816 12.828 6.938 1 94.12 110 LEU B O 1
ATOM 3020 N N . GLU B 1 111 ? 5.609 12.625 8.797 1 94.12 111 GLU B N 1
ATOM 3021 C CA . GLU B 1 111 ? 6.121 11.32 9.195 1 94.12 111 GLU B CA 1
ATOM 3022 C C . GLU B 1 111 ? 4.988 10.312 9.367 1 94.12 111 GLU B C 1
ATOM 3024 O O . GLU B 1 111 ? 4.09 10.516 10.188 1 94.12 111 GLU B O 1
ATOM 3029 N N . LEU B 1 112 ? 5.102 9.203 8.664 1 95.19 112 LEU B N 1
ATOM 3030 C CA . LEU B 1 112 ? 3.992 8.258 8.633 1 95.19 112 LEU B CA 1
ATOM 3031 C C . LEU B 1 112 ? 4.395 6.934 9.273 1 95.19 112 LEU B C 1
ATOM 3033 O O . LEU B 1 112 ? 5.469 6.402 8.992 1 95.19 112 LEU B O 1
ATOM 3037 N N . LEU B 1 113 ? 3.535 6.457 10.109 1 93.12 113 LEU B N 1
ATOM 3038 C CA . LEU B 1 113 ? 3.555 5.082 10.602 1 93.12 113 LEU B CA 1
ATOM 3039 C C . LEU B 1 113 ? 2.383 4.285 10.039 1 93.12 113 LEU B C 1
ATOM 3041 O O . LEU B 1 113 ? 1.258 4.395 10.531 1 93.12 113 LEU B O 1
ATOM 3045 N N . LEU B 1 114 ? 2.691 3.457 9.125 1 92.69 114 LEU B N 1
ATOM 3046 C CA . LEU B 1 114 ? 1.617 2.773 8.414 1 92.69 114 LEU B CA 1
ATOM 3047 C C . LEU B 1 114 ? 1.359 1.395 9.008 1 92.69 114 LEU B C 1
ATOM 3049 O O . LEU B 1 114 ? 2.252 0.544 9.031 1 92.69 114 LEU B O 1
ATOM 3053 N N . THR B 1 115 ? 0.17 1.229 9.523 1 90.69 115 THR B N 1
ATOM 3054 C CA . THR B 1 115 ? -0.239 -0.028 10.141 1 90.69 115 THR B CA 1
ATOM 3055 C C . THR B 1 115 ? -1.756 -0.086 10.297 1 90.69 115 THR B C 1
ATOM 3057 O O . THR B 1 115 ? -2.414 0.949 10.422 1 90.69 115 THR B O 1
ATOM 3060 N N . ASP B 1 116 ? -2.254 -1.276 10.273 1 88.38 116 ASP B N 1
ATOM 3061 C CA . ASP B 1 116 ? -3.674 -1.464 10.555 1 88.38 116 ASP B CA 1
ATOM 3062 C C . ASP B 1 116 ? -3.945 -1.462 12.055 1 88.38 116 ASP B C 1
ATOM 3064 O O . ASP B 1 116 ? -5.094 -1.344 12.484 1 88.38 116 ASP B O 1
ATOM 3068 N N . GLN B 1 117 ? -2.955 -1.555 12.781 1 87.81 117 GLN B N 1
ATOM 3069 C CA . GLN B 1 117 ? -3.088 -1.604 14.234 1 87.81 117 GLN B CA 1
ATOM 3070 C C . GLN B 1 117 ? -3.396 -0.224 14.805 1 87.81 117 GLN B C 1
ATOM 3072 O O . GLN B 1 117 ? -2.893 0.786 14.305 1 87.81 117 GLN B O 1
ATOM 3077 N N . GLU B 1 118 ? -4.215 -0.278 15.812 1 89.12 118 GLU B N 1
ATOM 3078 C CA . GLU B 1 118 ? -4.422 0.96 16.562 1 89.12 118 GLU B CA 1
ATOM 3079 C C . GLU B 1 118 ? -3.246 1.244 17.5 1 89.12 118 GLU B C 1
ATOM 3081 O O . GLU B 1 118 ? -2.934 0.438 18.375 1 89.12 118 GLU B O 1
ATOM 3086 N N . LEU B 1 119 ? -2.666 2.371 17.25 1 90.25 119 LEU B N 1
ATOM 3087 C CA . LEU B 1 119 ? -1.513 2.754 18.062 1 90.25 119 LEU B CA 1
ATOM 3088 C C . LEU B 1 119 ? -1.909 3.764 19.125 1 90.25 119 LEU B C 1
ATOM 3090 O O . LEU B 1 119 ? -2.789 4.598 18.906 1 90.25 119 LEU B O 1
ATOM 3094 N N . ASP B 1 120 ? -1.198 3.662 20.219 1 89.62 120 ASP B N 1
ATOM 3095 C CA . ASP B 1 120 ? -1.381 4.645 21.281 1 89.62 120 ASP B CA 1
ATOM 3096 C C . ASP B 1 120 ? -0.771 5.992 20.891 1 89.62 120 ASP B C 1
ATOM 3098 O O . ASP B 1 120 ? 0.395 6.059 20.5 1 89.62 120 ASP B O 1
ATOM 3102 N N . PHE B 1 121 ? -1.522 6.984 21.031 1 90.06 121 PHE B N 1
ATOM 3103 C CA . PHE B 1 121 ? -1.104 8.32 20.609 1 90.06 121 PHE B CA 1
ATOM 3104 C C . PHE B 1 121 ? 0.111 8.781 21.406 1 90.06 121 PHE B C 1
ATOM 3106 O O . PHE B 1 121 ? 1.104 9.227 20.828 1 90.06 121 PHE B O 1
ATOM 3113 N N . ALA B 1 122 ? -0.036 8.656 22.688 1 85.94 122 ALA B N 1
ATOM 3114 C CA . ALA B 1 122 ? 1.035 9.156 23.547 1 85.94 122 ALA B CA 1
ATOM 3115 C C . ALA B 1 122 ? 2.303 8.32 23.375 1 85.94 122 ALA B C 1
ATOM 3117 O O . ALA B 1 122 ? 3.395 8.875 23.203 1 85.94 122 ALA B O 1
ATOM 3118 N N . ALA B 1 123 ? 2.117 7.035 23.281 1 88.38 123 ALA B N 1
ATOM 3119 C CA . ALA B 1 123 ? 3.254 6.121 23.219 1 88.38 123 ALA B CA 1
ATOM 3120 C C . ALA B 1 123 ? 4.016 6.293 21.906 1 88.38 123 ALA B C 1
ATOM 3122 O O . ALA B 1 123 ? 5.238 6.121 21.859 1 88.38 123 ALA B O 1
ATOM 3123 N N . HIS B 1 124 ? 3.262 6.699 20.891 1 91.62 124 HIS B N 1
ATOM 3124 C CA . HIS B 1 124 ? 3.885 6.793 19.562 1 91.62 124 HIS B CA 1
ATOM 3125 C C . HIS B 1 124 ? 4.023 8.242 19.125 1 91.62 124 HIS B C 1
ATOM 3127 O O . HIS B 1 124 ? 4.375 8.516 17.984 1 91.62 124 HIS B O 1
ATOM 3133 N N . GLN B 1 125 ? 3.701 9.219 19.984 1 90.75 125 GLN B N 1
ATOM 3134 C CA . GLN B 1 125 ? 3.797 10.648 19.719 1 90.75 125 GLN B CA 1
ATOM 3135 C C . GLN B 1 125 ? 3.049 11.016 18.438 1 90.75 125 GLN B C 1
ATOM 3137 O O . GLN B 1 125 ? 3.58 11.734 17.578 1 90.75 125 GLN B O 1
ATOM 3142 N N . LEU B 1 126 ? 1.892 10.477 18.375 1 94.06 126 LEU B N 1
ATOM 3143 C CA . LEU B 1 126 ? 1.069 10.711 17.203 1 94.06 126 LEU B CA 1
ATOM 3144 C C . LEU B 1 126 ? 0.335 12.039 17.297 1 94.06 126 LEU B C 1
ATOM 3146 O O . LEU B 1 126 ? -0.126 12.414 18.391 1 94.06 126 LEU B O 1
ATOM 3150 N N . ASP B 1 127 ? 0.276 12.711 16.141 1 93.94 127 ASP B N 1
ATOM 3151 C CA . ASP B 1 127 ? -0.537 13.914 16.031 1 93.94 127 ASP B CA 1
ATOM 3152 C C . ASP B 1 127 ? -1.907 13.609 15.438 1 93.94 127 ASP B C 1
ATOM 3154 O O . ASP B 1 127 ? -2.908 14.219 15.812 1 93.94 127 ASP B O 1
ATOM 3158 N N . ILE B 1 128 ? -1.925 12.695 14.484 1 96.06 128 ILE B N 1
ATOM 3159 C CA . ILE B 1 128 ? -3.148 12.383 13.758 1 96.06 128 ILE B CA 1
ATOM 3160 C C . ILE B 1 128 ? -3.215 10.883 13.477 1 96.06 128 ILE B C 1
ATOM 3162 O O . ILE B 1 128 ? -2.188 10.242 13.234 1 96.06 128 ILE B O 1
ATOM 3166 N N . ALA B 1 129 ? -4.406 10.344 13.539 1 95.94 129 ALA B N 1
ATOM 3167 C CA . ALA B 1 129 ? -4.668 8.992 13.062 1 95.94 129 ALA B CA 1
ATOM 3168 C C . ALA B 1 129 ? -5.82 8.969 12.07 1 95.94 129 ALA B C 1
ATOM 3170 O O . ALA B 1 129 ? -6.828 9.664 12.258 1 95.94 129 ALA B O 1
ATOM 3171 N N . LEU B 1 130 ? -5.633 8.289 10.992 1 94.88 130 LEU B N 1
ATOM 3172 C CA . LEU B 1 130 ? -6.727 7.938 10.094 1 94.88 130 LEU B CA 1
ATOM 3173 C C . LEU B 1 130 ? -7.168 6.496 10.312 1 94.88 130 LEU B C 1
ATOM 3175 O O . LEU B 1 130 ? -6.359 5.57 10.219 1 94.88 130 LEU B O 1
ATOM 3179 N N . ARG B 1 131 ? -8.477 6.383 10.633 1 93.62 131 ARG B N 1
ATOM 3180 C CA . ARG B 1 131 ? -8.961 5.047 10.961 1 93.62 131 ARG B CA 1
ATOM 3181 C C . ARG B 1 131 ? -10.359 4.816 10.398 1 93.62 131 ARG B C 1
ATOM 3183 O O . ARG B 1 131 ? -11.188 5.73 10.383 1 93.62 131 ARG B O 1
ATOM 3190 N N . LEU B 1 132 ? -10.516 3.6 9.992 1 90.88 132 LEU B N 1
ATOM 3191 C CA . LEU B 1 132 ? -11.859 3.15 9.664 1 90.88 132 LEU B CA 1
ATOM 3192 C C . LEU B 1 132 ? -12.586 2.65 10.906 1 90.88 132 LEU B C 1
ATOM 3194 O O . LEU B 1 132 ? -12.039 1.857 11.672 1 90.88 132 LEU B O 1
ATOM 3198 N N . SER B 1 133 ? -13.758 3.143 11.117 1 90.44 133 SER B N 1
ATOM 3199 C CA . SER B 1 133 ? -14.523 2.736 12.289 1 90.44 133 SER B CA 1
ATOM 3200 C C . SER B 1 133 ? -16.031 2.883 12.039 1 90.44 133 SER B C 1
ATOM 3202 O O . SER B 1 133 ? -16.453 3.748 11.273 1 90.44 133 SER B O 1
ATOM 3204 N N . PRO B 1 134 ? -16.812 1.953 12.68 1 88 134 PRO B N 1
ATOM 3205 C CA . PRO B 1 134 ? -18.266 2.127 12.586 1 88 134 PRO B CA 1
ATOM 3206 C C . PRO B 1 134 ? -18.75 3.383 13.297 1 88 134 PRO B C 1
ATOM 3208 O O . PRO B 1 134 ? -19.734 3.988 12.883 1 88 134 PRO B O 1
ATOM 3211 N N . ALA B 1 135 ? -18.234 3.678 14.453 1 77.69 135 ALA B N 1
ATOM 3212 C CA . ALA B 1 135 ? -18.594 4.855 15.234 1 77.69 135 ALA B CA 1
ATOM 3213 C C . ALA B 1 135 ? -17.375 5.465 15.906 1 77.69 135 ALA B C 1
ATOM 3215 O O . ALA B 1 135 ? -16.359 4.785 16.109 1 77.69 135 ALA B O 1
ATOM 3216 N N . PRO B 1 136 ? -17.609 6.801 16.016 1 67.44 136 PRO B N 1
ATOM 3217 C CA . PRO B 1 136 ? -16.5 7.359 16.781 1 67.44 136 PRO B CA 1
ATOM 3218 C C . PRO B 1 136 ? -16.375 6.75 18.172 1 67.44 136 PRO B C 1
ATOM 3220 O O . PRO B 1 136 ? -17.391 6.406 18.797 1 67.44 136 PRO B O 1
ATOM 3223 N N . ARG B 1 137 ? -15.234 6.242 18.406 1 65.12 137 ARG B N 1
ATOM 3224 C CA . ARG B 1 137 ? -15.094 5.711 19.766 1 65.12 137 ARG B CA 1
ATOM 3225 C C . ARG B 1 137 ? -14.977 6.84 20.781 1 65.12 137 ARG B C 1
ATOM 3227 O O . ARG B 1 137 ? -14.523 7.938 20.453 1 65.12 137 ARG B O 1
ATOM 3234 N N . ASP B 1 138 ? -15.656 6.656 21.906 1 60.84 138 ASP B N 1
ATOM 3235 C CA . ASP B 1 138 ? -15.547 7.57 23.031 1 60.84 138 ASP B CA 1
ATOM 3236 C C . ASP B 1 138 ? -14.117 7.617 23.578 1 60.84 138 ASP B C 1
ATOM 3238 O O . ASP B 1 138 ? -13.719 6.754 24.344 1 60.84 138 ASP B O 1
ATOM 3242 N N . SER B 1 139 ? -13.219 8.375 22.844 1 68.75 139 SER B N 1
ATOM 3243 C CA . SER B 1 139 ? -11.836 8.43 23.297 1 68.75 139 SER B CA 1
ATOM 3244 C C . SER B 1 139 ? -11.398 9.867 23.562 1 68.75 139 SER B C 1
ATOM 3246 O O . SER B 1 139 ? -12.18 10.797 23.375 1 68.75 139 SER B O 1
ATOM 3248 N N . SER B 1 140 ? -10.445 10.109 24.344 1 82.19 140 SER B N 1
ATOM 3249 C CA . SER B 1 140 ? -9.773 11.383 24.562 1 82.19 140 SER B CA 1
ATOM 3250 C C . SER B 1 140 ? -9.336 12.008 23.25 1 82.19 140 SER B C 1
ATOM 3252 O O . SER B 1 140 ? -8.742 13.094 23.234 1 82.19 140 SER B O 1
ATOM 3254 N N . LEU B 1 141 ? -9.922 11.43 22.234 1 88 141 LEU B N 1
ATOM 3255 C CA . LEU B 1 141 ? -9.578 11.93 20.906 1 88 141 LEU B CA 1
ATOM 3256 C C . LEU B 1 141 ? -10.781 12.602 20.25 1 88 141 LEU B C 1
ATOM 3258 O O . LEU B 1 141 ? -11.922 12.242 20.516 1 88 141 LEU B O 1
ATOM 3262 N N . ILE B 1 142 ? -10.5 13.641 19.547 1 91.06 142 ILE B N 1
ATOM 3263 C CA . ILE B 1 142 ? -11.5 14.258 18.688 1 91.06 142 ILE B CA 1
ATOM 3264 C C . ILE B 1 142 ? -11.539 13.539 17.328 1 91.06 142 ILE B C 1
ATOM 3266 O O . ILE B 1 142 ? -10.508 13.336 16.703 1 91.06 142 ILE B O 1
ATOM 3270 N N . ALA B 1 143 ? -12.742 13.18 16.969 1 92.81 143 ALA B N 1
ATOM 3271 C CA . ALA B 1 143 ? -12.914 12.445 15.711 1 92.81 143 ALA B CA 1
ATOM 3272 C C . ALA B 1 143 ? -13.672 13.281 14.688 1 92.81 143 ALA B C 1
ATOM 3274 O O . ALA B 1 143 ? -14.719 13.867 15 1 92.81 143 ALA B O 1
ATOM 3275 N N . HIS B 1 144 ? -13.102 13.391 13.5 1 92.12 144 HIS B N 1
ATOM 3276 C CA . HIS B 1 144 ? -13.766 14.016 12.367 1 92.12 144 HIS B CA 1
ATOM 3277 C C . HIS B 1 144 ? -14.062 13 11.273 1 92.12 144 HIS B C 1
ATOM 3279 O O . HIS B 1 144 ? -13.156 12.336 10.758 1 92.12 144 HIS B O 1
ATOM 3285 N N . ARG B 1 145 ? -15.32 12.891 10.969 1 92.06 145 ARG B N 1
ATOM 3286 C CA . ARG B 1 145 ? -15.711 11.984 9.891 1 92.06 145 ARG B CA 1
ATOM 3287 C C . ARG B 1 145 ? -15.344 12.562 8.531 1 92.06 145 ARG B C 1
ATOM 3289 O O . ARG B 1 145 ? -15.773 13.672 8.188 1 92.06 145 ARG B O 1
ATOM 3296 N N . LEU B 1 146 ? -14.555 11.844 7.816 1 92.62 146 LEU B N 1
ATOM 3297 C CA . LEU B 1 146 ? -14.141 12.328 6.5 1 92.62 146 LEU B CA 1
ATOM 3298 C C . LEU B 1 146 ? -15.133 11.883 5.426 1 92.62 146 LEU B C 1
ATOM 3300 O O . LEU B 1 146 ? -15.57 12.695 4.605 1 92.62 146 LEU B O 1
ATOM 3304 N N . PHE B 1 147 ? -15.516 10.586 5.375 1 88.44 147 PHE B N 1
ATOM 3305 C CA . PHE B 1 147 ? -16.516 10.062 4.457 1 88.44 147 PHE B CA 1
ATOM 3306 C C . PHE B 1 147 ? -16.953 8.664 4.863 1 88.44 147 PHE B C 1
ATOM 3308 O O . PHE B 1 147 ? -16.281 8.008 5.664 1 88.44 147 PHE B O 1
ATOM 3315 N N . ASP B 1 148 ? -18.062 8.281 4.324 1 90.19 148 ASP B N 1
ATOM 3316 C CA . ASP B 1 148 ? -18.578 6.926 4.512 1 90.19 148 ASP B CA 1
ATOM 3317 C C . ASP B 1 148 ? -18 5.965 3.48 1 90.19 148 ASP B C 1
ATOM 3319 O O . ASP B 1 148 ? -17.875 6.309 2.303 1 90.19 148 ASP B O 1
ATOM 3323 N N . VAL B 1 149 ? -17.719 4.832 4.027 1 90.25 149 VAL B N 1
ATOM 3324 C CA . VAL B 1 149 ? -17.109 3.846 3.135 1 90.25 149 VAL B CA 1
ATOM 3325 C C . VAL B 1 149 ? -18.203 3.104 2.369 1 90.25 149 VAL B C 1
ATOM 3327 O O . VAL B 1 149 ? -19.094 2.488 2.975 1 90.25 149 VAL B O 1
ATOM 3330 N N . ARG B 1 150 ? -18.125 3.209 1.104 1 91.69 150 ARG B N 1
ATOM 3331 C CA . ARG B 1 150 ? -19 2.473 0.19 1 91.69 150 ARG B CA 1
ATOM 3332 C C . ARG B 1 150 ? -18.188 1.525 -0.691 1 91.69 150 ARG B C 1
ATOM 3334 O O . ARG B 1 150 ? -17.203 1.933 -1.303 1 91.69 150 ARG B O 1
ATOM 3341 N N . LEU B 1 151 ? -18.625 0.282 -0.668 1 92.62 151 LEU B N 1
ATOM 3342 C CA . LEU B 1 151 ? -17.984 -0.697 -1.537 1 92.62 151 LEU B CA 1
ATOM 3343 C C . LEU B 1 151 ? -18.656 -0.733 -2.906 1 92.62 151 LEU B C 1
ATOM 3345 O O . LEU B 1 151 ? -19.875 -0.639 -3.004 1 92.62 151 LEU B O 1
ATOM 3349 N N . GLY B 1 152 ? -17.859 -0.864 -3.914 1 93.69 152 GLY B N 1
ATOM 3350 C CA . GLY B 1 152 ? -18.344 -1.016 -5.277 1 93.69 152 GLY B CA 1
ATOM 3351 C C . GLY B 1 152 ? -17.422 -1.829 -6.152 1 93.69 152 GLY B C 1
ATOM 3352 O O . GLY B 1 152 ? -16.266 -2.088 -5.781 1 93.69 152 GLY B O 1
ATOM 3353 N N . PHE B 1 153 ? -18.031 -2.262 -7.277 1 96.06 153 PHE B N 1
ATOM 3354 C CA . PHE B 1 153 ? -17.25 -3.018 -8.258 1 96.06 153 PHE B CA 1
ATOM 3355 C C . PHE B 1 153 ? -16.625 -2.086 -9.281 1 96.06 153 PHE B C 1
ATOM 3357 O O . PHE B 1 153 ? -17.281 -1.188 -9.805 1 96.06 153 PHE B O 1
ATOM 3364 N N . VAL B 1 154 ? -15.312 -2.283 -9.5 1 97.88 154 VAL B N 1
ATOM 3365 C CA . VAL B 1 154 ? -14.617 -1.503 -10.523 1 97.88 154 VAL B CA 1
ATOM 3366 C C . VAL B 1 154 ? -13.734 -2.422 -11.367 1 97.88 154 VAL B C 1
ATOM 3368 O O . VAL B 1 154 ? -13.312 -3.482 -10.898 1 97.88 154 VAL B O 1
ATOM 3371 N N . ALA B 1 155 ? -13.5 -2.031 -12.57 1 98.19 155 ALA B N 1
ATOM 3372 C CA . ALA B 1 155 ? -12.625 -2.756 -13.484 1 98.19 155 ALA B CA 1
ATOM 3373 C C . ALA B 1 155 ? -12.023 -1.816 -14.531 1 98.19 155 ALA B C 1
ATOM 3375 O O . ALA B 1 155 ? -12.555 -0.727 -14.773 1 98.19 155 ALA B O 1
ATOM 3376 N N . ALA B 1 156 ? -10.852 -2.248 -15.023 1 97.38 156 ALA B N 1
ATOM 3377 C CA . ALA B 1 156 ? -10.305 -1.532 -16.172 1 97.38 156 ALA B CA 1
ATOM 3378 C C . ALA B 1 156 ? -11.172 -1.738 -17.406 1 97.38 156 ALA B C 1
ATOM 3380 O O . ALA B 1 156 ? -11.664 -2.844 -17.656 1 97.38 156 ALA B O 1
ATOM 3381 N N . PRO B 1 157 ? -11.352 -0.692 -18.234 1 97.19 157 PRO B N 1
ATOM 3382 C CA . PRO B 1 157 ? -12.117 -0.845 -19.469 1 97.19 157 PRO B CA 1
ATOM 3383 C C . PRO B 1 157 ? -11.586 -1.968 -20.359 1 97.19 157 PRO B C 1
ATOM 3385 O O . PRO B 1 157 ? -12.367 -2.715 -20.953 1 97.19 157 PRO B O 1
ATOM 3388 N N . ALA B 1 158 ? -10.336 -2.07 -20.422 1 93.69 158 ALA B N 1
ATOM 3389 C CA . ALA B 1 158 ? -9.719 -3.094 -21.266 1 93.69 158 ALA B CA 1
ATOM 3390 C C . ALA B 1 158 ? -10.133 -4.492 -20.828 1 93.69 158 ALA B C 1
ATOM 3392 O O . ALA B 1 158 ? -10.312 -5.387 -21.656 1 93.69 158 ALA B O 1
ATOM 3393 N N . TYR B 1 159 ? -10.234 -4.676 -19.562 1 95.75 159 TYR B N 1
ATOM 3394 C CA . TYR B 1 159 ? -10.688 -5.969 -19.062 1 95.75 159 TYR B CA 1
ATOM 3395 C C . TYR B 1 159 ? -12.102 -6.273 -19.531 1 95.75 159 TYR B C 1
ATOM 3397 O O . TYR B 1 159 ? -12.391 -7.387 -19.969 1 95.75 159 TYR B O 1
ATOM 3405 N N . LEU B 1 160 ? -12.938 -5.312 -19.391 1 96.56 160 LEU B N 1
ATOM 3406 C CA . LEU B 1 160 ? -14.336 -5.496 -19.75 1 96.56 160 LEU B CA 1
ATOM 3407 C C . LEU B 1 160 ? -14.484 -5.73 -21.25 1 96.56 160 LEU B C 1
ATOM 3409 O O . LEU B 1 160 ? -15.367 -6.48 -21.688 1 96.56 160 LEU B O 1
ATOM 3413 N N . THR B 1 161 ? -13.625 -5.082 -22.031 1 95.12 161 THR B N 1
ATOM 3414 C CA . THR B 1 161 ? -13.633 -5.297 -23.484 1 95.12 161 THR B CA 1
ATOM 3415 C C . THR B 1 161 ?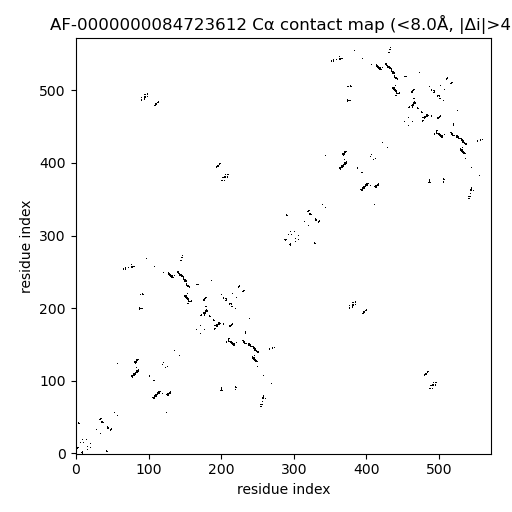 -13.289 -6.742 -23.812 1 95.12 161 THR B C 1
ATOM 3417 O O . THR B 1 161 ? -13.883 -7.34 -24.719 1 95.12 161 THR B O 1
ATOM 3420 N N . ARG B 1 162 ? -12.43 -7.312 -23.094 1 92.38 162 ARG B N 1
ATOM 3421 C CA . ARG B 1 162 ? -11.953 -8.664 -23.359 1 92.38 162 ARG B CA 1
ATOM 3422 C C . ARG B 1 162 ? -12.898 -9.703 -22.75 1 92.38 162 ARG B C 1
ATOM 3424 O O . ARG B 1 162 ? -13.211 -10.711 -23.391 1 92.38 162 ARG B O 1
ATOM 3431 N N . ALA B 1 163 ? -13.383 -9.422 -21.547 1 94 163 ALA B N 1
ATOM 3432 C CA . ALA B 1 163 ? -14.062 -10.453 -20.781 1 94 163 ALA B CA 1
ATOM 3433 C C . ALA B 1 163 ? -15.57 -10.219 -20.766 1 94 163 ALA B C 1
ATOM 3435 O O . ALA B 1 163 ? -16.344 -11.086 -20.344 1 94 163 ALA B O 1
ATOM 3436 N N . GLY B 1 164 ? -16.031 -9.047 -21.219 1 94.88 164 GLY B N 1
ATOM 3437 C CA . GLY B 1 164 ? -17.453 -8.719 -21.203 1 94.88 164 GLY B CA 1
ATOM 3438 C C . GLY B 1 164 ? -17.859 -7.867 -20.016 1 94.88 164 GLY B C 1
ATOM 3439 O O . GLY B 1 164 ? -17.125 -7.793 -19.031 1 94.88 164 GLY B O 1
ATOM 3440 N N . ASN B 1 165 ? -18.969 -7.219 -20.141 1 94.81 165 ASN B N 1
ATOM 3441 C CA . ASN B 1 165 ? -19.516 -6.363 -19.094 1 94.81 165 ASN B CA 1
ATOM 3442 C C . ASN B 1 165 ? -20.656 -7.055 -18.328 1 94.81 165 ASN B C 1
ATOM 3444 O O . ASN B 1 165 ? -21.703 -7.332 -18.906 1 94.81 165 ASN B O 1
ATOM 3448 N N . PRO B 1 166 ? -20.422 -7.27 -17.094 1 95.44 166 PRO B N 1
ATOM 3449 C CA . PRO B 1 166 ? -21.516 -7.871 -16.328 1 95.44 166 PRO B CA 1
ATOM 3450 C C . PRO B 1 166 ? -22.734 -6.965 -16.219 1 95.44 166 PRO B C 1
ATOM 3452 O O . PRO B 1 166 ? -22.594 -5.75 -16.062 1 95.44 166 PRO B O 1
ATOM 3455 N N . ARG B 1 167 ? -23.906 -7.59 -16.297 1 93.06 167 ARG B N 1
ATOM 3456 C CA . ARG B 1 167 ? -25.156 -6.824 -16.234 1 93.06 167 ARG B CA 1
ATOM 3457 C C . ARG B 1 167 ? -25.891 -7.098 -14.922 1 93.06 167 ARG B C 1
ATOM 3459 O O . ARG B 1 167 ? -26.781 -6.332 -14.531 1 93.06 167 ARG B O 1
ATOM 3466 N N . GLN B 1 168 ? -25.578 -8.18 -14.32 1 91.19 168 GLN B N 1
ATOM 3467 C CA . GLN B 1 168 ? -26.125 -8.57 -13.031 1 91.19 168 GLN B CA 1
ATOM 3468 C C . GLN B 1 168 ? -25.094 -9.297 -12.188 1 91.19 168 GLN B C 1
ATOM 3470 O O . GLN B 1 168 ? -24.047 -9.703 -12.695 1 91.19 168 GLN B O 1
ATOM 3475 N N . LEU B 1 169 ? -25.375 -9.492 -10.992 1 90.06 169 LEU B N 1
ATOM 3476 C CA . LEU B 1 169 ? -24.438 -10.047 -10.031 1 90.06 169 LEU B CA 1
ATOM 3477 C C . LEU B 1 169 ? -24.016 -11.461 -10.43 1 90.06 169 LEU B C 1
ATOM 3479 O O . LEU B 1 169 ? -22.859 -11.836 -10.273 1 90.06 169 LEU B O 1
ATOM 3483 N N . THR B 1 170 ? -24.922 -12.242 -10.945 1 88.5 170 THR B N 1
ATOM 3484 C CA . THR B 1 170 ? -24.641 -13.625 -11.305 1 88.5 170 THR B CA 1
ATOM 3485 C C . THR B 1 170 ? -23.641 -13.695 -12.453 1 88.5 170 THR B C 1
ATOM 3487 O O . THR B 1 170 ? -22.953 -14.703 -12.609 1 88.5 170 THR B O 1
ATOM 3490 N N . ASP B 1 171 ? -23.594 -12.617 -13.211 1 92.44 171 ASP B N 1
ATOM 3491 C CA . ASP B 1 171 ? -22.641 -12.57 -14.312 1 92.44 171 ASP B CA 1
ATOM 3492 C C . ASP B 1 171 ? -21.203 -12.586 -13.805 1 92.44 171 ASP B C 1
ATOM 3494 O O . ASP B 1 171 ? -20.281 -12.938 -14.547 1 92.44 171 ASP B O 1
ATOM 3498 N N . LEU B 1 172 ? -20.984 -12.227 -12.539 1 92.75 172 LEU B N 1
ATOM 3499 C CA . LEU B 1 172 ? -19.641 -12.125 -11.977 1 92.75 172 LEU B CA 1
ATOM 3500 C C . LEU B 1 172 ? -19.016 -13.5 -11.812 1 92.75 172 LEU B C 1
ATOM 3502 O O . LEU B 1 172 ? -17.797 -13.609 -11.664 1 92.75 172 LEU B O 1
ATOM 3506 N N . THR B 1 173 ? -19.781 -14.531 -11.867 1 87.69 173 THR B N 1
ATOM 3507 C CA . THR B 1 173 ? -19.266 -15.883 -11.719 1 87.69 173 THR B CA 1
ATOM 3508 C C . THR B 1 173 ? -18.359 -16.25 -12.883 1 87.69 173 THR B C 1
ATOM 3510 O O . THR B 1 173 ? -17.516 -17.141 -12.766 1 87.69 173 THR B O 1
ATOM 3513 N N . ALA B 1 174 ? -18.531 -15.531 -13.992 1 89 174 ALA B N 1
ATOM 3514 C CA . ALA B 1 174 ? -17.75 -15.797 -15.188 1 89 174 ALA B CA 1
ATOM 3515 C C . ALA B 1 174 ? -16.516 -14.883 -15.25 1 89 174 ALA B C 1
ATOM 3517 O O . ALA B 1 174 ? -15.781 -14.891 -16.234 1 89 174 ALA B O 1
ATOM 3518 N N . HIS B 1 175 ? -16.344 -14.102 -14.211 1 93.12 175 HIS B N 1
ATOM 3519 C CA . HIS B 1 175 ? -15.266 -13.117 -14.203 1 93.12 175 HIS B CA 1
ATOM 3520 C C . HIS B 1 175 ? -14.266 -13.406 -13.086 1 93.12 175 HIS B C 1
ATOM 3522 O O . HIS B 1 175 ? -14.586 -14.133 -12.141 1 93.12 175 HIS B O 1
ATOM 3528 N N . HIS B 1 176 ? -13.062 -12.906 -13.273 1 93.62 176 HIS B N 1
ATOM 3529 C CA . HIS B 1 176 ? -12.117 -12.844 -12.172 1 93.62 176 HIS B CA 1
ATOM 3530 C C . HIS B 1 176 ? -12.492 -11.742 -11.18 1 93.62 176 HIS B C 1
ATOM 3532 O O . HIS B 1 176 ? -12.516 -10.562 -11.539 1 93.62 176 HIS B O 1
ATOM 3538 N N . VAL B 1 177 ? -12.781 -12.188 -9.961 1 94.25 177 VAL B N 1
ATOM 3539 C CA . VAL B 1 177 ? -13.219 -11.227 -8.961 1 94.25 177 VAL B CA 1
ATOM 3540 C C . VAL B 1 177 ? -12.141 -11.07 -7.891 1 94.25 177 VAL B C 1
ATOM 3542 O O . VAL B 1 177 ? -11.578 -12.055 -7.414 1 94.25 177 VAL B O 1
ATOM 3545 N N . LEU B 1 178 ? -11.805 -9.852 -7.617 1 95.88 178 LEU B N 1
ATOM 3546 C CA . LEU B 1 178 ? -10.805 -9.461 -6.629 1 95.88 178 LEU B CA 1
ATOM 3547 C C . LEU B 1 178 ? -11.469 -8.906 -5.375 1 95.88 178 LEU B C 1
ATOM 3549 O O . LEU B 1 178 ? -12.188 -7.898 -5.438 1 95.88 178 LEU B O 1
ATOM 3553 N N . MET B 1 179 ? -11.219 -9.547 -4.242 1 93.12 179 MET B N 1
ATOM 3554 C CA . MET B 1 179 ? -11.992 -9.156 -3.066 1 93.12 179 MET B CA 1
ATOM 3555 C C . MET B 1 179 ? -11.086 -9.016 -1.844 1 93.12 179 MET B C 1
ATOM 3557 O O . MET B 1 179 ? -10 -9.594 -1.803 1 93.12 179 MET B O 1
ATOM 3561 N N . MET B 1 180 ? -11.547 -8.242 -0.898 1 88.5 180 MET B N 1
ATOM 3562 C CA . MET B 1 180 ? -10.789 -8.016 0.33 1 88.5 180 MET B CA 1
ATOM 3563 C C . MET B 1 180 ? -10.945 -9.195 1.291 1 88.5 180 MET B C 1
ATOM 3565 O O . MET B 1 180 ? -10.062 -9.461 2.1 1 88.5 180 MET B O 1
ATOM 3569 N N . ARG B 1 181 ? -12.062 -9.828 1.282 1 81.38 181 ARG B N 1
ATOM 3570 C CA . ARG B 1 181 ? -12.352 -10.961 2.152 1 81.38 181 ARG B CA 1
ATOM 3571 C C . ARG B 1 181 ? -12.992 -12.102 1.367 1 81.38 181 ARG B C 1
ATOM 3573 O O . ARG B 1 181 ? -13.625 -11.875 0.335 1 81.38 181 ARG B O 1
ATOM 3580 N N . HIS B 1 182 ? -12.781 -13.227 1.968 1 70.31 182 HIS B N 1
ATOM 3581 C CA . HIS B 1 182 ? -13.367 -14.406 1.331 1 70.31 182 HIS B CA 1
ATOM 3582 C C . HIS B 1 182 ? -14.891 -14.383 1.429 1 70.31 182 HIS B C 1
ATOM 3584 O O . HIS B 1 182 ? -15.586 -14.648 0.443 1 70.31 182 HIS B O 1
ATOM 3590 N N . ASP B 1 183 ? -15.211 -14.102 2.592 1 65.12 183 ASP B N 1
ATOM 3591 C CA . ASP B 1 183 ? -16.641 -14.219 2.85 1 65.12 183 ASP B CA 1
ATOM 3592 C C . ASP B 1 183 ? -17.344 -12.883 2.615 1 65.12 183 ASP B C 1
ATOM 3594 O O . ASP B 1 183 ? -17.125 -11.922 3.352 1 65.12 183 ASP B O 1
ATOM 3598 N N . THR B 1 184 ? -18.031 -12.93 1.533 1 67.19 184 THR B N 1
ATOM 3599 C CA . THR B 1 184 ? -18.812 -11.742 1.213 1 67.19 184 THR B CA 1
ATOM 3600 C C . THR B 1 184 ? -20.297 -12.008 1.429 1 67.19 184 THR B C 1
ATOM 3602 O O . THR B 1 184 ? -21.141 -11.305 0.868 1 67.19 184 THR B O 1
ATOM 3605 N N . SER B 1 185 ? -20.5 -13.008 2.115 1 67.06 185 SER B N 1
ATOM 3606 C CA . SER B 1 185 ? -21.891 -13.359 2.365 1 67.06 185 SER B CA 1
ATOM 3607 C C . SER B 1 185 ? -22.641 -12.211 3.039 1 67.06 185 SER B C 1
ATOM 3609 O O . SER B 1 185 ? -23.812 -11.992 2.762 1 67.06 185 SER B O 1
ATOM 3611 N N . ALA B 1 186 ? -21.906 -11.641 3.828 1 65.69 186 ALA B N 1
ATOM 3612 C CA . ALA B 1 186 ? -22.531 -10.516 4.523 1 65.69 186 ALA B CA 1
ATOM 3613 C C . ALA B 1 186 ? -22.984 -9.445 3.539 1 65.69 186 ALA B C 1
ATOM 3615 O O . ALA B 1 186 ? -23.859 -8.641 3.854 1 65.69 186 ALA B O 1
ATOM 3616 N N . LEU B 1 187 ? -22.375 -9.602 2.477 1 67.75 187 LEU B N 1
ATOM 3617 C CA . LEU B 1 187 ? -22.75 -8.633 1.452 1 67.75 187 LEU B CA 1
ATOM 3618 C C . LEU B 1 187 ? -23.812 -9.195 0.521 1 67.75 187 LEU B C 1
ATOM 3620 O O . LEU B 1 187 ? -24.188 -8.547 -0.456 1 67.75 187 LEU B O 1
ATOM 3624 N N . GLY B 1 188 ? -24.234 -10.383 0.842 1 67.88 188 GLY B N 1
ATOM 3625 C CA . GLY B 1 188 ? -25.234 -11.039 -0.003 1 67.88 188 GLY B CA 1
ATOM 3626 C C . GLY B 1 188 ? -24.656 -11.562 -1.304 1 67.88 188 GLY B C 1
ATOM 3627 O O . GLY B 1 188 ? -25.375 -11.805 -2.264 1 67.88 188 GLY B O 1
ATOM 3628 N N . LEU B 1 189 ? -23.375 -11.531 -1.268 1 69.62 189 LEU B N 1
ATOM 3629 C CA . LEU B 1 189 ? -22.703 -11.961 -2.486 1 69.62 189 LEU B CA 1
ATOM 3630 C C . LEU B 1 189 ? -22.078 -13.344 -2.309 1 69.62 189 LEU B C 1
ATOM 3632 O O . LEU B 1 189 ? -21.625 -13.688 -1.219 1 69.62 189 LEU B O 1
ATOM 3636 N N . HIS B 1 190 ? -22.359 -14.305 -3.236 1 77.06 190 HIS B N 1
ATOM 3637 C CA . HIS B 1 190 ? -21.703 -15.609 -3.262 1 77.06 190 HIS B CA 1
ATOM 3638 C C . HIS B 1 190 ? -20.75 -15.727 -4.445 1 77.06 190 HIS B C 1
ATOM 3640 O O . HIS B 1 190 ? -21.125 -16.266 -5.492 1 77.06 190 HIS B O 1
ATOM 3646 N N . LEU B 1 191 ? -19.672 -15.055 -4.254 1 81.62 191 LEU B N 1
ATOM 3647 C CA . LEU B 1 191 ? -18.672 -15.023 -5.316 1 81.62 191 LEU B CA 1
ATOM 3648 C C . LEU B 1 191 ? -17.406 -15.781 -4.902 1 81.62 191 LEU B C 1
ATOM 3650 O O . LEU B 1 191 ? -17.047 -15.789 -3.727 1 81.62 191 LEU B O 1
ATOM 3654 N N . THR B 1 192 ? -16.891 -16.453 -5.848 1 82.06 192 THR B N 1
ATOM 3655 C CA . THR B 1 192 ? -15.594 -17.062 -5.648 1 82.06 192 THR B CA 1
ATOM 3656 C C . THR B 1 192 ? -14.477 -16.156 -6.148 1 82.06 192 THR B C 1
ATOM 3658 O O . THR B 1 192 ? -14.328 -15.953 -7.355 1 82.06 192 THR B O 1
ATOM 3661 N N . PRO B 1 193 ? -13.75 -15.656 -5.207 1 89.31 193 PRO B N 1
ATOM 3662 C CA . PRO B 1 193 ? -12.727 -14.695 -5.637 1 89.31 193 PRO B CA 1
ATOM 3663 C C . PRO B 1 193 ? -11.516 -15.367 -6.27 1 89.31 193 PRO B C 1
ATOM 3665 O O . PRO B 1 193 ? -11.125 -16.469 -5.855 1 89.31 193 PRO B O 1
ATOM 3668 N N . SER B 1 194 ? -10.945 -14.703 -7.293 1 90.88 194 SER B N 1
ATOM 3669 C CA . SER B 1 194 ? -9.664 -15.086 -7.875 1 90.88 194 SER B CA 1
ATOM 3670 C C . SER B 1 194 ? -8.492 -14.578 -7.035 1 90.88 194 SER B C 1
ATOM 3672 O O . SER B 1 194 ? -7.402 -15.141 -7.07 1 90.88 194 SER B O 1
ATOM 3674 N N . VAL B 1 195 ? -8.727 -13.461 -6.367 1 93.56 195 VAL B N 1
ATOM 3675 C CA . VAL B 1 195 ? -7.73 -12.867 -5.477 1 93.56 195 VAL B CA 1
ATOM 3676 C C . VAL B 1 195 ? -8.406 -12.391 -4.199 1 93.56 195 VAL B C 1
ATOM 3678 O O . VAL B 1 195 ? -9.492 -11.789 -4.246 1 93.56 195 VAL B O 1
ATOM 3681 N N . VAL B 1 196 ? -7.773 -12.719 -3.088 1 93.19 196 VAL B N 1
ATOM 3682 C CA . VAL B 1 196 ? -8.211 -12.18 -1.803 1 93.19 196 VAL B CA 1
ATOM 3683 C C . VAL B 1 196 ? -7.035 -11.5 -1.104 1 93.19 196 VAL B C 1
ATOM 3685 O O . VAL B 1 196 ? -5.98 -12.102 -0.914 1 93.19 196 VAL B O 1
ATOM 3688 N N . ALA B 1 197 ? -7.176 -10.25 -0.827 1 93.88 197 ALA B N 1
ATOM 3689 C CA . ALA B 1 197 ? -6.195 -9.469 -0.076 1 93.88 197 ALA B CA 1
ATOM 3690 C C . ALA B 1 197 ? -6.875 -8.391 0.762 1 93.88 197 ALA B C 1
ATOM 3692 O O . ALA B 1 197 ? -7.738 -7.664 0.266 1 93.88 197 ALA B O 1
ATOM 3693 N N . GLU B 1 198 ? -6.473 -8.281 2.051 1 89.75 198 GLU B N 1
ATOM 3694 C CA . GLU B 1 198 ? -7.031 -7.227 2.895 1 89.75 198 GLU B CA 1
ATOM 3695 C C . GLU B 1 198 ? -6.32 -5.895 2.662 1 89.75 198 GLU B C 1
ATOM 3697 O O . GLU B 1 198 ? -5.879 -5.246 3.613 1 89.75 198 GLU B O 1
ATOM 3702 N N . ASP B 1 199 ? -6.172 -5.535 1.502 1 93.38 199 ASP B N 1
ATOM 3703 C CA . ASP B 1 199 ? -5.527 -4.297 1.071 1 93.38 199 ASP B CA 1
ATOM 3704 C C . ASP B 1 199 ? -6.195 -3.74 -0.185 1 93.38 199 ASP B C 1
ATOM 3706 O O . ASP B 1 199 ? -5.961 -4.238 -1.289 1 93.38 199 ASP B O 1
ATOM 3710 N N . GLY B 1 200 ? -6.938 -2.693 0.02 1 93.62 200 GLY B N 1
ATOM 3711 C CA . GLY B 1 200 ? -7.691 -2.113 -1.078 1 93.62 200 GLY B CA 1
ATOM 3712 C C . GLY B 1 200 ? -6.812 -1.521 -2.162 1 93.62 200 GLY B C 1
ATOM 3713 O O . GLY B 1 200 ? -7.184 -1.516 -3.338 1 93.62 200 GLY B O 1
ATOM 3714 N N . ALA B 1 201 ? -5.691 -1.012 -1.756 1 93.56 201 ALA B N 1
ATOM 3715 C CA . ALA B 1 201 ? -4.766 -0.447 -2.736 1 93.56 201 ALA B CA 1
ATOM 3716 C C . ALA B 1 201 ? -4.223 -1.528 -3.662 1 93.56 201 ALA B C 1
ATOM 3718 O O . ALA B 1 201 ? -4.078 -1.309 -4.867 1 93.56 201 ALA B O 1
ATOM 3719 N N . PHE B 1 202 ? -3.928 -2.688 -3.127 1 94.38 202 PHE B N 1
ATOM 3720 C CA . PHE B 1 202 ? -3.465 -3.814 -3.928 1 94.38 202 PHE B CA 1
ATOM 3721 C C . PHE B 1 202 ? -4.527 -4.234 -4.934 1 94.38 202 PHE B C 1
ATOM 3723 O O . PHE B 1 202 ? -4.234 -4.41 -6.117 1 94.38 202 PHE B O 1
ATOM 3730 N N . LEU B 1 203 ? -5.707 -4.34 -4.457 1 96.25 203 LEU B N 1
ATOM 3731 C CA . LEU B 1 203 ? -6.809 -4.738 -5.328 1 96.25 203 LEU B CA 1
ATOM 3732 C C . LEU B 1 203 ? -7.027 -3.707 -6.43 1 96.25 203 LEU B C 1
ATOM 3734 O O . LEU B 1 203 ? -7.293 -4.07 -7.578 1 96.25 203 LEU B O 1
ATOM 3738 N N . CYS B 1 204 ? -6.938 -2.463 -6.031 1 95.25 204 CYS B N 1
ATOM 3739 C CA . CYS B 1 204 ? -7.07 -1.395 -7.016 1 95.25 204 CYS B CA 1
ATOM 3740 C C . CYS B 1 204 ? -5.992 -1.505 -8.086 1 95.25 204 CYS B C 1
ATOM 3742 O O . CYS B 1 204 ? -6.285 -1.389 -9.281 1 95.25 204 CYS B O 1
ATOM 3744 N N . SER B 1 205 ? -4.812 -1.794 -7.676 1 92.56 205 SER B N 1
ATOM 3745 C CA . SER B 1 205 ? -3.699 -1.944 -8.609 1 92.56 205 SER B CA 1
ATOM 3746 C C . SER B 1 205 ? -3.924 -3.117 -9.555 1 92.56 205 SER B C 1
ATOM 3748 O O . SER B 1 205 ? -3.633 -3.023 -10.75 1 92.56 205 SER B O 1
ATOM 3750 N N . LEU B 1 206 ? -4.414 -4.18 -9.047 1 94.88 206 LEU B N 1
ATOM 3751 C CA . LEU B 1 206 ? -4.715 -5.344 -9.875 1 94.88 206 LEU B CA 1
ATOM 3752 C C . LEU B 1 206 ? -5.793 -5.016 -10.906 1 94.88 206 LEU B C 1
ATOM 3754 O O . LEU B 1 206 ? -5.672 -5.387 -12.07 1 94.88 206 LEU B O 1
ATOM 3758 N N . ALA B 1 207 ? -6.832 -4.336 -10.438 1 96.44 207 ALA B N 1
ATOM 3759 C CA . ALA B 1 207 ? -7.91 -3.955 -11.352 1 96.44 207 ALA B CA 1
ATOM 3760 C C . ALA B 1 207 ? -7.391 -3.055 -12.469 1 96.44 207 ALA B C 1
ATOM 3762 O O . ALA B 1 207 ? -7.738 -3.244 -13.633 1 96.44 207 ALA B O 1
ATOM 3763 N N . LEU B 1 208 ? -6.555 -2.129 -12.086 1 92.75 208 LEU B N 1
ATOM 3764 C CA . LEU B 1 208 ? -5.961 -1.21 -13.055 1 92.75 208 LEU B CA 1
ATOM 3765 C C . LEU B 1 208 ? -5.141 -1.966 -14.094 1 92.75 208 LEU B C 1
ATOM 3767 O O . LEU B 1 208 ? -5.117 -1.591 -15.266 1 92.75 208 LEU B O 1
ATOM 3771 N N . ALA B 1 209 ? -4.535 -3.016 -13.664 1 90.56 209 ALA B N 1
ATOM 3772 C CA . ALA B 1 209 ? -3.686 -3.82 -14.539 1 90.56 209 ALA B CA 1
ATOM 3773 C C . ALA B 1 209 ? -4.52 -4.77 -15.391 1 90.56 209 ALA B C 1
ATOM 3775 O O . ALA B 1 209 ? -3.975 -5.547 -16.172 1 90.56 209 ALA B O 1
ATOM 3776 N N . GLY B 1 210 ? -5.797 -4.73 -15.172 1 92.75 210 GLY B N 1
ATOM 3777 C CA . GLY B 1 210 ? -6.691 -5.535 -15.992 1 92.75 210 GLY B CA 1
ATOM 3778 C C . GLY B 1 210 ? -6.793 -6.977 -15.523 1 92.75 210 GLY B C 1
ATOM 3779 O O . GLY B 1 210 ? -7.035 -7.879 -16.328 1 92.75 210 GLY B O 1
ATOM 3780 N N . ALA B 1 211 ? -6.648 -7.168 -14.25 1 94.31 211 ALA B N 1
ATOM 3781 C CA . ALA B 1 211 ? -6.602 -8.531 -13.727 1 94.31 211 ALA B CA 1
ATOM 3782 C C . ALA B 1 211 ? -8 -9.055 -13.422 1 94.31 211 ALA B C 1
ATOM 3784 O O . ALA B 1 211 ? -8.195 -10.258 -13.219 1 94.31 211 ALA B O 1
ATOM 3785 N N . GLY B 1 212 ? -8.938 -8.141 -13.383 1 96.56 212 GLY B N 1
ATOM 3786 C CA . GLY B 1 212 ? -10.297 -8.562 -13.062 1 96.56 212 GLY B CA 1
ATOM 3787 C C . GLY B 1 212 ? -11.164 -7.422 -12.562 1 96.56 212 GLY B C 1
ATOM 3788 O O . GLY B 1 212 ? -10.875 -6.254 -12.812 1 96.56 212 GLY B O 1
ATOM 3789 N N . ILE B 1 213 ? -12.297 -7.848 -11.938 1 96.81 213 ILE B N 1
ATOM 3790 C CA . ILE B 1 213 ? -13.258 -6.93 -11.328 1 96.81 213 ILE B CA 1
ATOM 3791 C C . ILE B 1 213 ? -13.055 -6.895 -9.82 1 96.81 213 ILE B C 1
ATOM 3793 O O . ILE B 1 213 ? -13.195 -7.914 -9.141 1 96.81 213 ILE B O 1
ATOM 3797 N N . ALA B 1 214 ? -12.734 -5.711 -9.32 1 97 214 ALA B N 1
ATOM 3798 C CA . ALA B 1 214 ? -12.43 -5.582 -7.895 1 97 214 ALA B CA 1
ATOM 3799 C C . ALA B 1 214 ? -13.641 -5.059 -7.121 1 97 214 ALA B C 1
ATOM 3801 O O . ALA B 1 214 ? -14.344 -4.16 -7.59 1 97 214 ALA B O 1
ATOM 3802 N N . LEU B 1 215 ? -13.906 -5.68 -5.988 1 94.94 215 LEU B N 1
ATOM 3803 C CA . LEU B 1 215 ? -14.812 -5.121 -4.984 1 94.94 215 LEU B CA 1
ATOM 3804 C C . LEU B 1 215 ? -14.023 -4.426 -3.879 1 94.94 215 LEU B C 1
ATOM 3806 O O . LEU B 1 215 ? -13.344 -5.078 -3.09 1 94.94 215 LEU B O 1
ATOM 3810 N N . LEU B 1 216 ? -14.109 -3.105 -3.848 1 93.94 216 LEU B N 1
ATOM 3811 C CA . LEU B 1 216 ? -13.305 -2.338 -2.902 1 93.94 216 LEU B CA 1
ATOM 3812 C C . LEU B 1 216 ? -13.984 -1.012 -2.568 1 93.94 216 LEU B C 1
ATOM 3814 O O . LEU B 1 216 ? -14.953 -0.622 -3.221 1 93.94 216 LEU B O 1
ATOM 3818 N N . PRO B 1 217 ? -13.539 -0.337 -1.451 1 92.94 217 PRO B N 1
ATOM 3819 C CA . PRO B 1 217 ? -14.047 1.015 -1.202 1 92.94 217 PRO B CA 1
ATOM 3820 C C . PRO B 1 217 ? -13.82 1.955 -2.383 1 92.94 217 PRO B C 1
ATOM 3822 O O . PRO B 1 217 ? -12.688 2.143 -2.822 1 92.94 217 PRO B O 1
ATOM 3825 N N . LEU B 1 218 ? -14.867 2.535 -2.822 1 93.62 218 LEU B N 1
ATOM 3826 C CA . LEU B 1 218 ? -14.844 3.328 -4.047 1 93.62 218 LEU B CA 1
ATOM 3827 C C . LEU B 1 218 ? -13.883 4.508 -3.91 1 93.62 218 LEU B C 1
ATOM 3829 O O . LEU B 1 218 ? -13.266 4.922 -4.891 1 93.62 218 LEU B O 1
ATOM 3833 N N . ALA B 1 219 ? -13.734 5.012 -2.752 1 91.25 219 ALA B N 1
ATOM 3834 C CA . ALA B 1 219 ? -12.836 6.137 -2.512 1 91.25 219 ALA B CA 1
ATOM 3835 C C . ALA B 1 219 ? -11.406 5.789 -2.916 1 91.25 219 ALA B C 1
ATOM 3837 O O . ALA B 1 219 ? -10.633 6.668 -3.307 1 91.25 219 ALA B O 1
ATOM 3838 N N . MET B 1 220 ? -11.062 4.52 -2.869 1 92.56 220 MET B N 1
ATOM 3839 C CA . MET B 1 220 ? -9.711 4.078 -3.197 1 92.56 220 MET B CA 1
ATOM 3840 C C . MET B 1 220 ? -9.5 4.027 -4.707 1 92.56 220 MET B C 1
ATOM 3842 O O . MET B 1 220 ? -8.367 3.936 -5.184 1 92.56 220 MET B O 1
ATOM 3846 N N . ALA B 1 221 ? -10.539 4.035 -5.406 1 94.31 221 ALA B N 1
ATOM 3847 C CA . ALA B 1 221 ? -10.484 3.949 -6.859 1 94.31 221 ALA B CA 1
ATOM 3848 C C . ALA B 1 221 ? -10.773 5.305 -7.504 1 94.31 221 ALA B C 1
ATOM 3850 O O . ALA B 1 221 ? -10.922 5.398 -8.727 1 94.31 221 ALA B O 1
ATOM 3851 N N . ASP B 1 222 ? -10.805 6.332 -6.746 1 89.75 222 ASP B N 1
ATOM 3852 C CA . ASP B 1 222 ? -11.258 7.645 -7.199 1 89.75 222 ASP B CA 1
ATOM 3853 C C . ASP B 1 222 ? -10.406 8.148 -8.359 1 89.75 222 ASP B C 1
ATOM 3855 O O . ASP B 1 222 ? -10.938 8.602 -9.375 1 89.75 222 ASP B O 1
ATOM 3859 N N . ALA B 1 223 ? -9.141 8.055 -8.219 1 84.81 223 ALA B N 1
ATOM 3860 C CA . ALA B 1 223 ? -8.25 8.547 -9.266 1 84.81 223 ALA B CA 1
ATOM 3861 C C . ALA B 1 223 ? -8.469 7.797 -10.578 1 84.81 223 ALA B C 1
ATOM 3863 O O . ALA B 1 223 ? -8.578 8.406 -11.641 1 84.81 223 ALA B O 1
ATOM 3864 N N . GLY B 1 224 ? -8.531 6.488 -10.445 1 91.06 224 GLY B N 1
ATOM 3865 C CA . GLY B 1 224 ? -8.766 5.68 -11.633 1 91.06 224 GLY B CA 1
ATOM 3866 C C . GLY B 1 224 ? -10.117 5.934 -12.273 1 91.06 224 GLY B C 1
ATOM 3867 O O . GLY B 1 224 ? -10.234 5.945 -13.5 1 91.06 224 GLY B O 1
ATOM 3868 N N . LEU B 1 225 ? -11.094 6.18 -11.477 1 94.25 225 LEU B N 1
ATOM 3869 C CA . LEU B 1 225 ? -12.438 6.441 -11.969 1 94.25 225 LEU B CA 1
ATOM 3870 C C . LEU B 1 225 ? -12.508 7.812 -12.641 1 94.25 225 LEU B C 1
ATOM 3872 O O . LEU B 1 225 ? -13.109 7.953 -13.711 1 94.25 225 LEU B O 1
ATOM 3876 N N . SER B 1 226 ? -11.859 8.758 -12.062 1 89.69 226 SER B N 1
ATOM 3877 C CA . SER B 1 226 ? -11.867 10.117 -12.594 1 89.69 226 SER B CA 1
ATOM 3878 C C . SER B 1 226 ? -11.094 10.211 -13.906 1 89.69 226 SER B C 1
ATOM 3880 O O . SER B 1 226 ? -11.477 10.953 -14.812 1 89.69 226 SER B O 1
ATOM 3882 N N . GLN B 1 227 ? -10.078 9.391 -14.062 1 88.31 227 GLN B N 1
ATOM 3883 C CA . GLN B 1 227 ? -9.219 9.43 -15.234 1 88.31 227 GLN B CA 1
ATOM 3884 C C . GLN B 1 227 ? -9.719 8.469 -16.312 1 88.31 227 GLN B C 1
ATOM 3886 O O . GLN B 1 227 ? -9.211 8.469 -17.438 1 88.31 227 GLN B O 1
ATOM 3891 N N . GLY B 1 228 ? -10.625 7.617 -15.883 1 93.81 228 GLY B N 1
ATOM 3892 C CA . GLY B 1 228 ? -11.203 6.688 -16.844 1 93.81 228 GLY B CA 1
ATOM 3893 C C . GLY B 1 228 ? -10.422 5.395 -16.969 1 93.81 228 GLY B C 1
ATOM 3894 O O . GLY B 1 228 ? -10.758 4.543 -17.797 1 93.81 228 GLY B O 1
ATOM 3895 N N . SER B 1 229 ? -9.398 5.254 -16.188 1 94.31 229 SER B N 1
ATOM 3896 C CA . SER B 1 229 ? -8.625 4.02 -16.234 1 94.31 229 SER B CA 1
ATOM 3897 C C . SER B 1 229 ? -9.352 2.895 -15.492 1 94.31 229 SER B C 1
ATOM 3899 O O . SER B 1 229 ? -9 1.723 -15.641 1 94.31 229 SER B O 1
ATOM 3901 N N . LEU B 1 230 ? -10.32 3.27 -14.68 1 97.25 230 LEU B N 1
ATOM 3902 C CA . LEU B 1 230 ? -11.273 2.352 -14.07 1 97.25 230 LEU B CA 1
ATOM 3903 C C . LEU B 1 230 ? -12.703 2.795 -14.344 1 97.25 230 LEU B C 1
ATOM 3905 O O . LEU B 1 230 ? -12.961 3.982 -14.555 1 97.25 230 LEU B O 1
ATOM 3909 N N . VAL B 1 231 ? -13.578 1.826 -14.383 1 97.88 231 VAL B N 1
ATOM 3910 C CA . VAL B 1 231 ? -15 2.123 -14.547 1 97.88 231 VAL B CA 1
ATOM 3911 C C . VAL B 1 231 ? -15.812 1.322 -13.531 1 97.88 231 VAL B C 1
ATOM 3913 O O . VAL B 1 231 ? -15.367 0.27 -13.062 1 97.88 231 VAL B O 1
ATOM 3916 N N . ARG B 1 232 ? -17 1.892 -13.227 1 97.56 232 ARG B N 1
ATOM 3917 C CA . ARG B 1 232 ? -17.922 1.213 -12.328 1 97.56 232 ARG B CA 1
ATOM 3918 C C . ARG B 1 232 ? -18.531 -0.014 -12.992 1 97.56 232 ARG B C 1
ATOM 3920 O O . ARG B 1 232 ? -18.875 0.02 -14.172 1 97.56 232 ARG B O 1
ATOM 3927 N N . VAL B 1 233 ? -18.625 -1.05 -12.25 1 97.12 233 VAL B N 1
ATOM 3928 C CA . VAL B 1 233 ? -19.328 -2.264 -12.641 1 97.12 233 VAL B CA 1
ATOM 3929 C C . VAL B 1 233 ? -20.5 -2.516 -11.68 1 97.12 233 VAL B C 1
ATOM 3931 O O . VAL B 1 233 ? -20.312 -2.508 -10.461 1 97.12 233 VAL B O 1
ATOM 3934 N N . LEU B 1 234 ? -21.734 -2.631 -12.266 1 94.62 234 LEU B N 1
ATOM 3935 C CA . LEU B 1 234 ? -22.938 -2.896 -11.477 1 94.62 234 LEU B CA 1
ATOM 3936 C C . LEU B 1 234 ? -23.094 -1.865 -10.359 1 94.62 234 LEU B C 1
ATOM 3938 O O . LEU B 1 234 ? -23.203 -2.225 -9.188 1 94.62 234 LEU B O 1
ATOM 3942 N N . PRO B 1 235 ? -23.141 -0.581 -10.711 1 94.31 235 PRO B N 1
ATOM 3943 C CA . PRO B 1 235 ? -23.172 0.48 -9.703 1 94.31 235 PRO B CA 1
ATOM 3944 C C . PRO B 1 235 ? -24.375 0.364 -8.773 1 94.31 235 PRO B C 1
ATOM 3946 O O . PRO B 1 235 ? -24.328 0.845 -7.633 1 94.31 235 PRO B O 1
ATOM 3949 N N . ASP B 1 236 ? -25.406 -0.304 -9.172 1 90.88 236 ASP B N 1
ATOM 3950 C CA . ASP B 1 236 ? -26.609 -0.462 -8.352 1 90.88 236 ASP B CA 1
ATOM 3951 C C . ASP B 1 236 ? -26.375 -1.465 -7.227 1 90.88 236 ASP B C 1
ATOM 3953 O O . ASP B 1 236 ? -27.203 -1.581 -6.312 1 90.88 236 ASP B O 1
ATOM 3957 N N . GLN B 1 237 ? -25.266 -2.1 -7.289 1 89.12 237 GLN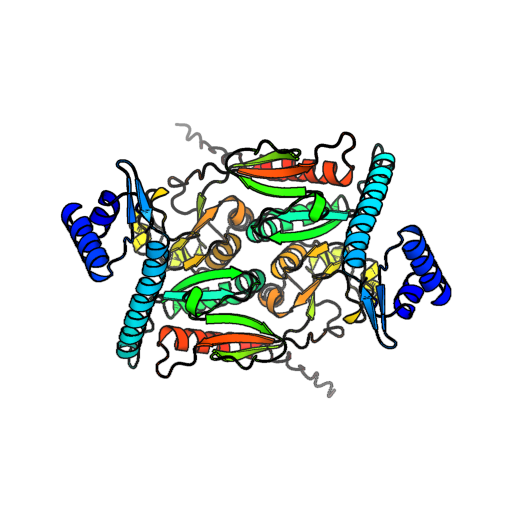 B N 1
ATOM 3958 C CA . GLN B 1 237 ? -24.969 -3.133 -6.301 1 89.12 237 GLN B CA 1
ATOM 3959 C C . GLN B 1 237 ? -24 -2.621 -5.234 1 89.12 237 GLN B C 1
ATOM 3961 O O . GLN B 1 237 ? -23.469 -3.402 -4.445 1 89.12 237 GLN B O 1
ATOM 3966 N N . ASP B 1 238 ? -23.812 -1.358 -5.152 1 90.88 238 ASP B N 1
ATOM 3967 C CA . ASP B 1 238 ? -22.938 -0.789 -4.133 1 90.88 238 ASP B CA 1
ATOM 3968 C C . ASP B 1 238 ? -23.391 -1.174 -2.732 1 90.88 238 ASP B C 1
ATOM 3970 O O . ASP B 1 238 ? -24.594 -1.314 -2.486 1 90.88 238 ASP B O 1
ATOM 3974 N N . VAL B 1 239 ? -22.375 -1.363 -1.878 1 87.88 239 VAL B N 1
ATOM 3975 C CA . VAL B 1 239 ? -22.688 -1.784 -0.514 1 87.88 239 VAL B CA 1
ATOM 3976 C C . VAL B 1 239 ? -22.141 -0.753 0.477 1 87.88 239 VAL B C 1
ATOM 3978 O O . VAL B 1 239 ? -21 -0.328 0.378 1 87.88 239 VAL B O 1
ATOM 3981 N N . ASP B 1 240 ? -22.984 -0.37 1.368 1 87 240 ASP B N 1
ATOM 3982 C CA . ASP B 1 240 ? -22.562 0.444 2.5 1 87 240 ASP B CA 1
ATOM 3983 C C . ASP B 1 240 ? -21.984 -0.427 3.617 1 87 240 ASP B C 1
ATOM 3985 O O . ASP B 1 240 ? -22.688 -1.274 4.168 1 87 240 ASP B O 1
ATOM 3989 N N . LEU B 1 241 ? -20.719 -0.27 3.951 1 82.81 241 LEU B N 1
ATOM 3990 C CA . LEU B 1 241 ? -20.062 -1.104 4.953 1 82.81 241 LEU B CA 1
ATOM 3991 C C . LEU B 1 241 ? -20.422 -0.641 6.363 1 82.81 241 LEU B C 1
ATOM 3993 O O . LEU B 1 241 ? -20.125 -1.332 7.34 1 82.81 241 LEU B O 1
ATOM 3997 N N . GLY B 1 242 ? -21.078 0.474 6.445 1 86.5 242 GLY B N 1
ATOM 3998 C CA . GLY B 1 242 ? -21.359 1.028 7.758 1 86.5 242 GLY B CA 1
ATOM 3999 C C . GLY B 1 242 ? -20.125 1.536 8.469 1 86.5 242 GLY B C 1
ATOM 4000 O O . GLY B 1 242 ? -20.078 1.57 9.703 1 86.5 242 GLY B O 1
ATOM 4001 N N . LEU B 1 243 ? -19.125 1.7 7.75 1 90.38 243 LEU B N 1
ATOM 4002 C CA . LEU B 1 243 ? -17.875 2.26 8.273 1 90.38 243 LEU B CA 1
ATOM 4003 C C . LEU B 1 243 ? -17.609 3.643 7.688 1 90.38 243 LEU B C 1
ATOM 4005 O O . LEU B 1 243 ? -18.062 3.947 6.578 1 90.38 243 LEU B O 1
ATOM 4009 N N . SER B 1 244 ? -16.938 4.375 8.453 1 91.94 244 SER B N 1
ATOM 4010 C CA . SER B 1 244 ? -16.469 5.68 7.984 1 91.94 244 SER B CA 1
ATOM 4011 C C . SER B 1 244 ? -14.977 5.859 8.258 1 91.94 244 SER B C 1
ATOM 4013 O O . SER B 1 244 ? -14.43 5.223 9.156 1 91.94 244 SER B O 1
ATOM 4015 N N . LEU B 1 245 ? -14.367 6.598 7.367 1 93.62 245 LEU B N 1
ATOM 4016 C CA . LEU B 1 245 ? -13.008 7.027 7.656 1 93.62 245 LEU B CA 1
ATOM 4017 C C . LEU B 1 245 ? -13 8.25 8.562 1 93.62 245 LEU B C 1
ATOM 4019 O O . LEU B 1 245 ? -13.68 9.242 8.273 1 93.62 245 LEU B O 1
ATOM 4023 N N . TYR B 1 246 ? -12.234 8.125 9.617 1 93.56 246 TYR B N 1
ATOM 4024 C CA . TYR B 1 246 ? -12.148 9.219 10.578 1 93.56 246 TYR B CA 1
ATOM 4025 C C . TYR B 1 246 ? -10.719 9.75 10.664 1 93.56 246 TYR B C 1
ATOM 4027 O O . TYR B 1 246 ? -9.758 8.984 10.555 1 93.56 246 TYR B O 1
ATOM 4035 N N . LEU B 1 247 ? -10.633 11.031 10.773 1 95.06 247 LEU B N 1
ATOM 4036 C CA . LEU B 1 247 ? -9.406 11.688 11.219 1 95.06 247 LEU B CA 1
ATOM 4037 C C . LEU B 1 247 ? -9.453 11.977 12.711 1 95.06 247 LEU B C 1
ATOM 4039 O O . LEU B 1 247 ? -10.352 12.68 13.18 1 95.06 247 LEU B O 1
ATOM 4043 N N . LEU B 1 248 ? -8.492 11.406 13.445 1 94.38 248 LEU B N 1
ATOM 4044 C CA . LEU B 1 248 ? -8.461 11.547 14.898 1 94.38 248 LEU B CA 1
ATOM 4045 C C . LEU B 1 248 ? -7.25 12.359 15.344 1 94.38 248 LEU B C 1
ATOM 4047 O O . LEU B 1 248 ? -6.16 12.211 14.781 1 94.38 248 LEU B O 1
ATOM 4051 N N . HIS B 1 249 ? -7.422 13.219 16.219 1 93.62 249 HIS B N 1
ATOM 4052 C CA . HIS B 1 249 ? -6.32 13.898 16.891 1 93.62 249 HIS B CA 1
ATOM 4053 C C . HIS B 1 249 ? -6.66 14.188 18.344 1 93.62 249 HIS B C 1
ATOM 4055 O O . HIS B 1 249 ? -7.832 14.195 18.734 1 93.62 249 HIS B O 1
ATOM 4061 N N . PRO B 1 250 ? -5.652 14.32 19.203 1 88.69 250 PRO B N 1
ATOM 4062 C CA . PRO B 1 250 ? -5.918 14.586 20.609 1 88.69 250 PRO B CA 1
ATOM 4063 C C . PRO B 1 250 ? -6.734 15.859 20.828 1 88.69 250 PRO B C 1
ATOM 4065 O O . PRO B 1 250 ? -6.566 16.828 20.094 1 88.69 250 PRO B O 1
ATOM 4068 N N . ALA B 1 251 ? -7.547 15.695 21.906 1 84.25 251 ALA B N 1
ATOM 4069 C CA . ALA B 1 251 ? -8.305 16.875 22.328 1 84.25 251 ALA B CA 1
ATOM 4070 C C . ALA B 1 251 ? -7.449 17.781 23.203 1 84.25 251 ALA B C 1
ATOM 4072 O O . ALA B 1 251 ? -7.059 17.406 24.312 1 84.25 251 ALA B O 1
ATOM 4073 N N . THR B 1 252 ? -6.941 18.781 22.609 1 77.69 252 THR B N 1
ATOM 4074 C CA . THR B 1 252 ? -6.16 19.75 23.375 1 77.69 252 THR B CA 1
ATOM 4075 C C . THR B 1 252 ? -6.664 21.172 23.141 1 77.69 252 THR B C 1
ATOM 4077 O O . THR B 1 252 ? -7.188 21.469 22.062 1 77.69 252 THR B O 1
ATOM 4080 N N . PRO B 1 253 ? -6.68 21.984 24.109 1 69.31 253 PRO B N 1
ATOM 4081 C CA . PRO B 1 253 ? -7.145 23.375 23.953 1 69.31 253 PRO B CA 1
ATOM 4082 C C . PRO B 1 253 ? -6.387 24.125 22.859 1 69.31 253 PRO B C 1
ATOM 4084 O O . PRO B 1 253 ? -6.965 24.969 22.172 1 69.31 253 PRO B O 1
ATOM 4087 N N . LEU B 1 254 ? -5.129 23.844 22.812 1 77.06 254 LEU B N 1
ATOM 4088 C CA . LEU B 1 254 ? -4.312 24.516 21.797 1 77.06 254 LEU B CA 1
ATOM 4089 C C . LEU B 1 254 ? -3.84 23.531 20.734 1 77.06 254 LEU B C 1
ATOM 4091 O O . LEU B 1 254 ? -2.762 22.953 20.859 1 77.06 254 LEU B O 1
ATOM 4095 N N . VAL B 1 255 ? -4.637 23.375 19.75 1 82.12 255 VAL B N 1
ATOM 4096 C CA . VAL B 1 255 ? -4.242 22.531 18.625 1 82.12 255 VAL B CA 1
ATOM 4097 C C . VAL B 1 255 ? -3.238 23.266 17.75 1 82.12 255 VAL B C 1
ATOM 4099 O O . VAL B 1 255 ? -3.516 24.375 17.281 1 82.12 255 VAL B O 1
ATOM 4102 N N . PRO B 1 256 ? -2.088 22.672 17.531 1 84.31 256 PRO B N 1
ATOM 4103 C CA . PRO B 1 256 ? -1.107 23.328 16.672 1 84.31 256 PRO B CA 1
ATOM 4104 C C . PRO B 1 256 ? -1.666 23.672 15.297 1 84.31 256 PRO B C 1
ATOM 4106 O O . PRO B 1 256 ? -2.48 22.906 14.758 1 84.31 256 PRO B O 1
ATOM 4109 N N . SER B 1 257 ? -1.246 24.734 14.664 1 86.69 257 SER B N 1
ATOM 4110 C CA . SER B 1 257 ? -1.765 25.234 13.391 1 86.69 257 SER B CA 1
ATOM 4111 C C . SER B 1 257 ? -1.582 24.203 12.281 1 86.69 257 SER B C 1
ATOM 4113 O O . SER B 1 257 ? -2.436 24.078 11.398 1 86.69 257 SER B O 1
ATOM 4115 N N . ARG B 1 258 ? -0.452 23.453 12.336 1 91.38 258 ARG B N 1
ATOM 4116 C CA . ARG B 1 258 ? -0.188 22.453 11.297 1 91.38 258 ARG B CA 1
ATOM 4117 C C . ARG B 1 258 ? -1.226 21.344 11.336 1 91.38 258 ARG B C 1
ATOM 4119 O O . ARG B 1 258 ? -1.625 20.828 10.297 1 91.38 258 ARG B O 1
ATOM 4126 N N . ILE B 1 259 ? -1.706 21 12.516 1 93.38 259 ILE B N 1
ATOM 4127 C CA . ILE B 1 259 ? -2.707 19.953 12.68 1 93.38 259 ILE B CA 1
ATOM 4128 C C . ILE B 1 259 ? -4.07 20.453 12.219 1 93.38 259 ILE B C 1
ATOM 4130 O O . ILE B 1 259 ? -4.785 19.766 11.492 1 93.38 259 ILE B O 1
ATOM 4134 N N . ARG B 1 260 ? -4.391 21.656 12.586 1 91.12 260 ARG B N 1
ATOM 4135 C CA . ARG B 1 260 ? -5.645 22.281 12.18 1 91.12 260 ARG B CA 1
ATOM 4136 C C . ARG B 1 260 ? -5.707 22.438 10.664 1 91.12 260 ARG B C 1
ATOM 4138 O O . ARG B 1 260 ? -6.723 22.125 10.039 1 91.12 260 ARG B O 1
ATOM 4145 N N . ALA B 1 261 ? -4.602 22.922 10.141 1 92.38 261 ALA B N 1
ATOM 4146 C CA . ALA B 1 261 ? -4.551 23.141 8.695 1 92.38 261 ALA B CA 1
ATOM 4147 C C . ALA B 1 261 ? -4.734 21.828 7.941 1 92.38 261 ALA B C 1
ATOM 4149 O O . ALA B 1 261 ? -5.469 21.781 6.949 1 92.38 261 ALA B O 1
ATOM 4150 N N . PHE B 1 262 ? -4.078 20.797 8.445 1 94.81 262 PHE B N 1
ATOM 4151 C CA . PHE B 1 262 ? -4.176 19.516 7.754 1 94.81 262 PHE B CA 1
ATOM 4152 C C . PHE B 1 262 ? -5.566 18.906 7.914 1 94.81 262 PHE B C 1
ATOM 4154 O O . PHE B 1 262 ? -6.145 18.406 6.949 1 94.81 262 PHE B O 1
ATOM 4161 N N . ARG B 1 263 ? -6.062 18.953 9.109 1 93.62 263 ARG B N 1
ATOM 4162 C CA . ARG B 1 263 ? -7.418 18.5 9.375 1 93.62 263 ARG B CA 1
ATOM 4163 C C . ARG B 1 263 ? -8.422 19.172 8.453 1 93.62 263 ARG B C 1
ATOM 4165 O O . ARG B 1 263 ? -9.211 18.516 7.785 1 93.62 263 ARG B O 1
ATOM 4172 N N . ASP B 1 264 ? -8.398 20.5 8.375 1 91.81 264 ASP B N 1
ATOM 4173 C CA . ASP B 1 264 ? -9.328 21.281 7.551 1 91.81 264 ASP B CA 1
ATOM 4174 C C . ASP B 1 264 ? -9.156 20.953 6.07 1 91.81 264 ASP B C 1
ATOM 4176 O O . ASP B 1 264 ? -10.141 20.844 5.336 1 91.81 264 ASP B O 1
ATOM 4180 N N . PHE B 1 265 ? -7.961 20.766 5.668 1 92.88 265 PHE B N 1
ATOM 4181 C CA . PHE B 1 265 ? -7.676 20.406 4.285 1 92.88 265 PHE B CA 1
ATOM 4182 C C . PHE B 1 265 ? -8.297 19.047 3.947 1 92.88 265 PHE B C 1
ATOM 4184 O O . PHE B 1 265 ? -8.953 18.906 2.91 1 92.88 265 PHE B O 1
ATOM 4191 N N . MET B 1 266 ? -8.109 18.094 4.816 1 94 266 MET B N 1
ATOM 4192 C CA . MET B 1 266 ? -8.648 16.75 4.598 1 94 266 MET B CA 1
ATOM 4193 C C . MET B 1 266 ? -10.172 16.781 4.57 1 94 266 MET B C 1
ATOM 4195 O O . MET B 1 266 ? -10.797 16.109 3.74 1 94 266 MET B O 1
ATOM 4199 N N . LEU B 1 267 ? -10.75 17.531 5.449 1 91.5 267 LEU B N 1
ATOM 4200 C CA . LEU B 1 267 ? -12.203 17.656 5.5 1 91.5 267 LEU B CA 1
ATOM 4201 C C . LEU B 1 267 ? -12.742 18.25 4.207 1 91.5 267 LEU B C 1
ATOM 4203 O O . LEU B 1 267 ? -13.758 17.781 3.676 1 91.5 267 LEU B O 1
ATOM 4207 N N . ASN B 1 268 ? -12.055 19.188 3.658 1 87.5 268 ASN B N 1
ATOM 4208 C CA . ASN B 1 268 ? -12.484 19.844 2.43 1 87.5 268 ASN B CA 1
ATOM 4209 C C . ASN B 1 268 ? -12.305 18.938 1.215 1 87.5 268 ASN B C 1
ATOM 4211 O O . ASN B 1 268 ? -13.141 18.938 0.307 1 87.5 268 ASN B O 1
ATOM 4215 N N . THR B 1 269 ? -11.219 18.188 1.229 1 84.38 269 THR B N 1
ATOM 4216 C CA . THR B 1 269 ? -10.883 17.328 0.097 1 84.38 269 THR B CA 1
ATOM 4217 C C . THR B 1 269 ? -11.789 16.094 0.063 1 84.38 269 THR B C 1
ATOM 4219 O O . THR B 1 269 ? -12.188 15.641 -1.011 1 84.38 269 THR B O 1
ATOM 4222 N N . CYS B 1 270 ? -12.109 15.516 1.18 1 84.12 270 CYS B N 1
ATOM 4223 C CA . CYS B 1 270 ? -12.859 14.266 1.249 1 84.12 270 CYS B CA 1
ATOM 4224 C C . CYS B 1 270 ? -14.359 14.531 1.27 1 84.12 270 CYS B C 1
ATOM 4226 O O . CYS B 1 270 ? -15.148 13.703 0.824 1 84.12 270 CYS B O 1
ATOM 4228 N N . THR B 1 271 ? -14.938 15.484 1.934 1 62.81 271 THR B N 1
ATOM 4229 C CA . THR B 1 271 ? -16.359 15.781 1.965 1 62.81 271 THR B CA 1
ATOM 4230 C C . THR B 1 271 ? -16.891 16.062 0.56 1 62.81 271 THR B C 1
ATOM 4232 O O . THR B 1 271 ? -18.047 15.758 0.25 1 62.81 271 THR B O 1
ATOM 4235 N N . ARG B 1 272 ? -16.188 16.531 -0.361 1 54.5 272 ARG B N 1
ATOM 4236 C CA . ARG B 1 272 ? -16.656 16.75 -1.722 1 54.5 272 ARG B CA 1
ATOM 4237 C C . ARG B 1 272 ? -16.891 15.438 -2.443 1 54.5 272 ARG B C 1
ATOM 4239 O O . ARG B 1 272 ? -17.547 15.406 -3.49 1 54.5 272 ARG B O 1
ATOM 4246 N N . ARG B 1 273 ? -16.391 14.453 -2.109 1 54.06 273 ARG B N 1
ATOM 4247 C CA . ARG B 1 273 ? -16.5 13.164 -2.781 1 54.06 273 ARG B CA 1
ATOM 4248 C C . ARG B 1 273 ? -17.875 12.555 -2.557 1 54.06 273 ARG B C 1
ATOM 4250 O O . ARG B 1 273 ? -18.328 11.719 -3.344 1 54.06 273 ARG B O 1
ATOM 4257 N N . ASP B 1 274 ? -18.531 12.766 -1.511 1 46.75 274 ASP B N 1
ATOM 4258 C CA . ASP B 1 274 ? -19.859 12.211 -1.235 1 46.75 274 ASP B CA 1
ATOM 4259 C C . ASP B 1 274 ? -20.906 12.773 -2.191 1 46.75 274 ASP B C 1
ATOM 4261 O O . ASP B 1 274 ? -22.094 12.5 -2.047 1 46.75 274 ASP B O 1
ATOM 4265 N N . LEU B 1 275 ? -20.656 13.828 -3.121 1 39.09 275 LEU B N 1
ATOM 4266 C CA . LEU B 1 275 ? -21.844 14.25 -3.865 1 39.09 275 LEU B CA 1
ATOM 4267 C C . LEU B 1 275 ? -22.203 13.227 -4.941 1 39.09 275 LEU B C 1
ATOM 4269 O O . LEU B 1 275 ? -21.328 12.758 -5.676 1 39.09 275 LEU B O 1
ATOM 4273 N N . PRO B 1 276 ? -23.328 12.68 -4.859 1 37.91 276 PRO B N 1
ATOM 4274 C CA . PRO B 1 276 ? -23.844 11.883 -5.973 1 37.91 276 PRO B CA 1
ATOM 4275 C C . PRO B 1 276 ? -23.594 12.539 -7.332 1 37.91 276 PRO B C 1
ATOM 4277 O O . PRO B 1 276 ? -23.484 13.766 -7.418 1 37.91 276 PRO B O 1
ATOM 4280 N N . ALA B 1 277 ? -22.969 12.031 -8.398 1 35.38 277 ALA B N 1
ATOM 4281 C CA . ALA B 1 277 ? -23.094 12.594 -9.742 1 35.38 277 ALA B CA 1
ATOM 4282 C C . ALA B 1 277 ? -24.453 13.242 -9.945 1 35.38 277 ALA B C 1
ATOM 4284 O O . ALA B 1 277 ? -25.484 12.648 -9.617 1 35.38 277 ALA B O 1
ATOM 4285 N N . ALA B 1 278 ? -24.594 14.555 -10.156 1 29.94 278 ALA B N 1
ATOM 4286 C CA . ALA B 1 278 ? -25.797 15.203 -10.68 1 29.94 278 ALA B CA 1
ATOM 4287 C C . ALA B 1 278 ? -26.422 14.383 -11.805 1 29.94 278 ALA B C 1
ATOM 4289 O O . ALA B 1 278 ? -25.703 13.875 -12.672 1 29.94 278 ALA B O 1
ATOM 4290 N N . GLN B 1 279 ? -27.641 13.891 -11.719 1 30.78 279 GLN B N 1
ATOM 4291 C CA . GLN B 1 279 ? -28.641 13.492 -12.719 1 30.78 279 GLN B CA 1
ATOM 4292 C C . GLN B 1 279 ? -28.641 14.453 -13.898 1 30.78 279 GLN B C 1
ATOM 4294 O O . GLN B 1 279 ? -29.062 15.602 -13.766 1 30.78 279 GLN B O 1
ATOM 4299 N N . GLY B 1 280 ? -27.594 14.789 -14.664 1 30.78 280 GLY B N 1
ATOM 4300 C CA . GLY B 1 280 ? -27.938 15.406 -15.938 1 30.78 280 GLY B CA 1
ATOM 4301 C C . GLY B 1 280 ? -29.156 14.797 -16.594 1 30.78 280 GLY B C 1
ATOM 4302 O O . GLY B 1 280 ? -29.141 13.625 -16.969 1 30.78 280 GLY B O 1
ATOM 4303 N N . GLY B 1 281 ? -30.391 15.188 -16.031 1 26.48 281 GLY B N 1
ATOM 4304 C CA . GLY B 1 281 ? -31.703 15.188 -16.656 1 26.48 281 GLY B CA 1
ATOM 4305 C C . GLY B 1 281 ? -31.688 15.797 -18.047 1 26.48 281 GLY B C 1
ATOM 4306 O O . GLY B 1 281 ? -31.328 16.969 -18.219 1 26.48 281 GLY B O 1
ATOM 4307 N N . VAL B 1 282 ? -31.281 15.133 -19.078 1 27.2 282 VAL B N 1
ATOM 4308 C CA . VAL B 1 282 ? -31.719 15.453 -20.438 1 27.2 282 VAL B CA 1
ATOM 4309 C C . VAL B 1 282 ? -33.25 15.641 -20.469 1 27.2 282 VAL B C 1
ATOM 4311 O O . VAL B 1 282 ? -33.969 14.758 -20.016 1 27.2 282 VAL B O 1
ATOM 4314 N N . ASP B 1 283 ? -33.688 16.844 -20.25 1 25.83 283 ASP B N 1
ATOM 4315 C CA . ASP B 1 283 ? -34.969 17.328 -20.734 1 25.83 283 ASP B CA 1
ATOM 4316 C C . ASP B 1 283 ? -35.156 17 -22.219 1 25.83 283 ASP B C 1
ATOM 4318 O O . ASP B 1 283 ? -34.406 17.469 -23.078 1 25.83 283 ASP B O 1
ATOM 4322 N N . VAL B 1 284 ? -35.344 15.734 -22.594 1 23.47 284 VAL B N 1
ATOM 4323 C CA . VAL B 1 284 ? -36.062 15.539 -23.844 1 23.47 284 VAL B CA 1
ATOM 4324 C C . VAL B 1 284 ? -37.406 16.266 -23.797 1 23.47 284 VAL B C 1
ATOM 4326 O O . VAL B 1 284 ? -38.25 15.984 -22.938 1 23.47 284 VAL B O 1
ATOM 4329 N N . TYR B 1 285 ? -37.438 17.516 -23.922 1 20.95 285 TYR B N 1
ATOM 4330 C CA . TYR B 1 285 ? -38.531 18.281 -24.516 1 20.95 285 TYR B CA 1
ATOM 4331 C C . TYR B 1 285 ? -39.094 17.562 -25.734 1 20.95 285 TYR B C 1
ATOM 4333 O O . TYR B 1 285 ? -38.375 17.234 -26.672 1 20.95 285 TYR B O 1
ATOM 4341 N N . GLY B 1 286 ? -40 16.469 -25.531 1 18.98 286 GLY B N 1
ATOM 4342 C CA . GLY B 1 286 ? -41.344 16.688 -26.031 1 18.98 286 GLY B CA 1
ATOM 4343 C C . GLY B 1 286 ? -42.062 17.812 -25.312 1 18.98 286 GLY B C 1
ATOM 4344 O O . GLY B 1 286 ? -41.719 18.172 -24.203 1 18.98 286 GLY B O 1
#

Solvent-accessible surface area (backbone atoms only — not comparable to full-atom values): 30560 Å² total; per-residue (Å²): 128,79,49,47,37,57,54,50,45,6,58,72,68,72,38,52,42,65,54,40,47,47,51,49,48,50,49,21,58,73,64,71,42,64,37,56,44,78,48,102,84,41,46,39,70,28,76,55,18,50,49,43,50,51,47,46,52,43,50,50,49,49,48,48,40,51,49,43,27,64,58,22,70,89,49,80,45,54,46,77,44,31,34,34,25,33,56,36,52,36,45,44,50,43,24,59,50,46,26,56,48,37,71,80,32,70,56,39,25,41,37,46,50,70,37,83,66,89,72,56,44,79,85,66,61,46,51,35,37,45,43,79,36,72,58,84,67,97,52,79,44,42,74,41,79,32,46,73,42,37,33,33,37,31,22,11,56,69,35,34,72,75,73,50,76,61,86,50,78,78,48,48,75,81,43,46,26,30,27,49,53,78,75,36,53,91,71,74,40,92,63,76,61,36,30,32,31,84,35,58,43,39,41,44,44,21,11,59,58,41,47,29,38,19,48,35,50,44,73,60,39,43,67,36,46,75,73,57,51,23,40,79,41,56,70,90,65,49,40,75,72,65,29,26,38,27,46,30,30,72,68,54,97,71,66,32,36,45,57,53,53,50,51,53,49,48,43,60,64,40,48,63,65,74,59,72,82,80,79,80,75,77,78,75,71,123,128,79,50,47,36,58,56,52,44,6,59,73,69,72,38,52,40,66,53,40,47,46,51,47,48,49,50,22,59,72,64,70,43,64,38,57,44,78,47,100,84,42,46,39,69,29,75,58,18,50,49,44,50,52,48,47,51,43,48,50,47,48,50,47,41,52,50,41,26,65,58,22,70,90,48,80,44,54,46,77,43,31,34,34,26,32,56,35,52,36,46,46,50,45,24,59,49,45,26,56,49,37,70,80,31,69,56,40,24,42,36,45,50,71,38,83,66,89,72,56,43,78,86,65,61,46,51,34,37,46,44,78,35,71,57,84,68,98,50,80,44,43,73,41,80,34,48,72,42,36,32,32,36,32,24,11,58,68,34,33,71,73,73,48,75,61,83,50,76,76,48,48,77,82,44,44,27,31,27,49,52,77,76,37,53,90,71,74,40,92,63,75,60,35,29,31,30,82,36,57,43,38,42,44,43,21,11,59,60,41,45,29,38,19,48,35,50,44,74,58,40,42,67,37,46,75,72,56,50,24,39,79,40,56,71,90,68,50,39,74,72,63,30,25,37,26,45,31,30,71,68,55,96,72,67,32,35,45,57,52,52,49,52,54,48,48,44,61,65,39,48,62,65,72,59,71,79,79,76,81,73,76,76,74,76,122

Nearest PDB structures (foldseek):
  3hhg-assembly1_D  TM=6.164E-01  e=7.428E-22  Neisseria meningitidis serogroup B
  3szp-assembly1_A-2  TM=5.618E-01  e=6.987E-22  Vibrio cholerae
  3t1b-assembly1_A  TM=5.596E-01  e=1.645E-21  Vibrio cholerae
  3szp-assembly1_B-2  TM=5.638E-01  e=8.575E-21  Vibrio cholerae
  6g4r-assembly1_E  TM=5.465E-01  e=4.494E-14  Corynebacterium glutamicum

Sequence (572 aa):
MDHGSLTAAARLLGETKGSVSRRLARLESHLQVALVRRSPRLVQPTEDGVLYRRRVGQALELLDNATSALHEARGHPRGRIRLTAPPDIANTLLAPAFARFGETHPEVSLELLLTDQELDFAAHQLDIALRLSPAPRDSSLIAHRLFDVRLGFVAAPAYLTRAGNPRQLTDLTAHHVLMMRHDTSALGLHLTPSVVAEDGAFLCSLALAGAGIALLPLAMADAGLSQGSLVRVLPDQDVDLGLSLYLLHPATPLVPSRIRAFRDFMLNTCTRRDLPAAQGGVDVYGMDHGSLTAAARLLGETKGSVSRRLARLESHLQVALVRRSPRLVQPTEDGVLYRRRVGQALELLDNATSALHEARGHPRGRIRLTAPPDIANTLLAPAFARFGETHPEVSLELLLTDQELDFAAHQLDIALRLSPAPRDSSLIAHRLFDVRLGFVAAPAYLTRAGNPRQLTDLTAHHVLMMRHDTSALGLHLTPSVVAEDGAFLCSLALAGAGIALLPLAMADAGLSQGSLVRVLPDQDVDLGLSLYLLHPATPLVPSRIRAFRDFMLNTCTRRDLPAAQGGVDVYG

InterPro domains:
  IPR000847 LysR, HTH, N-terminal domain [PF00126] (1-49)
  IPR000847 LysR, HTH, N-terminal domain [PS50931] (1-46)
  IPR005119 LysR, substrate-binding [PF03466] (75-269)
  IPR036388 Winged helix-like DNA-binding domain superfamily [G3DSA:1.10.10.10] (1-74)
  IPR036390 Winged helix DNA-binding domain superfamily [SSF46785] (2-99)
  IPR058163 LysR-type transcriptional regulator, proteobacterial-type [PTHR30537] (2-274)

Organism: Cystobacter fuscus (strain ATCC 25194 / DSM 2262 / NBRC 100088 / M29) (NCBI:txid1242864)

Radius of gyration: 26.83 Å; Cα contacts (8 Å, |Δi|>4): 993; chains: 2; bounding box: 76×73×76 Å

Foldseek 3Di:
DPPFACCSVCVVVVHHSVVSVVVQVVVCVVVVHRQWDDDVRTTHGDPVVVVVCLVVVLVVVVVVQVVLLVVVPPDADADEAEEEEAPLCCVQPVVVLVVVVCVRRVRYHYHYDHDLDDDDCSSVVHFKYKHKDLDDDPDLKDKDFQDFFKKFKKAFPVLCVVQNADPDLVSCQSWAEAEQDQDCVVLVHDHGHPYHHVHQNVQLVCRLVSVTIYIGGVSSCVVCPVVRRMHTGPRVSMDGPSITIIMIGGDDPRRRNNSVSSVVSSNVVRVVVPDDPPPPDPPPPD/DPPFACCSVCVVVVHHSVVSVVVQVVVCVVVVHRQWDDDP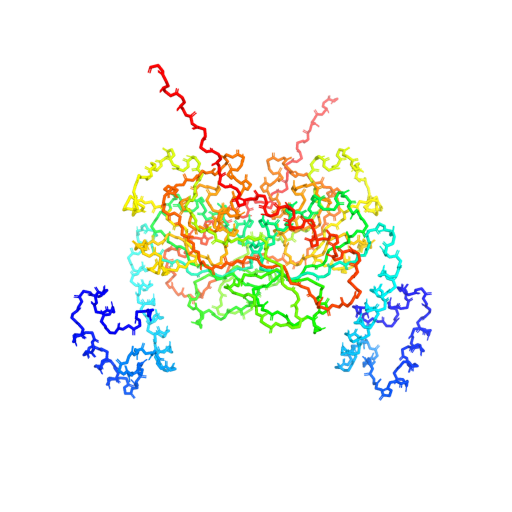RTTHGDPVVVVVCLVVVLVVVVVVQVVLLVVVPVDADADEAEEEEAPLCCVQPVVVLVVVVCVRRVRYHYHYDHDLDDDDCSSVVHFKYKHKDLDDDPDLKDKDFQDFFKKFKKAFPVLCVVQNADPDLVSCQSWAEEEQDQDCVVLVHDHGHPYHHVHQNVQLVCRLVNVTIYIGGVSSCVVCPVVRRMHTGPRVSMDGPSITIIMIGGDDPRRRNNSVSSVVSSNVVRVVVPDDPPPPPPPPDD

Secondary structure (DSSP, 8-state):
---SSHHHHHHHHT--HHHHHHHHHHHHHHHTS-SEEE-SS-EEE-HHHHHHHHHHHHHHHHHHHHHHHHHHTSS---EEEEEEE-HHHIIIIIHHHHHHHHHH-TTEEEEEEE-SSPPPHHHHT-SEEEEEESS---SSEEEEEEEEEEEEEEE-HHHHHHH---SSGGGGGGS-EEES-S--GGGT-----SEEES-HHHHHHHHHTTS-EEEEEGGGGHHHHHHTSSEEESGGG-EEEEEEEEEEEE--SS--HHHHHHHHHHHHHHHGGG------------/---SSHHHHHHHHT--HHHHHHHHHHHHHHHTS-SEEE-SS-EEE-HHHHHHHHHHHHHHHHHHHHHHHHHHTSS---EEEEEEE-HHHIIIIIHHHHHHHHHH-TTEEEEEEE-SSPPPHHHHT-SEEEEEESS---SSEEEEEEEEEEEEEEE-HHHHHHH---SSGGGGGGS-EEES-S--GGGT-----SEEES-HHHHHHHHHTTS-EEEEEGGGGHHHHHHTSSEEESGGG-EEEEEEEEEEEE--SS--HHHHHHHHHHHHHHHGGGS-----------